Protein AF-0000000083957217 (afdb_homodimer)

Organism: NCBI:txid5486

Nearest PDB structures (foldseek):
  3lbe-assembly1_B  TM=7.645E-01  e=2.524E-05  Streptococcus mutans UA159
  1psu-assembly1_A  TM=7.143E-01  e=1.876E-05  Escherichia coli
  2fs2-assembly1_B  TM=7.272E-01  e=3.602E-05  Escherichia coli
  4xy6-assembly1_A  TM=8.103E-01  e=2.263E-04  Streptococcus pneumoniae TIGR4
  4ae8-assembly1_B  TM=7.950E-01  e=1.263E-03  Homo sapiens

Sequence (702 aa):
MDKLQAEVYEAEPPVAKLEAKTAAKLISSDGAKLTYEGVYPVELVRKGLRGTYGGDFIAQGINVAWESIGNKTDFQPHSLHAYFVKAGSDLSVLRWEVLKVSDSRNFANRLMLAYQTHTNELVFTMQISFTKDNNEEIKRAEYKQLLQSGGKIRSIPFAIKKPPNEKYFKLKDKVDDLPYFEHTNGNMATAIPPDFLEYATEMNHDTVGNKEFGIFMKVLDDYSLGKNYERQSFLGLAFLSDAVWLSSFTPALGLPLGTLERKFFRVSLDHTMYFHDANFDSSEWIFVDFRFVNLNNNRLLGVVNFYTLQGKLVATVIQEAYMFLHQAIIDKSQEIAEKSGHKKQVITPKLMDKLQAEVYEAEPPVAKLEAKTAAKLISSDGAKLTYEGVYPVELVRKGLRGTYGGDFIAQGINVAWESIGNKTDFQPHSLHAYFVKAGSDLSVLRWEVLKVSDSRNFANRLMLAYQTHTNELVFTMQISFTKDNNEEIKRAEYKQLLQSGGKIRSIPFAIKKPPNEKYFKLKDKVDDLPYFEHTNGNMATAIPPDFLEYATEMNHDTVGNKEFGIFMKVLDDYSLGKNYERQSFLGLAFLSDAVWLSSFTPALGLPLGTLERKFFRVSLDHTMYFHDANFDSSEWIFVDFRFVNLNNNRLLGVVNFYTLQGKLVATVIQEAYMFLHQAIIDKSQEIAEKSGHKKQVITPKL

Secondary structure (DSSP, 8-state):
-HHHIIIIIT-SS---HHHHHT-EEEEEEETTEEEEEESS---BSSTT-SSB-HHHHHHHHHHHHHHHTTT-TT-EEEEEEEEE-S---TTSPEEEEEEEEEE-SSEEEEEEEEEETTTTEEEEEEEEEEES---HHHHHHHHHHHHHHTPPP------EEPPPPHHHHGGGGGGGGS-EEEETTTTEEEE--GGGGS--S---TTTGGG--EEEEEEE---GGGSS-HHHHHHHHHHHHTTSSTTTTHHHHTTS-TTTTTTSSEEEE-EEEEEE--S---TTS-EEEEEEEEEEETTEEEEEEEEE-TT--EEEEEEEEEEEE--HHHHHHHHHHHHHTT---SS-----/-HHHIIIIIT-SS---HHHHHT-EEEEEEETTEEEEEESS---BSSTT-SSB-HHHHHHHHHHHHHHHTTT-TT-EEEEEEEEE-S---TTSPEEEEEEEEEE-SSEEEEEEEEEETTTTEEEEEEEEEEES---HHHHHHHHHHHHHHTPPP------EEPPPPHHHHGGGGGGGGS-EEEETTTTEEEE--GGGGS--S---TTTGGG--EEEEEEE---GGGSS-HHHHHHHHHHHHTTSSTTTTHHHHTTS-TTTTTTSSEEEE-EEEEEE--S---TTS-EEEEEEEEEEETTEEEEEEEEE-TT--EEEEEEEEEEEE--HHHHHHHHHHHHHTT---SS-----

Structure (mmCIF, N/CA/C/O backbone):
data_AF-0000000083957217-model_v1
#
loop_
_entity.id
_entity.type
_entity.pdbx_description
1 polymer 'Peroxisomal acyl-coenzyme A thioester hydrolase 1'
#
loop_
_atom_site.group_PDB
_atom_site.id
_atom_site.type_symbol
_atom_site.label_atom_id
_atom_site.label_alt_id
_atom_site.label_comp_id
_atom_site.label_asym_id
_atom_site.label_entity_id
_atom_site.label_seq_id
_atom_site.pdbx_PDB_ins_code
_atom_site.Cartn_x
_atom_site.Cartn_y
_atom_site.Cartn_z
_atom_site.occupancy
_atom_site.B_iso_or_equiv
_atom_site.auth_seq_id
_atom_site.auth_comp_id
_atom_site.auth_asym_id
_atom_site.auth_atom_id
_atom_site.pdbx_PDB_model_num
ATOM 1 N N . MET A 1 1 ? -14.391 -18.312 -22.969 1 92.5 1 MET A N 1
ATOM 2 C CA . MET A 1 1 ? -14.039 -19.25 -21.906 1 92.5 1 MET A CA 1
ATOM 3 C C . MET A 1 1 ? -13.773 -20.641 -22.484 1 92.5 1 MET A C 1
ATOM 5 O O . MET A 1 1 ? -12.906 -21.359 -22 1 92.5 1 MET A O 1
ATOM 9 N N . ASP A 1 2 ? -14.43 -20.953 -23.547 1 93.31 2 ASP A N 1
ATOM 10 C CA . ASP A 1 2 ? -14.188 -22.234 -24.203 1 93.31 2 ASP A CA 1
ATOM 11 C C . ASP A 1 2 ? -12.781 -22.281 -24.797 1 93.31 2 ASP A C 1
ATOM 13 O O . ASP A 1 2 ? -12.109 -23.328 -24.703 1 93.31 2 ASP A O 1
ATOM 17 N N . LYS A 1 3 ? -12.414 -21.188 -25.391 1 95.06 3 LYS A N 1
ATOM 18 C CA . LYS A 1 3 ? -11.07 -21.094 -25.938 1 95.06 3 LYS A CA 1
ATOM 19 C C . LYS A 1 3 ? -10.008 -21.266 -24.859 1 95.06 3 LYS A C 1
ATOM 21 O O . LYS A 1 3 ? -9.039 -22.016 -25.047 1 95.06 3 LYS A O 1
ATOM 26 N N . LEU A 1 4 ? -10.133 -20.625 -23.781 1 95.38 4 LEU A N 1
ATOM 27 C CA . LEU A 1 4 ? -9.219 -20.75 -22.641 1 95.38 4 LEU A CA 1
ATOM 28 C C . LEU A 1 4 ? -9.156 -22.203 -22.172 1 95.38 4 LEU A C 1
ATOM 30 O O . LEU A 1 4 ? -8.07 -22.734 -21.938 1 95.38 4 LEU A O 1
ATOM 34 N N . GLN A 1 5 ? -10.289 -22.812 -22.031 1 95.12 5 GLN A N 1
ATOM 35 C CA . GLN A 1 5 ? -10.367 -24.203 -21.594 1 95.12 5 GLN A CA 1
ATOM 36 C C . GLN A 1 5 ? -9.602 -25.125 -22.531 1 95.12 5 GLN A C 1
ATOM 38 O O . GLN A 1 5 ? -8.797 -25.938 -22.094 1 95.12 5 GLN A O 1
ATOM 43 N N . ALA A 1 6 ? -9.797 -24.953 -23.766 1 96.62 6 ALA A N 1
ATOM 44 C CA . ALA A 1 6 ? -9.234 -25.828 -24.781 1 96.62 6 ALA A CA 1
ATOM 45 C C . ALA A 1 6 ? -7.738 -25.578 -24.969 1 96.62 6 ALA A C 1
ATOM 47 O O . ALA A 1 6 ? -6.953 -26.516 -25.078 1 96.62 6 ALA A O 1
ATOM 48 N N . GLU A 1 7 ? -7.336 -24.297 -24.906 1 96.75 7 GLU A N 1
ATOM 49 C CA . GLU A 1 7 ? -5.988 -23.938 -25.328 1 96.75 7 GLU A CA 1
ATOM 50 C C . GLU A 1 7 ? -5.039 -23.859 -24.125 1 96.75 7 GLU A C 1
ATOM 52 O O . GLU A 1 7 ? -3.818 -23.859 -24.297 1 96.75 7 GLU A O 1
ATOM 57 N N . VAL A 1 8 ? -5.582 -23.781 -22.953 1 96.44 8 VAL A N 1
ATOM 58 C CA . VAL A 1 8 ? -4.719 -23.625 -21.797 1 96.44 8 VAL A CA 1
ATOM 59 C C . VAL A 1 8 ? -4.914 -24.797 -20.828 1 96.44 8 VAL A C 1
ATOM 61 O O . VAL A 1 8 ? -3.982 -25.562 -20.594 1 96.44 8 VAL A O 1
ATOM 64 N N . TYR A 1 9 ? -6.07 -25.047 -20.422 1 95.44 9 TYR A N 1
ATOM 65 C CA . TYR A 1 9 ? -6.305 -26.031 -19.359 1 95.44 9 TYR A CA 1
ATOM 66 C C . TYR A 1 9 ? -6.277 -27.453 -19.922 1 95.44 9 TYR A C 1
ATOM 68 O O . TYR A 1 9 ? -5.891 -28.391 -19.219 1 95.44 9 TYR A O 1
ATOM 76 N N . GLU A 1 10 ? -6.695 -27.609 -21.219 1 95.81 10 GLU A N 1
ATOM 77 C CA . GLU A 1 10 ? -6.734 -28.938 -21.844 1 95.81 10 GLU A CA 1
ATOM 78 C C . GLU A 1 10 ? -5.742 -29.031 -23 1 95.81 10 GLU A C 1
ATOM 80 O O . GLU A 1 10 ? -5.879 -29.891 -23.875 1 95.81 10 GLU A O 1
ATOM 85 N N . ALA A 1 11 ? -4.836 -28.109 -22.953 1 94.94 11 ALA A N 1
ATOM 86 C CA . ALA A 1 11 ? -3.867 -28.062 -24.031 1 94.94 11 ALA A CA 1
ATOM 87 C C . ALA A 1 11 ? -3.08 -29.359 -24.125 1 94.94 11 ALA A C 1
ATOM 89 O O . ALA A 1 11 ? -2.699 -29.938 -23.094 1 94.94 11 ALA A O 1
ATOM 90 N N . GLU A 1 12 ? -2.756 -29.859 -25.391 1 95 12 GLU A N 1
ATOM 91 C CA . GLU A 1 12 ? -1.897 -31 -25.688 1 95 12 GLU A CA 1
ATOM 92 C C . GLU A 1 12 ? -0.881 -30.656 -26.781 1 95 12 GLU A C 1
ATOM 94 O O . GLU A 1 12 ? -1.251 -30.422 -27.922 1 95 12 GLU A O 1
ATOM 99 N N . PRO A 1 13 ? 0.322 -30.688 -26.422 1 95.38 13 PRO A N 1
ATOM 100 C CA . PRO A 1 13 ? 0.889 -30.922 -25.094 1 95.38 13 PRO A CA 1
ATOM 101 C C . PRO A 1 13 ? 0.539 -29.828 -24.078 1 95.38 13 PRO A C 1
ATOM 103 O O . PRO A 1 13 ? 0.148 -28.734 -24.484 1 95.38 13 PRO A O 1
ATOM 106 N N . PRO A 1 14 ? 0.732 -30.094 -22.828 1 95.81 14 PRO A N 1
ATOM 107 C CA . PRO A 1 14 ? 0.425 -29.078 -21.797 1 95.81 14 PRO A CA 1
ATOM 108 C C . PRO A 1 14 ? 1.296 -27.828 -21.922 1 95.81 14 PRO A C 1
ATOM 110 O O . PRO A 1 14 ? 2.414 -27.906 -22.438 1 95.81 14 PRO A O 1
ATOM 113 N N . VAL A 1 15 ? 0.772 -26.719 -21.422 1 96.38 15 VAL A N 1
ATOM 114 C CA . VAL A 1 15 ? 1.485 -25.438 -21.438 1 96.38 15 VAL A CA 1
ATOM 115 C C . VAL A 1 15 ? 1.597 -24.891 -20.031 1 96.38 15 VAL A C 1
ATOM 117 O O . VAL A 1 15 ? 0.946 -25.375 -19.109 1 96.38 15 VAL A O 1
ATOM 120 N N . ALA A 1 16 ? 2.447 -23.938 -19.875 1 96.25 16 ALA A N 1
ATOM 121 C CA . ALA A 1 16 ? 2.432 -23.156 -18.641 1 96.25 16 ALA A CA 1
ATOM 122 C C . ALA A 1 16 ? 1.179 -22.281 -18.547 1 96.25 16 ALA A C 1
ATOM 124 O O . ALA A 1 16 ? 1.061 -21.281 -19.266 1 96.25 16 ALA A O 1
ATOM 125 N N . LYS A 1 17 ? 0.334 -22.641 -17.719 1 96.25 17 LYS A N 1
ATOM 126 C CA . LYS A 1 17 ? -1.033 -22.141 -17.719 1 96.25 17 LYS A CA 1
ATOM 127 C C . LYS A 1 17 ? -1.053 -20.625 -17.5 1 96.25 17 LYS A C 1
ATOM 129 O O . LYS A 1 17 ? -1.728 -19.891 -18.234 1 96.25 17 LYS A O 1
ATOM 134 N N . LEU A 1 18 ? -0.321 -20.094 -16.516 1 95 18 LEU A N 1
ATOM 135 C CA . LEU A 1 18 ? -0.423 -18.688 -16.172 1 95 18 LEU A CA 1
ATOM 136 C C . LEU A 1 18 ? 0.196 -17.812 -17.25 1 95 18 LEU A C 1
ATOM 138 O O . LEU A 1 18 ? -0.309 -16.719 -17.547 1 95 18 LEU A O 1
ATOM 142 N N . GLU A 1 19 ? 1.272 -18.266 -17.75 1 94.75 19 GLU A N 1
ATOM 143 C CA . GLU A 1 19 ? 1.864 -17.547 -18.875 1 94.75 19 GLU A CA 1
ATOM 144 C C . GLU A 1 19 ? 0.897 -17.469 -20.062 1 94.75 19 GLU A C 1
ATOM 146 O O . GLU A 1 19 ? 0.729 -16.406 -20.656 1 94.75 19 GLU A O 1
ATOM 151 N N . ALA A 1 20 ? 0.285 -18.594 -20.375 1 95.75 20 ALA A N 1
ATOM 152 C CA . ALA A 1 20 ? -0.665 -18.641 -21.484 1 95.75 20 ALA A CA 1
ATOM 153 C C . ALA A 1 20 ? -1.898 -17.797 -21.188 1 95.75 20 ALA A C 1
ATOM 155 O O . ALA A 1 20 ? -2.334 -17 -22.031 1 95.75 20 ALA A O 1
ATOM 156 N N . LYS A 1 21 ? -2.395 -17.922 -20 1 96.5 21 LYS A N 1
ATOM 157 C CA . LYS A 1 21 ? -3.635 -17.266 -19.609 1 96.5 21 LYS A CA 1
ATOM 158 C C . LYS A 1 21 ? -3.467 -15.75 -19.594 1 96.5 21 LYS A C 1
ATOM 160 O O . LYS A 1 21 ? -4.422 -15.016 -19.844 1 96.5 21 LYS A O 1
ATOM 165 N N . THR A 1 22 ? -2.279 -15.25 -19.281 1 97.5 22 THR A N 1
ATOM 166 C CA . THR A 1 22 ? -2.043 -13.82 -19.125 1 97.5 22 THR A CA 1
ATOM 167 C C . THR A 1 22 ? -1.521 -13.211 -20.438 1 97.5 22 THR A C 1
ATOM 169 O O . THR A 1 22 ? -1.15 -12.039 -20.469 1 97.5 22 THR A O 1
ATOM 172 N N . ALA A 1 23 ? -1.521 -13.977 -21.484 1 97.19 23 ALA A N 1
ATOM 173 C CA . ALA A 1 23 ? -0.987 -13.508 -22.766 1 97.19 23 ALA A CA 1
ATOM 174 C C . ALA A 1 23 ? -1.808 -12.344 -23.312 1 97.19 23 ALA A C 1
ATOM 176 O O . ALA A 1 23 ? -3.02 -12.273 -23.094 1 97.19 23 ALA A O 1
ATOM 177 N N . ALA A 1 24 ? -1.15 -11.469 -23.969 1 97.81 24 ALA A N 1
ATOM 178 C CA . ALA A 1 24 ? -1.779 -10.32 -24.609 1 97.81 24 ALA A CA 1
ATOM 179 C C . ALA A 1 24 ? -1.078 -9.984 -25.922 1 97.81 24 ALA A C 1
ATOM 181 O O . ALA A 1 24 ? 0.081 -10.344 -26.141 1 97.81 24 ALA A O 1
ATOM 182 N N . LYS A 1 25 ? -1.812 -9.352 -26.812 1 97.94 25 LYS A N 1
ATOM 183 C CA . LYS A 1 25 ? -1.276 -8.945 -28.109 1 97.94 25 LYS A CA 1
ATOM 184 C C . LYS A 1 25 ? -1.244 -7.426 -28.25 1 97.94 25 LYS A C 1
ATOM 186 O O . LYS A 1 25 ? -2.178 -6.742 -27.828 1 97.94 25 LYS A O 1
ATOM 191 N N . LEU A 1 26 ? -0.184 -6.914 -28.812 1 97.81 26 LEU A N 1
ATOM 192 C CA . LEU A 1 26 ? -0.1 -5.488 -29.109 1 97.81 26 LEU A CA 1
ATOM 193 C C . LEU A 1 26 ? -1.022 -5.121 -30.266 1 97.81 26 LEU A C 1
ATOM 195 O O . LEU A 1 26 ? -0.944 -5.719 -31.344 1 97.81 26 LEU A O 1
ATOM 199 N N . ILE A 1 27 ? -1.842 -4.156 -30.078 1 98.25 27 ILE A N 1
ATOM 200 C CA . ILE A 1 27 ? -2.814 -3.74 -31.078 1 98.25 27 ILE A CA 1
ATOM 201 C C . ILE A 1 27 ? -2.338 -2.457 -31.766 1 98.25 27 ILE A C 1
ATOM 203 O O . ILE A 1 27 ? -2.479 -2.305 -32.969 1 98.25 27 ILE A O 1
ATOM 207 N N . SER A 1 28 ? -1.809 -1.513 -30.953 1 97.69 28 SER A N 1
ATOM 208 C CA . SER A 1 28 ? -1.348 -0.247 -31.516 1 97.69 28 SER A CA 1
ATOM 209 C C . SER A 1 28 ? -0.304 0.409 -30.609 1 97.69 28 SER A C 1
ATOM 211 O O . SER A 1 28 ? -0.239 0.123 -29.422 1 97.69 28 SER A O 1
ATOM 213 N N . SER A 1 29 ? 0.563 1.15 -31.188 1 94.88 29 SER A N 1
ATOM 214 C CA . SER A 1 29 ? 1.587 1.946 -30.516 1 94.88 29 SER A CA 1
ATOM 215 C C . SER A 1 29 ? 1.619 3.373 -31.062 1 94.88 29 SER A C 1
ATOM 217 O O . SER A 1 29 ? 1.826 3.584 -32.25 1 94.88 29 SER A O 1
ATOM 219 N N . ASP A 1 30 ? 1.342 4.266 -30.266 1 93.5 30 ASP A N 1
ATOM 220 C CA . ASP A 1 30 ? 1.381 5.688 -30.594 1 93.5 30 ASP A CA 1
ATOM 221 C C . ASP A 1 30 ? 2.244 6.461 -29.594 1 93.5 30 ASP A C 1
ATOM 223 O O . ASP A 1 30 ? 1.725 7.066 -28.656 1 93.5 30 ASP A O 1
ATOM 227 N N . GLY A 1 31 ? 3.545 6.512 -29.891 1 89.88 31 GLY A N 1
ATOM 228 C CA . GLY A 1 31 ? 4.461 7.199 -28.984 1 89.88 31 GLY A CA 1
ATOM 229 C C . GLY A 1 31 ? 4.535 6.559 -27.609 1 89.88 31 GLY A C 1
ATOM 230 O O . GLY A 1 31 ? 4.949 5.406 -27.484 1 89.88 31 GLY A O 1
ATOM 231 N N . ALA A 1 32 ? 3.977 7.34 -26.688 1 91.38 32 ALA A N 1
ATOM 232 C CA . ALA A 1 32 ? 4.059 6.895 -25.297 1 91.38 32 ALA A CA 1
ATOM 233 C C . ALA A 1 32 ? 2.838 6.059 -24.922 1 91.38 32 ALA A C 1
ATOM 235 O O . ALA A 1 32 ? 2.766 5.523 -23.812 1 91.38 32 ALA A O 1
ATOM 236 N N . LYS A 1 33 ? 1.92 5.867 -25.906 1 95.94 33 LYS A N 1
ATOM 237 C CA . LYS A 1 33 ? 0.697 5.117 -25.625 1 95.94 33 LYS A CA 1
ATOM 238 C C . LYS A 1 33 ? 0.653 3.818 -26.422 1 95.94 33 LYS A C 1
ATOM 240 O O . LYS A 1 33 ? 0.839 3.826 -27.641 1 95.94 33 LYS A O 1
ATOM 245 N N . LEU A 1 34 ? 0.493 2.736 -25.719 1 97.94 34 LEU A N 1
ATOM 246 C CA . LEU A 1 34 ? 0.339 1.42 -26.328 1 97.94 34 LEU A CA 1
ATOM 247 C C . LEU A 1 34 ? -1.011 0.808 -25.969 1 97.94 34 LEU A C 1
ATOM 249 O O . LEU A 1 34 ? -1.536 1.049 -24.891 1 97.94 34 LEU A O 1
ATOM 253 N N . THR A 1 35 ? -1.538 0.058 -26.875 1 98.62 35 THR A N 1
ATOM 254 C CA . THR A 1 35 ? -2.768 -0.682 -26.609 1 98.62 35 THR A CA 1
ATOM 255 C C . THR A 1 35 ? -2.549 -2.18 -26.797 1 98.62 35 THR A C 1
ATOM 257 O O . THR A 1 35 ? -2.025 -2.604 -27.844 1 98.62 35 THR A O 1
ATOM 260 N N . TYR A 1 36 ? -2.84 -2.895 -25.797 1 98.69 36 TYR A N 1
ATOM 261 C CA . TYR A 1 36 ? -2.801 -4.352 -25.859 1 98.69 36 TYR A CA 1
ATOM 262 C C . TYR A 1 36 ? -4.191 -4.941 -25.656 1 98.69 36 TYR A C 1
ATOM 264 O O . TYR A 1 36 ? -5.09 -4.281 -25.141 1 98.69 36 TYR A O 1
ATOM 272 N N . GLU A 1 37 ? -4.344 -6.109 -26.109 1 98.75 37 GLU A N 1
ATOM 273 C CA . GLU A 1 37 ? -5.562 -6.867 -25.844 1 98.75 37 GLU A CA 1
ATOM 274 C C . GLU A 1 37 ? -5.242 -8.266 -25.328 1 98.75 37 GLU A C 1
ATOM 276 O O . GLU A 1 37 ? -4.422 -8.977 -25.906 1 98.75 37 GLU A O 1
ATOM 281 N N . GLY A 1 38 ? -5.855 -8.617 -24.234 1 98.44 38 GLY A N 1
ATOM 282 C CA . GLY A 1 38 ? -5.688 -9.969 -23.734 1 98.44 38 GLY A CA 1
ATOM 283 C C . GLY A 1 38 ? -6.184 -11.023 -24.688 1 98.44 38 GLY A C 1
ATOM 284 O O . GLY A 1 38 ? -7.109 -10.781 -25.469 1 98.44 38 GLY A O 1
ATOM 285 N N . VAL A 1 39 ? -5.598 -12.195 -24.609 1 98.31 39 VAL A N 1
ATOM 286 C CA . VAL A 1 39 ? -5.992 -13.289 -25.484 1 98.31 39 VAL A CA 1
ATOM 287 C C . VAL A 1 39 ? -7.215 -14 -24.906 1 98.31 39 VAL A C 1
ATOM 289 O O . VAL A 1 39 ? -8.094 -14.445 -25.656 1 98.31 39 VAL A O 1
ATOM 292 N N . TYR A 1 40 ? -7.289 -14.047 -23.562 1 97.94 40 TYR A N 1
ATOM 293 C CA . TYR A 1 40 ? -8.383 -14.742 -22.891 1 97.94 40 TYR A CA 1
ATOM 294 C C . TYR A 1 40 ? -9.078 -13.82 -21.891 1 97.94 40 TYR A C 1
ATOM 296 O O . TYR A 1 40 ? -8.453 -12.906 -21.344 1 97.94 40 TYR A O 1
ATOM 304 N N . PRO A 1 41 ? -10.344 -14.047 -21.625 1 97 41 PRO A N 1
ATOM 305 C CA . PRO A 1 41 ? -11.055 -13.258 -20.625 1 97 41 PRO A CA 1
ATOM 306 C C . PRO A 1 41 ? -10.625 -13.594 -19.203 1 97 41 PRO A C 1
ATOM 308 O O . PRO A 1 41 ? -10.023 -14.648 -18.969 1 97 41 PRO A O 1
ATOM 311 N N . VAL A 1 42 ? -10.867 -12.688 -18.328 1 96 42 VAL A N 1
ATOM 312 C CA . VAL A 1 42 ? -10.75 -12.992 -16.906 1 96 42 VAL A CA 1
ATOM 313 C C . VAL A 1 42 ? -11.844 -13.969 -16.5 1 96 42 VAL A C 1
ATOM 315 O O . VAL A 1 42 ? -12.914 -14.016 -17.109 1 96 42 VAL A O 1
ATOM 318 N N . GLU A 1 43 ? -11.594 -14.688 -15.43 1 94.88 43 GLU A N 1
ATOM 319 C CA . GLU A 1 43 ? -12.5 -15.766 -15.062 1 94.88 43 GLU A CA 1
ATOM 320 C C . GLU A 1 43 ? -13.32 -15.398 -13.828 1 94.88 43 GLU A C 1
ATOM 322 O O . GLU A 1 43 ? -12.859 -14.648 -12.969 1 94.88 43 GLU A O 1
ATOM 327 N N . LEU A 1 44 ? -14.469 -16 -13.773 1 88.31 44 LEU A N 1
ATOM 328 C CA . LEU A 1 44 ? -15.297 -15.898 -12.57 1 88.31 44 LEU A CA 1
ATOM 329 C C . LEU A 1 44 ? -14.664 -16.656 -11.406 1 88.31 44 LEU A C 1
ATOM 331 O O . LEU A 1 44 ? -14.031 -17.688 -11.602 1 88.31 44 LEU A O 1
ATOM 335 N N . VAL A 1 45 ? -14.828 -16.078 -10.234 1 77.25 45 VAL A N 1
ATOM 336 C CA . VAL A 1 45 ? -14.328 -16.781 -9.055 1 77.25 45 VAL A CA 1
ATOM 337 C C . VAL A 1 45 ? -15.062 -18.109 -8.898 1 77.25 45 VAL A C 1
ATOM 339 O O . VAL A 1 45 ? -14.445 -19.141 -8.648 1 77.25 45 VAL A O 1
ATOM 342 N N . ARG A 1 46 ? -16.375 -18 -8.961 1 73.69 46 ARG A N 1
ATOM 343 C CA . ARG A 1 46 ? -17.297 -19.125 -8.898 1 73.69 46 ARG A CA 1
ATOM 344 C C . ARG A 1 46 ? -18.531 -18.875 -9.758 1 73.69 46 ARG A C 1
ATOM 346 O O . ARG A 1 46 ? -18.953 -17.734 -9.938 1 73.69 46 ARG A O 1
ATOM 353 N N . LYS A 1 47 ? -19.016 -20.016 -10.211 1 70.12 47 LYS A N 1
ATOM 354 C CA . LYS A 1 47 ? -20.234 -19.859 -11 1 70.12 47 LYS A CA 1
ATOM 355 C C . LYS A 1 47 ? -21.344 -19.234 -10.172 1 70.12 47 LYS A C 1
ATOM 357 O O . LYS A 1 47 ? -21.562 -19.594 -9.016 1 70.12 47 LYS A O 1
ATOM 362 N N . GLY A 1 48 ? -21.891 -18.203 -10.633 1 66.06 48 GLY A N 1
ATOM 363 C CA . GLY A 1 48 ? -23.016 -17.562 -9.961 1 66.06 48 GLY A CA 1
ATOM 364 C C . GLY A 1 48 ? -22.625 -16.312 -9.195 1 66.06 48 GLY A C 1
ATOM 365 O O . GLY A 1 48 ? -23.484 -15.523 -8.805 1 66.06 48 GLY A O 1
ATOM 366 N N . LEU A 1 49 ? -21.422 -16.156 -8.828 1 66.56 49 LEU A N 1
ATOM 367 C CA . LEU A 1 49 ? -20.984 -14.953 -8.117 1 66.56 49 LEU A CA 1
ATOM 368 C C . LEU A 1 49 ? -20.781 -13.797 -9.094 1 66.56 49 LEU A C 1
ATOM 370 O O . LEU A 1 49 ? -20.438 -14.008 -10.25 1 66.56 49 LEU A O 1
ATOM 374 N N . ARG A 1 50 ? -21.25 -12.727 -8.523 1 67.12 50 ARG A N 1
ATOM 375 C CA . ARG A 1 50 ? -21.016 -11.508 -9.297 1 67.12 50 ARG A CA 1
ATOM 376 C C . ARG A 1 50 ? -19.547 -11.102 -9.258 1 67.12 50 ARG A C 1
ATOM 378 O O . ARG A 1 50 ? -18.906 -11.195 -8.203 1 67.12 50 ARG A O 1
ATOM 385 N N . GLY A 1 51 ? -18.844 -11.078 -10.453 1 82.25 51 GLY A N 1
ATOM 386 C CA . GLY A 1 51 ? -17.484 -10.539 -10.531 1 82.25 51 GLY A CA 1
ATOM 387 C C . GLY A 1 51 ? -16.453 -11.57 -10.922 1 82.25 51 GLY A C 1
ATOM 388 O O . GLY A 1 51 ? -16.766 -12.766 -11.008 1 82.25 51 GLY A O 1
ATOM 389 N N . THR A 1 52 ? -15.359 -11.156 -11.25 1 93.44 52 THR A N 1
ATOM 390 C CA . THR A 1 52 ? -14.25 -12 -11.695 1 93.44 52 THR A CA 1
ATOM 391 C C . THR A 1 52 ? -13.094 -11.938 -10.695 1 93.44 52 THR A C 1
ATOM 393 O O . THR A 1 52 ? -13.117 -11.141 -9.766 1 93.44 52 THR A O 1
ATOM 396 N N . TYR A 1 53 ? -12.203 -12.898 -10.734 1 95.06 53 TYR A N 1
ATOM 397 C CA . TYR A 1 53 ? -11.078 -13.039 -9.812 1 95.06 53 TYR A CA 1
ATOM 398 C C . TYR A 1 53 ? -10.055 -11.93 -10.023 1 95.06 53 TYR A C 1
ATOM 400 O O . TYR A 1 53 ? -9.523 -11.773 -11.125 1 95.06 53 TYR A O 1
ATOM 408 N N . GLY A 1 54 ? -9.727 -11.172 -8.969 1 96.25 54 GLY A N 1
ATOM 409 C CA . GLY A 1 54 ? -8.844 -10.023 -9.047 1 96.25 54 GLY A CA 1
ATOM 410 C C . GLY A 1 54 ? -7.438 -10.375 -9.477 1 96.25 54 GLY A C 1
ATOM 411 O O . GLY A 1 54 ? -6.766 -9.578 -10.141 1 96.25 54 GLY A O 1
ATOM 412 N N . GLY A 1 55 ? -7 -11.57 -9.133 1 97.38 55 GLY A N 1
ATOM 413 C CA . GLY A 1 55 ? -5.656 -12.008 -9.484 1 97.38 55 GLY A CA 1
ATOM 414 C C . GLY A 1 55 ? -5.434 -12.086 -10.984 1 97.38 55 GLY A C 1
ATOM 415 O O . GLY A 1 55 ? -4.297 -12 -11.453 1 97.38 55 GLY A O 1
ATOM 416 N N . ASP A 1 56 ? -6.504 -12.281 -11.734 1 97.69 56 ASP A N 1
ATOM 417 C CA . ASP A 1 56 ? -6.398 -12.281 -13.195 1 97.69 56 ASP A CA 1
ATOM 418 C C . ASP A 1 56 ? -5.988 -10.914 -13.719 1 97.69 56 ASP A C 1
ATOM 420 O O . ASP A 1 56 ? -5.145 -10.805 -14.609 1 97.69 56 ASP A O 1
ATOM 424 N N . PHE A 1 57 ? -6.613 -9.883 -13.148 1 98.44 57 PHE A N 1
ATOM 425 C CA . PHE A 1 57 ? -6.289 -8.523 -13.555 1 98.44 57 PHE A CA 1
ATOM 426 C C . PHE A 1 57 ? -4.832 -8.195 -13.242 1 98.44 57 PHE A C 1
ATOM 428 O O . PHE A 1 57 ? -4.121 -7.637 -14.078 1 98.44 57 PHE A O 1
ATOM 435 N N . ILE A 1 58 ? -4.422 -8.57 -12.102 1 98.69 58 ILE A N 1
ATOM 436 C CA . ILE A 1 58 ? -3.092 -8.219 -11.617 1 98.69 58 ILE A CA 1
ATOM 437 C C . ILE A 1 58 ? -2.037 -8.938 -12.453 1 98.69 58 ILE A C 1
ATOM 439 O O . ILE A 1 58 ? -1.107 -8.312 -12.969 1 98.69 58 ILE A O 1
ATOM 443 N N . ALA A 1 59 ? -2.186 -10.234 -12.625 1 98.69 59 ALA A N 1
ATOM 444 C CA . ALA A 1 59 ? -1.203 -11.031 -13.352 1 98.69 59 ALA A CA 1
ATOM 445 C C . ALA A 1 59 ? -1.141 -10.617 -14.82 1 98.69 59 ALA A C 1
ATOM 447 O O . ALA A 1 59 ? -0.055 -10.414 -15.367 1 98.69 59 ALA A O 1
ATOM 448 N N . GLN A 1 60 ? -2.301 -10.5 -15.477 1 98.75 60 GLN A N 1
ATOM 449 C CA . GLN A 1 60 ? -2.297 -10.078 -16.875 1 98.75 60 GLN A CA 1
ATOM 450 C C . GLN A 1 60 ? -1.752 -8.664 -17.016 1 98.75 60 GLN A C 1
ATOM 452 O O . GLN A 1 60 ? -1.024 -8.367 -17.969 1 98.75 60 GLN A O 1
ATOM 457 N N . GLY A 1 61 ? -2.121 -7.789 -16.078 1 98.81 61 GLY A N 1
ATOM 458 C CA . GLY A 1 61 ? -1.585 -6.438 -16.078 1 98.81 61 GLY A CA 1
ATOM 459 C C . GLY A 1 61 ? -0.07 -6.395 -16.016 1 98.81 61 GLY A C 1
ATOM 460 O O . GLY A 1 61 ? 0.574 -5.664 -16.766 1 98.81 61 GLY A O 1
ATOM 461 N N . ILE A 1 62 ? 0.487 -7.145 -15.117 1 98.44 62 ILE A N 1
ATOM 462 C CA . ILE A 1 62 ? 1.938 -7.223 -14.992 1 98.44 62 ILE A CA 1
ATOM 463 C C . ILE A 1 62 ? 2.547 -7.711 -16.312 1 98.44 62 ILE A C 1
ATOM 465 O O . ILE A 1 62 ? 3.541 -7.156 -16.781 1 98.44 62 ILE A O 1
ATOM 469 N N . ASN A 1 63 ? 1.96 -8.719 -16.844 1 97.56 63 ASN A N 1
ATOM 470 C CA . ASN A 1 63 ? 2.506 -9.281 -18.078 1 97.56 63 ASN A CA 1
ATOM 471 C C . ASN A 1 63 ? 2.469 -8.266 -19.219 1 97.56 63 ASN A C 1
ATOM 473 O O . ASN A 1 63 ? 3.441 -8.125 -19.969 1 97.56 63 ASN A O 1
ATOM 477 N N . VAL A 1 64 ? 1.354 -7.582 -19.375 1 98.12 64 VAL A N 1
ATOM 478 C CA . VAL A 1 64 ? 1.205 -6.559 -20.406 1 98.12 64 VAL A CA 1
ATOM 479 C C . VAL A 1 64 ? 2.24 -5.457 -20.203 1 98.12 64 VAL A C 1
ATOM 481 O O . VAL A 1 64 ? 2.91 -5.035 -21.141 1 98.12 64 VAL A O 1
ATOM 484 N N . ALA A 1 65 ? 2.367 -4.988 -18.969 1 98.19 65 ALA A N 1
ATOM 485 C CA . ALA A 1 65 ? 3.359 -3.961 -18.656 1 98.19 65 ALA A CA 1
ATOM 486 C C . ALA A 1 65 ? 4.77 -4.438 -19 1 98.19 65 ALA A C 1
ATOM 488 O O . ALA A 1 65 ? 5.578 -3.676 -19.531 1 98.19 65 ALA A O 1
ATOM 489 N N . TRP A 1 66 ? 5.012 -5.676 -18.625 1 96.44 66 TRP A N 1
ATOM 490 C CA . TRP A 1 66 ? 6.324 -6.266 -18.859 1 96.44 66 TRP A CA 1
ATOM 491 C C . TRP A 1 66 ? 6.625 -6.332 -20.359 1 96.44 66 TRP A C 1
ATOM 493 O O . TRP A 1 66 ? 7.738 -6.02 -20.781 1 96.44 66 TRP A O 1
ATOM 503 N N . GLU A 1 67 ? 5.664 -6.664 -21.188 1 95.31 67 GLU A N 1
ATOM 504 C CA . GLU A 1 67 ? 5.805 -6.66 -22.641 1 95.31 67 GLU A CA 1
ATOM 505 C C . GLU A 1 67 ? 6.113 -5.258 -23.172 1 95.31 67 GLU A C 1
ATOM 507 O O . GLU A 1 67 ? 6.867 -5.102 -24.125 1 95.31 67 GLU A O 1
ATOM 512 N N . SER A 1 68 ? 5.578 -4.297 -22.562 1 96.19 68 SER A N 1
ATOM 513 C CA . SER A 1 68 ? 5.684 -2.926 -23.047 1 96.19 68 SER A CA 1
ATOM 514 C C . SER A 1 68 ? 7.078 -2.359 -22.812 1 96.19 68 SER A C 1
ATOM 516 O O . SER A 1 68 ? 7.445 -1.326 -23.375 1 96.19 68 SER A O 1
ATOM 518 N N . ILE A 1 69 ? 7.82 -2.895 -21.875 1 93.25 69 ILE A N 1
ATOM 519 C CA . ILE A 1 69 ? 9.156 -2.365 -21.609 1 93.25 69 ILE A CA 1
ATOM 520 C C . ILE A 1 69 ? 10.164 -3.012 -22.562 1 93.25 69 ILE A C 1
ATOM 522 O O . ILE A 1 69 ? 11.328 -2.613 -22.594 1 93.25 69 ILE A O 1
ATOM 526 N N . GLY A 1 70 ? 9.703 -3.822 -23.469 1 77.81 70 GLY A N 1
ATOM 527 C CA . GLY A 1 70 ? 10.469 -4.328 -24.609 1 77.81 70 GLY A CA 1
ATOM 528 C C . GLY A 1 70 ? 11.547 -5.316 -24.203 1 77.81 70 GLY A C 1
ATOM 529 O O . GLY A 1 70 ? 11.297 -6.223 -23.406 1 77.81 70 GLY A O 1
ATOM 530 N N . ASN A 1 71 ? 12.766 -4.996 -24.75 1 66.12 71 ASN A N 1
ATOM 531 C CA . ASN A 1 71 ? 13.883 -5.934 -24.719 1 66.12 71 ASN A CA 1
ATOM 532 C C . ASN A 1 71 ? 14.703 -5.785 -23.438 1 66.12 71 ASN A C 1
ATOM 534 O O . ASN A 1 71 ? 15.805 -6.324 -23.328 1 66.12 71 ASN A O 1
ATOM 538 N N . LYS A 1 72 ? 14.219 -5.043 -22.547 1 69.25 72 LYS A N 1
ATOM 539 C CA . LYS A 1 72 ? 14.922 -4.98 -21.266 1 69.25 72 LYS A CA 1
ATOM 540 C C . LYS A 1 72 ? 14.719 -6.266 -20.469 1 69.25 72 LYS A C 1
ATOM 542 O O . LYS A 1 72 ? 13.898 -6.301 -19.547 1 69.25 72 LYS A O 1
ATOM 547 N N . THR A 1 73 ? 15.492 -7.234 -20.781 1 72.38 73 THR A N 1
ATOM 548 C CA . THR A 1 73 ? 15.273 -8.586 -20.281 1 72.38 73 THR A CA 1
ATOM 549 C C . THR A 1 73 ? 15.719 -8.711 -18.812 1 72.38 73 THR A C 1
ATOM 551 O O . THR A 1 73 ? 15.375 -9.68 -18.141 1 72.38 73 THR A O 1
ATOM 554 N N . ASP A 1 74 ? 16.25 -7.645 -18.344 1 88.56 74 ASP A N 1
ATOM 555 C CA . ASP A 1 74 ? 16.781 -7.785 -16.984 1 88.56 74 ASP A CA 1
ATOM 556 C C . ASP A 1 74 ? 15.938 -7.004 -15.984 1 88.56 74 ASP A C 1
ATOM 558 O O . ASP A 1 74 ? 16.344 -6.801 -14.844 1 88.56 74 ASP A O 1
ATOM 562 N N . PHE A 1 75 ? 14.812 -6.508 -16.453 1 94.75 75 PHE A N 1
ATOM 563 C CA . PHE A 1 75 ? 13.922 -5.777 -15.555 1 94.75 75 PHE A CA 1
ATOM 564 C C . PHE A 1 75 ? 12.852 -6.699 -14.992 1 94.75 75 PHE A C 1
ATOM 566 O O . PHE A 1 75 ? 12.312 -7.543 -15.703 1 94.75 75 PHE A O 1
ATOM 573 N N . GLN A 1 76 ? 12.586 -6.605 -13.75 1 96.56 76 GLN A N 1
ATOM 574 C CA . GLN A 1 76 ? 11.484 -7.258 -13.047 1 96.56 76 GLN A CA 1
ATOM 575 C C . GLN A 1 76 ? 10.648 -6.242 -12.273 1 96.56 76 GLN A C 1
ATOM 577 O O . GLN A 1 76 ? 11.148 -5.191 -11.875 1 96.56 76 GLN A O 1
ATOM 582 N N . PRO A 1 77 ? 9.383 -6.539 -12.125 1 97.62 77 PRO A N 1
ATOM 583 C CA . PRO A 1 77 ?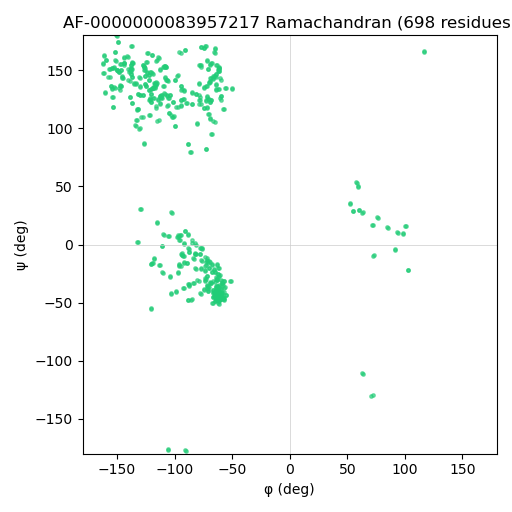 8.602 -5.613 -11.297 1 97.62 77 PRO A CA 1
ATOM 584 C C . PRO A 1 77 ? 9.07 -5.582 -9.844 1 97.62 77 PRO A C 1
ATOM 586 O O . PRO A 1 77 ? 9.406 -6.621 -9.273 1 97.62 77 PRO A O 1
ATOM 589 N N . HIS A 1 78 ? 9.141 -4.371 -9.266 1 98.25 78 HIS A N 1
ATOM 590 C CA . HIS A 1 78 ? 9.445 -4.309 -7.84 1 98.25 78 HIS A CA 1
ATOM 591 C C . HIS A 1 78 ? 8.258 -3.781 -7.043 1 98.25 78 HIS A C 1
ATOM 593 O O . HIS A 1 78 ? 8.195 -3.955 -5.824 1 98.25 78 HIS A O 1
ATOM 599 N N . SER A 1 79 ? 7.281 -3.119 -7.762 1 98.69 79 SER A N 1
ATOM 600 C CA . SER A 1 79 ? 6.07 -2.721 -7.047 1 98.69 79 SER A CA 1
ATOM 601 C C . SER A 1 79 ? 4.938 -2.404 -8.016 1 98.69 79 SER A C 1
ATOM 603 O O . SER A 1 79 ? 5.18 -2.104 -9.188 1 98.69 79 SER A O 1
ATOM 605 N N . LEU A 1 80 ? 3.723 -2.5 -7.578 1 98.81 80 LEU A N 1
ATOM 606 C CA . LEU A 1 80 ? 2.545 -2.074 -8.328 1 98.81 80 LEU A CA 1
ATOM 607 C C . LEU A 1 80 ? 1.461 -1.562 -7.383 1 98.81 80 LEU A C 1
ATOM 609 O O . LEU A 1 80 ? 1.447 -1.907 -6.199 1 98.81 80 LEU A O 1
ATOM 613 N N . HIS A 1 81 ? 0.6 -0.744 -7.84 1 98.75 81 HIS A N 1
ATOM 614 C CA . HIS A 1 81 ? -0.536 -0.124 -7.168 1 98.75 81 HIS A CA 1
ATOM 615 C C . HIS A 1 81 ? -1.773 -0.124 -8.062 1 98.75 81 HIS A C 1
ATOM 617 O O . HIS A 1 81 ? -1.771 0.487 -9.133 1 98.75 81 HIS A O 1
ATOM 623 N N . ALA A 1 82 ? -2.828 -0.745 -7.57 1 98.75 82 ALA A N 1
ATOM 624 C CA . ALA A 1 82 ? -3.967 -0.932 -8.469 1 98.75 82 ALA A CA 1
ATOM 625 C C . ALA A 1 82 ? -5.281 -0.65 -7.742 1 98.75 82 ALA A C 1
ATOM 627 O O . ALA A 1 82 ? -5.336 -0.667 -6.512 1 98.75 82 ALA A O 1
ATOM 628 N N . TYR A 1 83 ? -6.305 -0.275 -8.516 1 98.69 83 TYR A N 1
ATOM 629 C CA . TYR A 1 83 ? -7.684 -0.218 -8.039 1 98.69 83 TYR A CA 1
ATOM 630 C C . TYR A 1 83 ? -8.578 -1.136 -8.867 1 98.69 83 TYR A C 1
ATOM 632 O O . TYR A 1 83 ? -8.492 -1.158 -10.094 1 98.69 83 TYR A O 1
ATOM 640 N N . PHE A 1 84 ? -9.391 -1.889 -8.156 1 97.56 84 PHE A N 1
ATOM 641 C CA . PHE A 1 84 ? -10.531 -2.545 -8.789 1 97.56 84 PHE A CA 1
ATOM 642 C C . PHE A 1 84 ? -11.695 -1.571 -8.945 1 97.56 84 PHE A C 1
ATOM 644 O O . PHE A 1 84 ? -12.453 -1.342 -8.008 1 97.56 84 PHE A O 1
ATOM 651 N N . VAL A 1 85 ? -11.93 -1.099 -10.125 1 97 85 VAL A N 1
ATOM 652 C CA . VAL A 1 85 ? -12.828 0.028 -10.367 1 97 85 VAL A CA 1
ATOM 653 C C . VAL A 1 85 ? -14.266 -0.47 -10.484 1 97 85 VAL A C 1
ATOM 655 O O . VAL A 1 85 ? -15.18 0.122 -9.906 1 97 85 VAL A O 1
ATOM 658 N N . LYS A 1 86 ? -14.461 -1.494 -11.258 1 95.06 86 LYS A N 1
ATOM 659 C CA . LYS A 1 86 ? -15.742 -2.162 -11.453 1 95.06 86 LYS A CA 1
ATOM 660 C C . LYS A 1 86 ? -15.57 -3.676 -11.539 1 95.06 86 LYS A C 1
ATOM 662 O O . LYS A 1 86 ? -14.469 -4.164 -11.781 1 95.06 86 LYS A O 1
ATOM 667 N N . ALA A 1 87 ? -16.688 -4.348 -11.328 1 92.94 87 ALA A N 1
ATOM 668 C CA . ALA A 1 87 ? -16.656 -5.801 -11.469 1 92.94 87 ALA A CA 1
ATOM 669 C C . ALA A 1 87 ? -16.281 -6.207 -12.891 1 92.94 87 ALA A C 1
ATOM 671 O O . ALA A 1 87 ? -16.766 -5.625 -13.859 1 92.94 87 ALA A O 1
ATOM 672 N N . GLY A 1 88 ? -15.367 -7.156 -12.992 1 94.25 88 GLY A N 1
ATOM 673 C CA . GLY A 1 88 ? -15.031 -7.715 -14.297 1 94.25 88 GLY A CA 1
ATOM 674 C C . GLY A 1 88 ? -16.094 -8.648 -14.836 1 94.25 88 GLY A C 1
ATOM 675 O O . GLY A 1 88 ? -17.031 -9.008 -14.125 1 94.25 88 GLY A O 1
ATOM 676 N N . SER A 1 89 ? -15.891 -8.961 -16.109 1 94.44 89 SER A N 1
ATOM 677 C CA . SER A 1 89 ? -16.797 -9.859 -16.812 1 94.44 89 SER A CA 1
ATOM 678 C C . SER A 1 89 ? -16.016 -10.867 -17.672 1 94.44 89 SER A C 1
ATOM 680 O O . SER A 1 89 ? -14.984 -10.531 -18.234 1 94.44 89 SER A O 1
ATOM 682 N N . ASP A 1 90 ? -16.578 -12.062 -17.719 1 94.94 90 ASP A N 1
ATOM 683 C CA . ASP A 1 90 ? -15.93 -13.07 -18.547 1 94.94 90 ASP A CA 1
ATOM 684 C C . ASP A 1 90 ? -16.5 -13.055 -19.969 1 94.94 90 ASP A C 1
ATOM 686 O O . ASP A 1 90 ? -16.203 -13.953 -20.766 1 94.94 90 ASP A O 1
ATOM 690 N N . LEU A 1 91 ? -17.266 -12.039 -20.297 1 94.88 91 LEU A N 1
ATOM 691 C CA . LEU A 1 91 ? -17.953 -11.984 -21.578 1 94.88 91 LEU A CA 1
ATOM 692 C C . LEU A 1 91 ? -17.031 -11.484 -22.672 1 94.88 91 LEU A C 1
ATOM 694 O O . LEU A 1 91 ? -17.312 -11.656 -23.859 1 94.88 91 LEU A O 1
ATOM 698 N N . SER A 1 92 ? -15.969 -10.82 -22.312 1 97.25 92 SER A N 1
ATOM 699 C CA . SER A 1 92 ? -15.008 -10.336 -23.297 1 97.25 92 SER A CA 1
ATOM 700 C C . SER A 1 92 ? -13.609 -10.234 -22.703 1 97.25 92 SER A C 1
ATOM 702 O O . SER A 1 92 ? -13.438 -10.312 -21.484 1 97.25 92 SER A O 1
ATOM 704 N N . VAL A 1 93 ? -12.672 -10.094 -23.547 1 98.31 93 VAL A N 1
ATOM 705 C CA . VAL A 1 93 ? -11.289 -9.898 -23.125 1 98.31 93 VAL A CA 1
ATOM 706 C C . VAL A 1 93 ? -11.086 -8.461 -22.656 1 98.31 93 VAL A C 1
ATOM 708 O O . VAL A 1 93 ? -11.984 -7.629 -22.797 1 98.31 93 VAL A O 1
ATOM 711 N N . LEU A 1 94 ? -9.93 -8.219 -22.047 1 98.69 94 LEU A N 1
ATOM 712 C CA . LEU A 1 94 ? -9.57 -6.879 -21.609 1 98.69 94 LEU A CA 1
ATOM 713 C C . LEU A 1 94 ? -8.742 -6.16 -22.672 1 98.69 94 LEU A C 1
ATOM 715 O O . LEU A 1 94 ? -7.848 -6.75 -23.281 1 98.69 94 LEU A O 1
ATOM 719 N N . ARG A 1 95 ? -9.078 -4.953 -22.938 1 98.88 95 ARG A N 1
ATOM 720 C CA . ARG A 1 95 ? -8.195 -4.02 -23.641 1 98.88 95 ARG A CA 1
ATOM 721 C C . ARG A 1 95 ? -7.379 -3.193 -22.656 1 98.88 95 ARG A C 1
ATOM 723 O O . ARG A 1 95 ? -7.938 -2.533 -21.766 1 98.88 95 ARG A O 1
ATOM 730 N N . TRP A 1 96 ? -6.082 -3.227 -22.828 1 98.81 96 TRP A N 1
ATOM 731 C CA . TRP A 1 96 ? -5.172 -2.504 -21.953 1 98.81 96 TRP A CA 1
ATOM 732 C C . TRP A 1 96 ? -4.602 -1.271 -22.641 1 98.81 96 TRP A C 1
ATOM 734 O O . TRP A 1 96 ? -3.971 -1.382 -23.688 1 98.81 96 TRP A O 1
ATOM 744 N N . GLU A 1 97 ? -4.844 -0.151 -22.094 1 98.62 97 GLU A N 1
ATOM 745 C CA . GLU A 1 97 ? -4.137 1.067 -22.484 1 98.62 97 GLU A CA 1
ATOM 746 C C . GLU A 1 97 ? -2.941 1.325 -21.578 1 98.62 97 GLU A C 1
ATOM 748 O O . GLU A 1 97 ? -3.1 1.464 -20.359 1 98.62 97 GLU A O 1
ATOM 753 N N . VAL A 1 98 ? -1.794 1.356 -22.172 1 98.44 98 VAL A N 1
ATOM 754 C CA . VAL A 1 98 ? -0.541 1.478 -21.438 1 98.44 98 VAL A CA 1
ATOM 755 C C . VAL A 1 98 ? 0.102 2.832 -21.734 1 98.44 98 VAL A C 1
ATOM 757 O O . VAL A 1 98 ? 0.358 3.166 -22.891 1 98.44 98 VAL A O 1
ATOM 760 N N . LEU A 1 99 ? 0.312 3.607 -20.703 1 97.75 99 LEU A N 1
ATOM 761 C CA . LEU A 1 99 ? 1.066 4.852 -20.828 1 97.75 99 LEU A CA 1
ATOM 762 C C . LEU A 1 99 ? 2.49 4.672 -20.312 1 97.75 99 LEU A C 1
ATOM 764 O O . LEU A 1 99 ? 2.691 4.266 -19.156 1 97.75 99 LEU A O 1
ATOM 768 N N . LYS A 1 100 ? 3.445 4.957 -21.203 1 96.62 100 LYS A N 1
ATOM 769 C CA . LYS A 1 100 ? 4.836 5.004 -20.781 1 96.62 100 LYS A CA 1
ATOM 770 C C . LYS A 1 100 ? 5.098 6.223 -19.891 1 96.62 100 LYS A C 1
ATOM 772 O O . LYS A 1 100 ? 5.086 7.359 -20.375 1 96.62 100 LYS A O 1
ATOM 777 N N . VAL A 1 101 ? 5.367 6.023 -18.656 1 97.31 101 VAL A N 1
ATOM 778 C CA . VAL A 1 101 ? 5.578 7.094 -17.703 1 97.31 101 VAL A CA 1
ATOM 779 C C . VAL A 1 101 ? 7.047 7.5 -17.688 1 97.31 101 VAL A C 1
ATOM 781 O O . VAL A 1 101 ? 7.371 8.688 -17.75 1 97.31 101 VAL A O 1
ATOM 784 N N . SER A 1 102 ? 7.91 6.449 -17.609 1 95.25 102 SER A N 1
ATOM 785 C CA . SER A 1 102 ? 9.344 6.719 -17.641 1 95.25 102 SER A CA 1
ATOM 786 C C . SER A 1 102 ? 10.133 5.465 -17.984 1 95.25 102 SER A C 1
ATOM 788 O O . SER A 1 102 ? 9.703 4.348 -17.703 1 95.25 102 SER A O 1
ATOM 790 N N . ASP A 1 103 ? 11.258 5.633 -18.672 1 93.44 103 ASP A N 1
ATOM 791 C CA . ASP A 1 103 ? 12.297 4.637 -18.922 1 93.44 103 ASP A CA 1
ATOM 792 C C . ASP A 1 103 ? 13.68 5.195 -18.594 1 93.44 103 ASP A C 1
ATOM 794 O O . ASP A 1 103 ? 14.242 5.969 -19.359 1 93.44 103 ASP A O 1
ATOM 798 N N . SER A 1 104 ? 14.117 4.82 -17.438 1 90.81 104 SER A N 1
ATOM 799 C CA . SER A 1 104 ? 15.469 5.211 -17.062 1 90.81 104 SER A CA 1
ATOM 800 C C . SER A 1 104 ? 16.422 4.031 -17.141 1 90.81 104 SER A C 1
ATOM 802 O O . SER A 1 104 ? 16.062 2.957 -17.625 1 90.81 104 SER A O 1
ATOM 804 N N . ARG A 1 105 ? 17.641 4.27 -16.75 1 89.62 105 ARG A N 1
ATOM 805 C CA . ARG A 1 105 ? 18.656 3.234 -16.781 1 89.62 105 ARG A CA 1
ATOM 806 C C . ARG A 1 105 ? 18.297 2.066 -15.883 1 89.62 105 ARG A C 1
ATOM 808 O O . ARG A 1 105 ? 18.516 0.906 -16.234 1 89.62 105 ARG A O 1
ATOM 815 N N . ASN A 1 106 ? 17.656 2.439 -14.711 1 91.38 106 ASN A N 1
ATOM 816 C CA . ASN A 1 106 ? 17.5 1.399 -13.703 1 91.38 106 ASN A CA 1
ATOM 817 C C . ASN A 1 106 ? 16.031 1.116 -13.422 1 91.38 106 ASN A C 1
ATOM 819 O O . ASN A 1 106 ? 15.695 0.12 -12.773 1 91.38 106 ASN A O 1
ATOM 823 N N . PHE A 1 107 ? 15.117 2.014 -13.93 1 94.94 107 PHE A N 1
ATOM 824 C CA . PHE A 1 107 ? 13.703 1.855 -13.617 1 94.94 107 PHE A CA 1
ATOM 825 C C . PHE A 1 107 ? 12.852 2.096 -14.859 1 94.94 107 PHE A C 1
ATOM 827 O O . PHE A 1 107 ? 13.242 2.838 -15.758 1 94.94 107 PHE A O 1
ATOM 834 N N . ALA A 1 108 ? 11.758 1.512 -14.93 1 96.62 108 ALA A N 1
ATOM 835 C CA . ALA A 1 108 ? 10.727 1.736 -15.938 1 96.62 108 ALA A CA 1
ATOM 836 C C . ALA A 1 108 ? 9.336 1.729 -15.32 1 96.62 108 ALA A C 1
ATOM 838 O O . ALA A 1 108 ? 8.977 0.799 -14.586 1 96.62 108 ALA A O 1
ATOM 839 N N . ASN A 1 109 ? 8.578 2.768 -15.57 1 97.62 109 ASN A N 1
ATOM 840 C CA . ASN A 1 109 ? 7.25 2.91 -14.984 1 97.62 109 ASN A CA 1
ATOM 841 C C . ASN A 1 109 ? 6.164 2.928 -16.062 1 97.62 109 ASN A C 1
ATOM 843 O O . ASN A 1 109 ? 6.348 3.521 -17.125 1 97.62 109 ASN A O 1
ATOM 847 N N . ARG A 1 110 ? 5.094 2.262 -15.797 1 98.44 110 ARG A N 1
ATOM 848 C CA . ARG A 1 110 ? 3.936 2.23 -16.688 1 98.44 110 ARG A CA 1
ATOM 849 C C . ARG A 1 110 ? 2.65 2.518 -15.914 1 98.44 110 ARG A C 1
ATOM 851 O O . ARG A 1 110 ? 2.529 2.16 -14.742 1 98.44 110 ARG A O 1
ATOM 858 N N . LEU A 1 111 ? 1.76 3.186 -16.516 1 98.62 111 LEU A N 1
ATOM 859 C CA . LEU A 1 111 ? 0.384 3.379 -16.078 1 98.62 111 LEU A CA 1
ATOM 860 C C . LEU A 1 111 ? -0.591 2.658 -17 1 98.62 111 LEU A C 1
ATOM 862 O O . LEU A 1 111 ? -0.536 2.826 -18.219 1 98.62 111 LEU A O 1
ATOM 866 N N . MET A 1 112 ? -1.479 1.856 -16.391 1 98.06 112 MET A N 1
ATOM 867 C CA . MET A 1 112 ? -2.318 0.943 -17.156 1 98.06 112 MET A CA 1
ATOM 868 C C . MET A 1 112 ? -3.795 1.171 -16.859 1 98.06 112 MET A C 1
ATOM 870 O O . MET A 1 112 ? -4.176 1.312 -15.688 1 98.06 112 MET A O 1
ATOM 874 N N . LEU A 1 113 ? -4.605 1.179 -17.906 1 98.62 113 LEU A N 1
ATOM 875 C CA . LEU A 1 113 ? -6.062 1.154 -17.797 1 98.62 113 LEU A CA 1
ATOM 876 C C . LEU A 1 113 ? -6.633 -0.068 -18.516 1 98.62 113 LEU A C 1
ATOM 878 O O . LEU A 1 113 ? -6.324 -0.319 -19.672 1 98.62 113 LEU A O 1
ATOM 882 N N . ALA A 1 114 ? -7.398 -0.82 -17.844 1 98.88 114 ALA A N 1
ATOM 883 C CA . ALA A 1 114 ? -8.008 -2.004 -18.453 1 98.88 114 ALA A CA 1
ATOM 884 C C . ALA A 1 114 ? -9.492 -1.788 -18.703 1 98.88 114 ALA A C 1
ATOM 886 O O . ALA A 1 114 ? -10.242 -1.429 -17.781 1 98.88 114 ALA A O 1
ATOM 887 N N . TYR A 1 115 ? -9.922 -2.045 -19.875 1 98.69 115 TYR A N 1
ATOM 888 C CA . TYR A 1 115 ? -11.312 -1.902 -20.297 1 98.69 115 TYR A CA 1
ATOM 889 C C . TYR A 1 115 ? -11.891 -3.246 -20.719 1 98.69 115 TYR A C 1
ATOM 891 O O . TYR A 1 115 ? -11.211 -4.047 -21.375 1 98.69 115 TYR A O 1
ATOM 899 N N . GLN A 1 116 ? -13.141 -3.445 -20.297 1 98.06 116 GLN A N 1
ATOM 900 C CA . GLN A 1 116 ? -13.883 -4.547 -20.891 1 98.06 116 GLN A CA 1
ATOM 901 C C . GLN A 1 116 ? -14.258 -4.234 -22.344 1 98.06 116 GLN A C 1
ATOM 903 O O . GLN A 1 116 ? -14.93 -3.234 -22.609 1 98.06 116 GLN A O 1
ATOM 908 N N . THR A 1 117 ? -13.898 -5.082 -23.281 1 97.81 117 THR A N 1
ATOM 909 C CA . THR A 1 117 ? -14.031 -4.734 -24.703 1 97.81 117 THR A CA 1
ATOM 910 C C . THR A 1 117 ? -15.5 -4.676 -25.109 1 97.81 117 THR A C 1
ATOM 912 O O . THR A 1 117 ? -15.875 -3.879 -25.969 1 97.81 117 THR A O 1
ATOM 915 N N . HIS A 1 118 ? -16.391 -5.469 -24.531 1 97.12 118 HIS A N 1
ATOM 916 C CA . HIS A 1 118 ? -17.766 -5.531 -24.984 1 97.12 118 HIS A CA 1
ATOM 917 C C . HIS A 1 118 ? -18.562 -4.324 -24.5 1 97.12 118 HIS A C 1
ATOM 919 O O . HIS A 1 118 ? -19.594 -3.969 -25.078 1 97.12 118 HIS A O 1
ATOM 925 N N . THR A 1 119 ? -18.141 -3.596 -23.438 1 97.06 119 THR A N 1
ATOM 926 C CA . THR A 1 119 ? -18.875 -2.453 -22.906 1 97.06 119 THR A CA 1
ATOM 927 C C . THR A 1 119 ? -18.031 -1.183 -23 1 97.06 119 THR A C 1
ATOM 929 O O . THR A 1 119 ? -18.547 -0.076 -22.828 1 97.06 119 THR A O 1
ATOM 932 N N . ASN A 1 120 ? -16.703 -1.356 -23.219 1 97.56 120 ASN A N 1
ATOM 933 C CA . ASN A 1 120 ? -15.742 -0.264 -23.172 1 97.56 120 ASN A CA 1
ATOM 934 C C . ASN A 1 120 ? -15.711 0.418 -21.812 1 97.56 120 ASN A C 1
ATOM 936 O O . ASN A 1 120 ? -15.539 1.636 -21.734 1 97.56 120 ASN A O 1
ATOM 940 N N . GLU A 1 121 ? -16 -0.32 -20.766 1 96.56 121 GLU A N 1
ATOM 941 C CA . GLU A 1 121 ? -15.969 0.203 -19.406 1 96.56 121 GLU A CA 1
ATOM 942 C C . GLU A 1 121 ? -14.609 -0.016 -18.75 1 96.56 121 GLU A C 1
ATOM 944 O O . GLU A 1 121 ? -14.016 -1.091 -18.891 1 96.56 121 GLU A O 1
ATOM 949 N N . LEU A 1 122 ? -14.141 1.054 -18.172 1 97.94 122 LEU A N 1
ATOM 950 C CA . LEU A 1 122 ? -12.914 0.942 -17.375 1 97.94 122 LEU A CA 1
ATOM 951 C C . LEU A 1 122 ? -13.156 0.136 -16.109 1 97.94 122 LEU A C 1
ATOM 953 O O . LEU A 1 122 ? -13.984 0.516 -15.273 1 97.94 122 LEU A O 1
ATOM 957 N N . VAL A 1 123 ? -12.391 -0.977 -15.914 1 97.56 123 VAL A N 1
ATOM 958 C CA . VAL A 1 123 ? -12.742 -1.874 -14.82 1 97.56 123 VAL A CA 1
ATOM 959 C C . VAL A 1 123 ? -11.57 -1.997 -13.852 1 97.56 123 VAL A C 1
ATOM 961 O O . VAL A 1 123 ? -11.734 -2.447 -12.719 1 97.56 123 VAL A O 1
ATOM 964 N N . PHE A 1 124 ? -10.391 -1.604 -14.297 1 98.38 124 PHE A N 1
ATOM 965 C CA . PHE A 1 124 ? -9.188 -1.807 -13.5 1 98.38 124 PHE A CA 1
ATOM 966 C C . PHE A 1 124 ? -8.117 -0.791 -13.867 1 98.38 124 PHE A C 1
ATOM 968 O O . PHE A 1 124 ? -7.934 -0.477 -15.047 1 98.38 124 PHE A O 1
ATOM 975 N N . THR A 1 125 ? -7.418 -0.183 -12.883 1 98.81 125 THR A N 1
ATOM 976 C CA . THR A 1 125 ? -6.273 0.693 -13.102 1 98.81 125 THR A CA 1
ATOM 977 C C . THR A 1 125 ? -5.051 0.19 -12.336 1 98.81 125 THR A C 1
ATOM 979 O O . THR A 1 125 ? -5.188 -0.368 -11.242 1 98.81 125 THR A O 1
ATOM 982 N N . MET A 1 126 ? -3.871 0.417 -12.898 1 98.75 126 MET A N 1
ATOM 983 C CA . MET A 1 126 ? -2.648 -0.053 -12.25 1 98.75 126 MET A CA 1
ATOM 984 C C . MET A 1 126 ? -1.453 0.802 -12.664 1 98.75 126 MET A C 1
ATOM 986 O O . MET A 1 126 ? -1.331 1.186 -13.828 1 98.75 126 MET A O 1
ATOM 990 N N . GLN A 1 127 ? -0.695 1.166 -11.727 1 98.75 127 GLN A N 1
ATOM 991 C CA . GLN A 1 127 ? 0.66 1.65 -11.969 1 98.75 127 GLN A CA 1
ATOM 992 C C . GLN A 1 127 ? 1.699 0.63 -11.516 1 98.75 127 GLN A C 1
ATOM 994 O O . GLN A 1 127 ? 1.514 -0.039 -10.492 1 98.75 127 GLN A O 1
ATOM 999 N N . ILE A 1 128 ? 2.77 0.533 -12.258 1 98.75 128 ILE A N 1
ATOM 1000 C CA . ILE A 1 128 ? 3.762 -0.49 -11.945 1 98.75 128 ILE A CA 1
ATOM 1001 C C . ILE A 1 128 ? 5.16 0.042 -12.242 1 98.75 128 ILE A C 1
ATOM 1003 O O . ILE A 1 128 ? 5.348 0.834 -13.164 1 98.75 128 ILE A O 1
ATOM 1007 N N . SER A 1 129 ? 6.066 -0.335 -11.422 1 98.62 129 SER A N 1
ATOM 1008 C CA . SER A 1 129 ? 7.473 0.031 -11.57 1 98.62 129 SER A CA 1
ATOM 1009 C C . SER A 1 129 ? 8.359 -1.205 -11.664 1 98.62 129 SER A C 1
ATOM 1011 O O . SER A 1 129 ? 8.156 -2.182 -10.938 1 98.62 129 SER A O 1
ATOM 1013 N N . PHE A 1 130 ? 9.266 -1.219 -12.633 1 97.81 130 PHE A N 1
ATOM 1014 C CA . PHE A 1 130 ? 10.25 -2.275 -12.859 1 97.81 130 PHE A CA 1
ATOM 1015 C C . PHE A 1 130 ? 11.648 -1.796 -12.5 1 97.81 130 PHE A C 1
ATOM 1017 O O . PHE A 1 130 ? 11.922 -0.594 -12.516 1 97.81 130 PHE A O 1
ATOM 1024 N N . THR A 1 131 ? 12.484 -2.725 -12.141 1 96.5 131 THR A N 1
ATOM 1025 C CA . THR A 1 131 ? 13.867 -2.387 -11.852 1 96.5 131 THR A CA 1
ATOM 1026 C C . THR A 1 131 ? 14.805 -3.502 -12.305 1 96.5 131 THR A C 1
ATOM 1028 O O . THR A 1 131 ? 14.367 -4.637 -12.516 1 96.5 131 THR A O 1
ATOM 1031 N N . LYS A 1 132 ? 16.031 -3.139 -12.445 1 92.25 132 LYS A N 1
ATOM 1032 C CA . LYS A 1 132 ? 17.078 -4.121 -12.695 1 92.25 132 LYS A CA 1
ATOM 1033 C C . LYS A 1 132 ? 17.688 -4.613 -11.383 1 92.25 132 LYS A C 1
ATOM 1035 O O . LYS A 1 132 ? 17.406 -4.074 -10.32 1 92.25 132 LYS A O 1
ATOM 1040 N N . ASP A 1 133 ? 18.453 -5.656 -11.414 1 87.94 133 ASP A N 1
ATOM 1041 C CA . ASP A 1 133 ? 19.266 -6.141 -10.305 1 87.94 133 ASP A CA 1
ATOM 1042 C C . ASP A 1 133 ? 18.406 -6.469 -9.094 1 87.94 133 ASP A C 1
ATOM 1044 O O . ASP A 1 133 ? 18.672 -5.996 -7.984 1 87.94 133 ASP A O 1
ATOM 1048 N N . ASN A 1 134 ? 17.359 -7.234 -9.328 1 93.56 134 ASN A N 1
ATOM 1049 C CA . ASN A 1 134 ? 16.406 -7.555 -8.273 1 93.56 134 ASN A CA 1
ATOM 1050 C C . ASN A 1 134 ? 16.625 -8.961 -7.723 1 93.56 134 ASN A C 1
ATOM 1052 O O . ASN A 1 134 ? 15.672 -9.633 -7.316 1 93.56 134 ASN A O 1
ATOM 1056 N N . ASN A 1 135 ? 17.844 -9.43 -7.82 1 95.06 135 ASN A N 1
ATOM 1057 C CA . ASN A 1 135 ? 18.219 -10.734 -7.301 1 95.06 135 ASN A CA 1
ATOM 1058 C C . ASN A 1 135 ? 19.344 -10.625 -6.273 1 95.06 135 ASN A C 1
ATOM 1060 O O . ASN A 1 135 ? 20.5 -10.398 -6.637 1 95.06 135 ASN A O 1
ATOM 1064 N N . GLU A 1 136 ? 18.984 -10.906 -5.059 1 95.56 136 GLU A N 1
ATOM 1065 C CA . GLU A 1 136 ? 19.922 -10.695 -3.957 1 95.56 136 GLU A CA 1
ATOM 1066 C C . GLU A 1 136 ? 21.125 -11.609 -4.086 1 95.56 136 GLU A C 1
ATOM 1068 O O . GLU A 1 136 ? 22.266 -11.195 -3.836 1 95.56 136 GLU A O 1
ATOM 1073 N N . GLU A 1 137 ? 20.922 -12.844 -4.43 1 94.75 137 GLU A N 1
ATOM 1074 C CA . GLU A 1 137 ? 22.016 -13.82 -4.543 1 94.75 137 GLU A CA 1
ATOM 1075 C C . GLU A 1 137 ? 23.031 -13.391 -5.598 1 94.75 137 GLU A C 1
ATOM 1077 O O . GLU A 1 137 ? 24.234 -13.453 -5.363 1 94.75 137 GLU A O 1
ATOM 1082 N N . ILE A 1 138 ? 22.531 -12.992 -6.684 1 94.88 138 ILE A N 1
ATOM 1083 C CA . ILE A 1 138 ? 23.406 -12.531 -7.754 1 94.88 138 ILE A CA 1
ATOM 1084 C C . ILE A 1 138 ? 24.172 -11.289 -7.305 1 94.88 138 ILE A C 1
ATOM 1086 O O . ILE A 1 138 ? 25.375 -11.18 -7.52 1 94.88 138 ILE A O 1
ATOM 1090 N N . LYS A 1 139 ? 23.5 -10.398 -6.684 1 93.94 139 LYS A N 1
ATOM 1091 C CA . LYS A 1 139 ? 24.109 -9.156 -6.215 1 93.94 139 LYS A CA 1
ATOM 1092 C C . LYS A 1 139 ? 25.234 -9.438 -5.223 1 93.94 139 LYS A C 1
ATOM 1094 O O . LYS A 1 139 ? 26.281 -8.797 -5.27 1 93.94 139 LYS A O 1
ATOM 1099 N N . ARG A 1 140 ? 25 -10.32 -4.344 1 95.19 140 ARG A N 1
ATOM 1100 C CA . ARG A 1 140 ? 26.016 -10.672 -3.35 1 95.19 140 ARG A CA 1
ATOM 1101 C C . ARG A 1 140 ? 27.219 -11.336 -4.008 1 95.19 140 ARG A C 1
ATOM 1103 O O . ARG A 1 140 ? 28.359 -11.086 -3.607 1 95.19 140 ARG A O 1
ATOM 1110 N N . ALA A 1 141 ? 26.938 -12.18 -4.949 1 95.56 141 ALA A N 1
ATOM 1111 C CA . ALA A 1 141 ? 28.031 -12.828 -5.672 1 95.56 141 ALA A CA 1
ATOM 1112 C C . ALA A 1 141 ? 28.875 -11.812 -6.422 1 95.56 141 ALA A C 1
ATOM 1114 O O . ALA A 1 141 ? 30.109 -11.867 -6.391 1 95.56 141 ALA A O 1
ATOM 1115 N N . GLU A 1 142 ? 28.219 -10.938 -7.082 1 94.94 142 GLU A N 1
ATOM 1116 C CA . GLU A 1 142 ? 28.922 -9.883 -7.812 1 94.94 142 GLU A CA 1
ATOM 1117 C C . GLU A 1 142 ? 29.75 -9.016 -6.863 1 94.94 142 GLU A C 1
ATOM 1119 O O . GLU A 1 142 ? 30.875 -8.633 -7.188 1 94.94 142 GLU A O 1
ATOM 1124 N N . TYR A 1 143 ? 29.188 -8.711 -5.77 1 94.94 143 TYR A N 1
ATOM 1125 C CA . TYR A 1 143 ? 29.891 -7.91 -4.77 1 94.94 143 TYR A CA 1
ATOM 1126 C C . TYR A 1 143 ? 31.156 -8.602 -4.301 1 94.94 143 TYR A C 1
ATOM 1128 O O . TYR A 1 143 ? 32.219 -7.973 -4.191 1 94.94 143 TYR A O 1
ATOM 1136 N N . LYS A 1 144 ? 31.078 -9.836 -4.027 1 94.5 144 LYS A N 1
ATOM 1137 C CA . LYS A 1 144 ? 32.219 -10.609 -3.602 1 94.5 144 LYS A CA 1
ATOM 1138 C C . LYS A 1 144 ? 33.344 -10.578 -4.656 1 94.5 144 LYS A C 1
ATOM 1140 O O . LYS A 1 144 ? 34.5 -10.453 -4.32 1 94.5 144 LYS A O 1
ATOM 1145 N N . GLN A 1 145 ? 32.906 -10.688 -5.836 1 95.25 145 GLN A N 1
ATOM 1146 C CA . GLN A 1 145 ? 33.875 -10.641 -6.93 1 95.25 145 GLN A CA 1
ATOM 1147 C C . GLN A 1 145 ? 34.562 -9.281 -7.008 1 95.25 145 GLN A C 1
ATOM 1149 O O . GLN A 1 145 ? 35.75 -9.195 -7.242 1 95.25 145 GLN A O 1
ATOM 1154 N N . LEU A 1 146 ? 33.781 -8.305 -6.867 1 94.25 146 LEU A N 1
ATOM 1155 C CA . LEU A 1 146 ? 34.344 -6.953 -6.906 1 94.25 146 LEU A CA 1
ATOM 1156 C C . LEU A 1 146 ? 35.312 -6.727 -5.75 1 94.25 146 LEU A C 1
ATOM 1158 O O . LEU A 1 146 ? 36.344 -6.094 -5.93 1 94.25 146 LEU A O 1
ATOM 1162 N N . LEU A 1 147 ? 34.938 -7.156 -4.621 1 92.31 147 LEU A N 1
ATOM 1163 C CA . LEU A 1 147 ? 35.812 -7.031 -3.449 1 92.31 147 LEU A CA 1
ATOM 1164 C C . LEU A 1 147 ? 37.156 -7.711 -3.688 1 92.31 147 LEU A C 1
ATOM 1166 O O . LEU A 1 147 ? 38.188 -7.16 -3.336 1 92.31 147 LEU A O 1
ATOM 1170 N N . GLN A 1 148 ? 37.125 -8.805 -4.277 1 92.81 148 GLN A N 1
ATOM 1171 C CA . GLN A 1 148 ? 38.312 -9.594 -4.527 1 92.81 148 GLN A CA 1
ATOM 1172 C C . GLN A 1 148 ? 39.188 -8.953 -5.605 1 92.81 148 GLN A C 1
ATOM 1174 O O . GLN A 1 148 ? 40.406 -8.945 -5.5 1 92.81 148 GLN A O 1
ATOM 1179 N N . SER A 1 149 ? 38.531 -8.367 -6.539 1 93.62 149 SER A N 1
ATOM 1180 C CA . SER A 1 149 ? 39.281 -7.832 -7.68 1 93.62 149 SER A CA 1
ATOM 1181 C C . SER A 1 149 ? 39.656 -6.375 -7.449 1 93.62 149 SER A C 1
ATOM 1183 O O . SER A 1 149 ? 40.438 -5.801 -8.219 1 93.62 149 SER A O 1
ATOM 1185 N N . GLY A 1 150 ? 39.094 -5.816 -6.426 1 89.81 150 GLY A N 1
ATOM 1186 C CA . GLY A 1 150 ? 39.344 -4.402 -6.176 1 89.81 150 GLY A CA 1
ATOM 1187 C C . GLY A 1 150 ? 38.562 -3.492 -7.113 1 89.81 150 GLY A C 1
ATOM 1188 O O . GLY A 1 150 ? 38.969 -2.365 -7.375 1 89.81 150 GLY A O 1
ATOM 1189 N N . GLY A 1 151 ? 37.531 -4.074 -7.594 1 90.62 151 GLY A N 1
ATOM 1190 C CA . GLY A 1 151 ? 36.719 -3.27 -8.477 1 90.62 151 GLY A CA 1
ATOM 1191 C C . GLY A 1 151 ? 35.906 -2.199 -7.738 1 90.62 151 GLY A C 1
ATOM 1192 O O . GLY A 1 151 ? 35.906 -2.158 -6.504 1 90.62 151 GLY A O 1
ATOM 1193 N N . LYS A 1 152 ? 35.312 -1.335 -8.5 1 90 152 LYS A N 1
ATOM 1194 C CA . LYS A 1 152 ? 34.562 -0.237 -7.934 1 90 152 LYS A CA 1
ATOM 1195 C C . LYS A 1 152 ? 33.25 -0.743 -7.328 1 90 152 LYS A C 1
ATOM 1197 O O . LYS A 1 152 ? 32.438 -1.394 -8.016 1 90 152 LYS A O 1
ATOM 1202 N N . ILE A 1 153 ? 33.062 -0.444 -6.082 1 89 153 ILE A N 1
ATOM 1203 C CA . ILE A 1 153 ? 31.875 -0.859 -5.367 1 89 153 ILE A CA 1
ATOM 1204 C C . ILE A 1 153 ? 30.875 0.298 -5.316 1 89 153 ILE A C 1
ATOM 1206 O O . ILE A 1 153 ? 31.156 1.345 -4.73 1 89 153 ILE A O 1
ATOM 1210 N N . ARG A 1 154 ? 29.75 0.035 -5.902 1 83.25 154 ARG A N 1
ATOM 1211 C CA . ARG A 1 154 ? 28.719 1.064 -5.945 1 83.25 154 ARG A CA 1
ATOM 1212 C C . ARG A 1 154 ? 27.766 0.927 -4.77 1 83.25 154 ARG A C 1
ATOM 1214 O O . ARG A 1 154 ? 27.203 1.92 -4.297 1 83.25 154 ARG A O 1
ATOM 1221 N N . SER A 1 155 ? 27.5 -0.296 -4.453 1 89.75 155 SER A N 1
ATOM 1222 C CA . SER A 1 155 ? 26.562 -0.574 -3.367 1 89.75 155 SER A CA 1
ATOM 1223 C C . SER A 1 155 ? 26.938 -1.853 -2.627 1 89.75 155 SER A C 1
ATOM 1225 O O . SER A 1 155 ? 27.359 -2.836 -3.246 1 89.75 155 SER A O 1
ATOM 1227 N N . ILE A 1 156 ? 26.875 -1.781 -1.329 1 93.94 156 ILE A N 1
ATOM 1228 C CA . ILE A 1 156 ? 27.109 -2.943 -0.48 1 93.94 156 ILE A CA 1
ATOM 1229 C C . ILE A 1 156 ? 25.797 -3.68 -0.235 1 93.94 156 ILE A C 1
ATOM 1231 O O . ILE A 1 156 ? 24.812 -3.078 0.207 1 93.94 156 ILE A O 1
ATOM 1235 N N . PRO A 1 157 ? 25.75 -4.953 -0.611 1 94.62 157 PRO A N 1
ATOM 1236 C CA . PRO A 1 157 ? 24.5 -5.691 -0.398 1 94.62 157 PRO A CA 1
ATOM 1237 C C . PRO A 1 157 ? 24.188 -5.922 1.08 1 94.62 157 PRO A C 1
ATOM 1239 O O . PRO A 1 157 ? 24.766 -6.824 1.698 1 94.62 157 PRO A O 1
ATOM 1242 N N . PHE A 1 158 ? 23.406 -5.086 1.678 1 94.69 158 PHE A N 1
ATOM 1243 C CA . PHE A 1 158 ? 22.953 -5.133 3.062 1 94.69 158 PHE A CA 1
ATOM 1244 C C . PHE A 1 158 ? 21.453 -5.309 3.129 1 94.69 158 PHE A C 1
ATOM 1246 O O . PHE A 1 158 ? 20.703 -4.73 2.326 1 94.69 158 PHE A O 1
ATOM 1253 N N . ALA A 1 159 ? 21.031 -6.195 4.074 1 95.62 159 ALA A N 1
ATOM 1254 C CA . ALA A 1 159 ? 19.594 -6.504 4.125 1 95.62 159 ALA A CA 1
ATOM 1255 C C . ALA A 1 159 ? 19.094 -6.555 5.566 1 95.62 159 ALA A C 1
ATOM 1257 O O . ALA A 1 159 ? 19.859 -6.887 6.48 1 95.62 159 ALA A O 1
ATOM 1258 N N . ILE A 1 160 ? 17.906 -6.16 5.766 1 96 160 ILE A N 1
ATOM 1259 C CA . ILE A 1 160 ? 17.125 -6.43 6.965 1 96 160 ILE A CA 1
ATOM 1260 C C . ILE A 1 160 ? 15.773 -7.039 6.578 1 96 160 ILE A C 1
ATOM 1262 O O . ILE A 1 160 ? 15.297 -6.852 5.453 1 96 160 ILE A O 1
ATOM 1266 N N . LYS A 1 161 ? 15.164 -7.789 7.445 1 93.88 161 LYS A N 1
ATOM 1267 C CA . LYS A 1 161 ? 13.883 -8.383 7.102 1 93.88 161 LYS A CA 1
ATOM 1268 C C . LYS A 1 161 ? 13.023 -8.609 8.344 1 93.88 161 LYS A C 1
ATOM 1270 O O . LYS A 1 161 ? 13.539 -8.609 9.461 1 93.88 161 LYS A O 1
ATOM 1275 N N . LYS A 1 162 ? 11.766 -8.711 8.102 1 96.5 162 LYS A N 1
ATOM 1276 C CA . LYS A 1 162 ? 10.812 -9.25 9.062 1 96.5 162 LYS A CA 1
ATOM 1277 C C . LYS A 1 162 ? 10.75 -10.773 8.977 1 96.5 162 LYS A C 1
ATOM 1279 O O . LYS A 1 162 ? 10.477 -11.328 7.91 1 96.5 162 LYS A O 1
ATOM 1284 N N . PRO A 1 163 ? 11.047 -11.422 10.07 1 96.75 163 PRO A N 1
ATOM 1285 C CA . PRO A 1 163 ? 10.883 -12.875 10.023 1 96.75 163 PRO A CA 1
ATOM 1286 C C . PRO A 1 163 ? 9.414 -13.305 9.992 1 96.75 163 PRO A C 1
ATOM 1288 O O . PRO A 1 163 ? 8.539 -12.555 10.43 1 96.75 163 PRO A O 1
ATOM 1291 N N . PRO A 1 164 ? 9.172 -14.445 9.383 1 97.56 164 PRO A N 1
ATOM 1292 C CA . PRO A 1 164 ? 7.793 -14.938 9.43 1 97.56 164 PRO A CA 1
ATOM 1293 C C . PRO A 1 164 ? 7.316 -15.219 10.852 1 97.56 164 PRO A C 1
ATOM 1295 O O . PRO A 1 164 ? 8.133 -15.469 11.742 1 97.56 164 PRO A O 1
ATOM 1298 N N . ASN A 1 165 ? 6.012 -15.086 11.055 1 96.38 165 ASN A N 1
ATOM 1299 C CA . ASN A 1 165 ? 5.508 -15.398 12.391 1 96.38 165 ASN A CA 1
ATOM 1300 C C . ASN A 1 165 ? 5.719 -16.859 12.742 1 96.38 165 ASN A C 1
ATOM 1302 O O . ASN A 1 165 ? 5.383 -17.75 11.953 1 96.38 165 ASN A O 1
ATOM 1306 N N . GLU A 1 166 ? 6.184 -17.094 13.859 1 96.12 166 GLU A N 1
ATOM 1307 C CA . GLU A 1 166 ? 6.652 -18.422 14.242 1 96.12 166 GLU A CA 1
ATOM 1308 C C . GLU A 1 166 ? 5.484 -19.375 14.484 1 96.12 166 GLU A C 1
ATOM 1310 O O . GLU A 1 166 ? 5.594 -20.578 14.234 1 96.12 166 GLU A O 1
ATOM 1315 N N . LYS A 1 167 ? 4.383 -18.828 14.938 1 95.94 167 LYS A N 1
ATOM 1316 C CA . LYS A 1 167 ? 3.236 -19.656 15.305 1 95.94 167 LYS A CA 1
ATOM 1317 C C . LYS A 1 167 ? 2.803 -20.547 14.133 1 95.94 167 LYS A C 1
ATOM 1319 O O . LYS A 1 167 ? 2.557 -21.734 14.312 1 95.94 167 LYS A O 1
ATOM 1324 N N . TYR A 1 168 ? 2.764 -19.984 13.016 1 97.81 168 TYR A N 1
ATOM 1325 C CA . TYR A 1 168 ? 2.238 -20.734 11.867 1 97.81 168 TYR A CA 1
ATOM 1326 C C . TYR A 1 168 ? 3.367 -21.203 10.961 1 97.81 168 TYR A C 1
ATOM 1328 O O . TYR A 1 168 ? 3.232 -22.219 10.266 1 97.81 168 TYR A O 1
ATOM 1336 N N . PHE A 1 169 ? 4.465 -20.5 10.93 1 98.25 169 PHE A N 1
ATOM 1337 C CA . PHE A 1 169 ? 5.57 -20.859 10.047 1 98.25 169 PHE A CA 1
ATOM 1338 C C . PHE A 1 169 ? 6.137 -22.234 10.422 1 98.25 169 PHE A C 1
ATOM 1340 O O . PHE A 1 169 ? 6.609 -22.969 9.555 1 98.25 169 PHE A O 1
ATOM 1347 N N . LYS A 1 170 ? 6.059 -22.594 11.656 1 97.69 170 LYS A N 1
ATOM 1348 C CA . LYS A 1 170 ? 6.598 -23.875 12.133 1 97.69 170 LYS A CA 1
ATOM 1349 C C . LYS A 1 170 ? 5.902 -25.047 11.453 1 97.69 170 LYS A C 1
ATOM 1351 O O . LYS A 1 170 ? 6.418 -26.172 11.453 1 97.69 170 LYS A O 1
ATOM 1356 N N . LEU A 1 171 ? 4.738 -24.812 10.906 1 98 171 LEU A N 1
ATOM 1357 C CA . LEU A 1 171 ? 3.973 -25.875 10.258 1 98 171 LEU A CA 1
ATOM 1358 C C . LEU A 1 171 ? 4.531 -26.188 8.875 1 98 171 LEU A C 1
ATOM 1360 O O . LEU A 1 171 ? 4.055 -27.109 8.203 1 98 171 LEU A O 1
ATOM 1364 N N . LYS A 1 172 ? 5.516 -25.469 8.461 1 97.69 172 LYS A N 1
ATOM 1365 C CA . LYS A 1 172 ? 6.059 -25.609 7.113 1 97.69 172 LYS A CA 1
ATOM 1366 C C . LYS A 1 172 ? 6.566 -27.031 6.867 1 97.69 172 LYS A C 1
ATOM 1368 O O . LYS A 1 172 ? 6.508 -27.531 5.742 1 97.69 172 LYS A O 1
ATOM 1373 N N . ASP A 1 173 ? 7.039 -27.703 7.887 1 96.62 173 ASP A N 1
ATOM 1374 C CA . ASP A 1 173 ? 7.637 -29.031 7.762 1 96.62 173 ASP A CA 1
ATOM 1375 C C . ASP A 1 173 ? 6.559 -30.094 7.594 1 96.62 173 ASP A C 1
ATOM 1377 O O . ASP A 1 173 ? 6.855 -31.234 7.203 1 96.62 173 ASP A O 1
ATOM 1381 N N . LYS A 1 174 ? 5.348 -29.766 7.84 1 96.56 174 LYS A N 1
ATOM 1382 C CA . LYS A 1 174 ? 4.238 -30.719 7.73 1 96.56 174 LYS A CA 1
ATOM 1383 C C . LYS A 1 174 ? 3.104 -30.141 6.891 1 96.56 174 LYS A C 1
ATOM 1385 O O . LYS A 1 174 ? 1.93 -30.391 7.164 1 96.56 174 LYS A O 1
ATOM 1390 N N . VAL A 1 175 ? 3.471 -29.328 5.984 1 97.44 175 VAL A N 1
ATOM 1391 C CA . VAL A 1 175 ? 2.465 -28.625 5.195 1 97.44 175 VAL A CA 1
ATOM 1392 C C . VAL A 1 175 ? 1.573 -29.625 4.473 1 97.44 175 VAL A C 1
ATOM 1394 O O . VAL A 1 175 ? 0.362 -29.422 4.359 1 97.44 175 VAL A O 1
ATOM 1397 N N . ASP A 1 176 ? 2.08 -30.734 4.078 1 95.19 176 ASP A N 1
ATOM 1398 C CA . ASP A 1 176 ? 1.351 -31.734 3.309 1 95.19 176 ASP A CA 1
ATOM 1399 C C . ASP A 1 176 ? 0.327 -32.469 4.18 1 95.19 176 ASP A C 1
ATOM 1401 O O . ASP A 1 176 ? -0.566 -33.125 3.666 1 95.19 176 ASP A O 1
ATOM 1405 N N . ASP A 1 177 ? 0.439 -32.344 5.469 1 96.81 177 ASP A N 1
ATOM 1406 C CA . ASP A 1 177 ? -0.481 -33 6.402 1 96.81 177 ASP A CA 1
ATOM 1407 C C . ASP A 1 177 ? -1.617 -32.062 6.793 1 96.81 177 ASP A C 1
ATOM 1409 O O . ASP A 1 177 ? -2.568 -32.469 7.461 1 96.81 177 ASP A O 1
ATOM 1413 N N . LEU A 1 178 ? -1.524 -30.844 6.398 1 97.56 178 LEU A N 1
ATOM 1414 C CA . LEU A 1 178 ? -2.541 -29.859 6.75 1 97.56 178 LEU A CA 1
ATOM 1415 C C . LEU A 1 178 ? -3.785 -30.031 5.883 1 97.56 178 LEU A C 1
ATOM 1417 O O . LEU A 1 178 ? -3.711 -30.594 4.785 1 97.56 178 LEU A O 1
ATOM 1421 N N . PRO A 1 179 ? -4.949 -29.562 6.461 1 96.06 179 PRO A N 1
ATOM 1422 C CA . PRO A 1 179 ? -6.105 -29.469 5.566 1 96.06 179 PRO A CA 1
ATOM 1423 C C . PRO A 1 179 ? -5.789 -28.734 4.27 1 96.06 179 PRO A C 1
ATOM 1425 O O . PRO A 1 179 ? -5.129 -27.688 4.293 1 96.06 179 PRO A O 1
ATOM 1428 N N . TYR A 1 180 ? -6.234 -29.312 3.168 1 94.25 180 TYR A N 1
ATOM 1429 C CA . TYR A 1 180 ? -5.82 -28.891 1.834 1 94.25 180 TYR A CA 1
ATOM 1430 C C . TYR A 1 180 ? -7.023 -28.766 0.904 1 94.25 180 TYR A C 1
ATOM 1432 O O . TYR A 1 180 ? -7.953 -29.578 0.972 1 94.25 180 TYR A O 1
ATOM 1440 N N . PHE A 1 181 ? -7.012 -27.656 0.053 1 94.06 181 PHE A N 1
ATOM 1441 C CA . PHE A 1 181 ? -8.023 -27.578 -0.994 1 94.06 181 PHE A CA 1
ATOM 1442 C C . PHE A 1 181 ? -7.488 -26.812 -2.203 1 94.06 181 PHE A C 1
ATOM 1444 O O . PHE A 1 181 ? -6.613 -25.953 -2.066 1 94.06 181 PHE A O 1
ATOM 1451 N N . GLU A 1 182 ? -7.992 -27.172 -3.365 1 95.19 182 GLU A N 1
ATOM 1452 C CA . GLU A 1 182 ? -7.711 -26.484 -4.617 1 95.19 182 GLU A CA 1
ATOM 1453 C C . GLU A 1 182 ? -8.852 -25.531 -4.992 1 95.19 182 GLU A C 1
ATOM 1455 O O . GLU A 1 182 ? -10.016 -25.828 -4.723 1 95.19 182 GLU A O 1
ATOM 1460 N N . HIS A 1 183 ? -8.523 -24.406 -5.52 1 92 183 HIS A N 1
ATOM 1461 C CA . HIS A 1 183 ? -9.539 -23.406 -5.82 1 92 183 HIS A CA 1
ATOM 1462 C C . HIS A 1 183 ? -9.125 -22.547 -7.012 1 92 183 HIS A C 1
ATOM 1464 O O . HIS A 1 183 ? -8.102 -22.812 -7.645 1 92 183 HIS A O 1
ATOM 1470 N N . THR A 1 184 ? -10.016 -21.562 -7.391 1 91.69 184 THR A N 1
ATOM 1471 C CA . THR A 1 184 ? -9.789 -20.625 -8.492 1 91.69 184 THR A CA 1
ATOM 1472 C C . THR A 1 184 ? -9.555 -21.391 -9.797 1 91.69 184 THR A C 1
ATOM 1474 O O . THR A 1 184 ? -8.531 -21.188 -10.461 1 91.69 184 THR A O 1
ATOM 1477 N N . ASN A 1 185 ? -10.516 -22.266 -10.102 1 89.94 185 ASN A N 1
ATOM 1478 C CA . ASN A 1 185 ? -10.531 -23.062 -11.328 1 89.94 185 ASN A CA 1
ATOM 1479 C C . ASN A 1 185 ? -9.336 -24.016 -11.406 1 89.94 185 ASN A C 1
ATOM 1481 O O . ASN A 1 185 ? -8.758 -24.203 -12.477 1 89.94 185 ASN A O 1
ATOM 1485 N N . GLY A 1 186 ? -8.836 -24.406 -10.211 1 93 186 GLY A N 1
ATOM 1486 C CA . GLY A 1 186 ? -7.789 -25.422 -10.133 1 93 186 GLY A CA 1
ATOM 1487 C C . GLY A 1 186 ? -6.395 -24.844 -10.305 1 93 186 GLY A C 1
ATOM 1488 O O . GLY A 1 186 ? -5.43 -25.594 -10.477 1 93 186 GLY A O 1
ATOM 1489 N N . ASN A 1 187 ? -6.262 -23.531 -10.211 1 95.69 187 ASN A N 1
ATOM 1490 C CA . ASN A 1 187 ? -4.969 -22.922 -10.492 1 95.69 187 ASN A CA 1
ATOM 1491 C C . ASN A 1 187 ? -4.145 -22.75 -9.219 1 95.69 187 ASN A C 1
ATOM 1493 O O . ASN A 1 187 ? -2.955 -22.422 -9.289 1 95.69 187 ASN A O 1
ATOM 1497 N N . MET A 1 188 ? -4.734 -22.984 -8.047 1 96.25 188 MET A N 1
ATOM 1498 C CA . MET A 1 188 ? -4.016 -22.766 -6.797 1 96.25 188 MET A CA 1
ATOM 1499 C C . MET A 1 188 ? -4.398 -23.812 -5.758 1 96.25 188 MET A C 1
ATOM 1501 O O . MET A 1 188 ? -5.484 -24.406 -5.828 1 96.25 188 MET A O 1
ATOM 1505 N N . ALA A 1 189 ? -3.525 -24 -4.855 1 97.69 189 ALA A N 1
ATOM 1506 C CA . ALA A 1 189 ? -3.76 -24.844 -3.68 1 97.69 189 ALA A CA 1
ATOM 1507 C C . ALA A 1 189 ? -3.473 -24.062 -2.395 1 97.69 189 ALA A C 1
ATOM 1509 O O . ALA A 1 189 ? -2.57 -23.219 -2.359 1 97.69 189 ALA A O 1
ATOM 1510 N N . THR A 1 190 ? -4.238 -24.359 -1.394 1 97.31 190 THR A N 1
ATOM 1511 C CA . THR A 1 190 ? -4.07 -23.75 -0.079 1 97.31 190 THR A CA 1
ATOM 1512 C C . THR A 1 190 ? -4.074 -24.812 1.016 1 97.31 190 THR A C 1
ATOM 1514 O O . THR A 1 190 ? -4.883 -25.75 0.979 1 97.31 190 THR A O 1
ATOM 1517 N N . ALA A 1 191 ? -3.121 -24.781 1.867 1 98.25 191 ALA A N 1
ATOM 1518 C CA . ALA A 1 191 ? -3.082 -25.562 3.107 1 98.25 191 ALA A CA 1
ATOM 1519 C C . ALA A 1 191 ? -3.279 -24.656 4.32 1 98.25 191 ALA A C 1
ATOM 1521 O O . ALA A 1 191 ? -2.627 -23.609 4.441 1 98.25 191 ALA A O 1
ATOM 1522 N N . ILE A 1 192 ? -4.211 -25.031 5.211 1 96.69 192 ILE A N 1
ATOM 1523 C CA . ILE A 1 192 ? -4.562 -24.125 6.305 1 96.69 192 ILE A CA 1
ATOM 1524 C C . ILE A 1 192 ? -4.316 -24.828 7.645 1 96.69 192 ILE A C 1
ATOM 1526 O O . ILE A 1 192 ? -4.512 -26.031 7.77 1 96.69 192 ILE A O 1
ATOM 1530 N N . PRO A 1 193 ? -3.893 -24.047 8.648 1 95.88 193 PRO A N 1
ATOM 1531 C CA . PRO A 1 193 ? -3.807 -24.594 10 1 95.88 193 PRO A CA 1
ATOM 1532 C C . PRO A 1 193 ? -5.164 -25.047 10.539 1 95.88 193 PRO A C 1
ATOM 1534 O O . PRO A 1 193 ? -6.184 -24.406 10.266 1 95.88 193 PRO A O 1
ATOM 1537 N N . PRO A 1 194 ? -5.207 -26.062 11.398 1 93.88 194 PRO A N 1
ATOM 1538 C CA . PRO A 1 194 ? -6.469 -26.594 11.906 1 93.88 194 PRO A CA 1
ATOM 1539 C C . PRO A 1 194 ? -7.27 -25.578 12.703 1 93.88 194 PRO A C 1
ATOM 1541 O O . PRO A 1 194 ? -8.5 -25.625 12.719 1 93.88 194 PRO A O 1
ATOM 1544 N N . ASP A 1 195 ? -6.625 -24.672 13.289 1 93.25 195 ASP A N 1
ATOM 1545 C CA . ASP A 1 195 ? -7.332 -23.719 14.141 1 93.25 195 ASP A CA 1
ATOM 1546 C C . ASP A 1 195 ? -8.203 -22.781 13.312 1 93.25 195 ASP A C 1
ATOM 1548 O O . ASP A 1 195 ? -9.094 -22.125 13.844 1 93.25 195 ASP A O 1
ATOM 1552 N N . PHE A 1 196 ? -7.996 -22.734 12.023 1 94.44 196 PHE A N 1
ATOM 1553 C CA . PHE A 1 196 ? -8.836 -21.938 11.141 1 94.44 196 PHE A CA 1
ATOM 1554 C C . PHE A 1 196 ? -10.219 -22.562 10.992 1 94.44 196 PHE A C 1
ATOM 1556 O O . PHE A 1 196 ? -11.148 -21.906 10.516 1 94.44 196 PHE A O 1
ATOM 1563 N N . LEU A 1 197 ? -10.328 -23.781 11.414 1 95 197 LEU A N 1
ATOM 1564 C CA . LEU A 1 197 ? -11.586 -24.5 11.234 1 95 197 LEU A CA 1
ATOM 1565 C C . LEU A 1 197 ? -12.344 -24.609 12.555 1 95 197 LEU A C 1
ATOM 1567 O O . LEU A 1 197 ? -13.383 -25.266 12.625 1 95 197 LEU A O 1
ATOM 1571 N N . GLU A 1 198 ? -11.852 -23.938 13.562 1 95.81 198 GLU A N 1
ATOM 1572 C CA . GLU A 1 198 ? -12.445 -24 14.891 1 95.81 198 GLU A CA 1
ATOM 1573 C C . GLU A 1 198 ? -12.797 -22.609 15.406 1 95.81 198 GLU A C 1
ATOM 1575 O O . GLU A 1 198 ? -12.273 -21.609 14.914 1 95.81 198 GLU A O 1
ATOM 1580 N N . TYR A 1 199 ? -13.711 -22.578 16.312 1 96.06 199 TYR A N 1
ATOM 1581 C CA . TYR A 1 199 ? -13.977 -21.328 17 1 96.06 199 TYR A CA 1
ATOM 1582 C C . TYR A 1 199 ? -12.82 -20.953 17.906 1 96.06 199 TYR A C 1
ATOM 1584 O O . TYR A 1 199 ? -12.219 -21.812 18.562 1 96.06 199 TYR A O 1
ATOM 1592 N N . ALA A 1 200 ? -12.562 -19.672 17.891 1 95.19 200 ALA A N 1
ATOM 1593 C CA . ALA A 1 200 ? -11.539 -19.188 18.812 1 95.19 200 ALA A CA 1
ATOM 1594 C C . ALA A 1 200 ? -12.023 -19.281 20.266 1 95.19 200 ALA A C 1
ATOM 1596 O O . ALA A 1 200 ? -13.234 -19.281 20.516 1 95.19 200 ALA A O 1
ATOM 1597 N N . THR A 1 201 ? -11.023 -19.375 21.141 1 94 201 THR A N 1
ATOM 1598 C CA . THR A 1 201 ? -11.359 -19.422 22.562 1 94 201 THR A CA 1
ATOM 1599 C C . THR A 1 201 ? -11.258 -18.047 23.188 1 94 201 THR A C 1
ATOM 1601 O O . THR A 1 201 ? -11.766 -17.812 24.281 1 94 201 THR A O 1
ATOM 1604 N N . GLU A 1 202 ? -10.578 -17.203 22.484 1 93.56 202 GLU A N 1
ATOM 1605 C CA . GLU A 1 202 ? -10.422 -15.836 22.969 1 93.56 202 GLU A CA 1
ATOM 1606 C C . GLU A 1 202 ? -10.562 -14.836 21.828 1 93.56 202 GLU A C 1
ATOM 1608 O O . GLU A 1 202 ? -10.211 -15.133 20.688 1 93.56 202 GLU A O 1
ATOM 1613 N N . MET A 1 203 ? -11.078 -13.656 22.234 1 94.19 203 MET A N 1
ATOM 1614 C CA . MET A 1 203 ? -11.258 -12.594 21.25 1 94.19 203 MET A CA 1
ATOM 1615 C C . MET A 1 203 ? -11.211 -11.219 21.906 1 94.19 203 MET A C 1
ATOM 1617 O O . MET A 1 203 ? -11.789 -11.016 22.969 1 94.19 203 MET A O 1
ATOM 1621 N N . ASN A 1 204 ? -10.406 -10.383 21.422 1 95.19 204 ASN A N 1
ATOM 1622 C CA . ASN A 1 204 ? -10.375 -8.969 21.781 1 95.19 204 ASN A CA 1
ATOM 1623 C C . ASN A 1 204 ? -10.297 -8.078 20.531 1 95.19 204 ASN A C 1
ATOM 1625 O O . ASN A 1 204 ? -9.242 -7.961 19.922 1 95.19 204 ASN A O 1
ATOM 1629 N N . HIS A 1 205 ? -11.375 -7.434 20.234 1 95.06 205 HIS A N 1
ATOM 1630 C CA . HIS A 1 205 ? -11.492 -6.672 18.984 1 95.06 205 HIS A CA 1
ATOM 1631 C C . HIS A 1 205 ? -10.531 -5.488 18.984 1 95.06 205 HIS A C 1
ATOM 1633 O O . HIS A 1 205 ? -10.133 -5.016 17.906 1 95.06 205 HIS A O 1
ATOM 1639 N N . ASP A 1 206 ? -10.078 -5.031 20.094 1 92.88 206 ASP A N 1
ATOM 1640 C CA . ASP A 1 206 ? -9.211 -3.865 20.219 1 92.88 206 ASP A CA 1
ATOM 1641 C C . ASP A 1 206 ? -7.754 -4.234 19.938 1 92.88 206 ASP A C 1
ATOM 1643 O O . ASP A 1 206 ? -6.906 -3.355 19.766 1 92.88 206 ASP A O 1
ATOM 1647 N N . THR A 1 207 ? -7.5 -5.543 19.797 1 93.19 207 THR A N 1
ATOM 1648 C CA . THR A 1 207 ? -6.109 -5.941 19.625 1 93.19 207 THR A CA 1
ATOM 1649 C C . THR A 1 207 ? -5.98 -6.926 18.453 1 93.19 207 THR A C 1
ATOM 1651 O O . THR A 1 207 ? -4.891 -7.43 18.188 1 93.19 207 THR A O 1
ATOM 1654 N N . VAL A 1 208 ? -7.059 -7.18 17.828 1 92.38 208 VAL A N 1
ATOM 1655 C CA . VAL A 1 208 ? -7.066 -8.148 16.734 1 92.38 208 VAL A CA 1
ATOM 1656 C C . VAL A 1 208 ? -6.055 -7.73 15.664 1 92.38 208 VAL A C 1
ATOM 1658 O O . VAL A 1 208 ? -5.43 -8.578 15.031 1 92.38 208 VAL A O 1
ATOM 1661 N N . GLY A 1 209 ? -5.875 -6.465 15.539 1 92.06 209 GLY A N 1
ATOM 1662 C CA . GLY A 1 209 ? -4.969 -5.938 14.523 1 92.06 209 GLY A CA 1
ATOM 1663 C C . GLY A 1 209 ? -3.529 -6.359 14.734 1 92.06 209 GLY A C 1
ATOM 1664 O O . GLY A 1 209 ? -2.717 -6.293 13.812 1 92.06 209 GLY A O 1
ATOM 1665 N N . ASN A 1 210 ? -3.201 -6.812 15.906 1 90.5 210 ASN A N 1
ATOM 1666 C CA . ASN A 1 210 ? -1.853 -7.266 16.234 1 90.5 210 ASN A CA 1
ATOM 1667 C C . ASN A 1 210 ? -1.675 -8.75 15.93 1 90.5 210 ASN A C 1
ATOM 1669 O O . ASN A 1 210 ? -0.55 -9.258 15.922 1 90.5 210 ASN A O 1
ATOM 1673 N N . LYS A 1 211 ? -2.77 -9.375 15.773 1 93.62 211 LYS A N 1
ATOM 1674 C CA . LYS A 1 211 ? -2.686 -10.812 15.562 1 93.62 211 LYS A CA 1
ATOM 1675 C C . LYS A 1 211 ? -2.201 -11.133 14.148 1 93.62 211 LYS A C 1
ATOM 1677 O O . LYS A 1 211 ? -2.609 -10.484 13.18 1 93.62 211 LYS A O 1
ATOM 1682 N N . GLU A 1 212 ? -1.291 -12.07 14.109 1 94.94 212 GLU A N 1
ATOM 1683 C CA . GLU A 1 212 ? -0.792 -12.555 12.828 1 94.94 212 GLU A CA 1
ATOM 1684 C C . GLU A 1 212 ? -1.33 -13.945 12.516 1 94.94 212 GLU A C 1
ATOM 1686 O O . GLU A 1 212 ? -1.468 -14.781 13.414 1 94.94 212 GLU A O 1
ATOM 1691 N N . PHE A 1 213 ? -1.636 -14.148 11.289 1 96.31 213 PHE A N 1
ATOM 1692 C CA . PHE A 1 213 ? -2.141 -15.422 10.781 1 96.31 213 PHE A CA 1
ATOM 1693 C C . PHE A 1 213 ? -1.21 -15.984 9.719 1 96.31 213 PHE A C 1
ATOM 1695 O O . PHE A 1 213 ? -0.301 -15.297 9.25 1 96.31 213 PHE A O 1
ATOM 1702 N N . GLY A 1 214 ? -1.382 -17.281 9.461 1 97.31 214 GLY A N 1
ATOM 1703 C CA . GLY A 1 214 ? -0.516 -17.891 8.469 1 97.31 214 GLY A CA 1
ATOM 1704 C C . GLY A 1 214 ? -1.154 -19.078 7.773 1 97.31 214 GLY A C 1
ATOM 1705 O O . GLY A 1 214 ? -1.812 -19.906 8.422 1 97.31 214 GLY A O 1
ATOM 1706 N N . ILE A 1 215 ? -1.021 -19.156 6.492 1 97.88 215 ILE A N 1
ATOM 1707 C CA . ILE A 1 215 ? -1.408 -20.297 5.668 1 97.88 215 ILE A CA 1
ATOM 1708 C C . ILE A 1 215 ? -0.325 -20.562 4.625 1 97.88 215 ILE A C 1
ATOM 1710 O O . ILE A 1 215 ? 0.668 -19.844 4.547 1 97.88 215 ILE A O 1
ATOM 1714 N N . PHE A 1 216 ? -0.436 -21.656 3.938 1 98.62 216 PHE A N 1
ATOM 1715 C CA . PHE A 1 216 ? 0.473 -22 2.85 1 98.62 216 PHE A CA 1
ATOM 1716 C C . PHE A 1 216 ? -0.275 -22.078 1.524 1 98.62 216 PHE A C 1
ATOM 1718 O O . PHE A 1 216 ? -1.379 -22.625 1.461 1 98.62 216 PHE A O 1
ATOM 1725 N N . MET A 1 217 ? 0.294 -21.5 0.505 1 98.38 217 MET A N 1
ATOM 1726 C CA . MET A 1 217 ? -0.326 -21.531 -0.816 1 98.38 217 MET A CA 1
ATOM 1727 C C . MET A 1 217 ? 0.709 -21.828 -1.896 1 98.38 217 MET A C 1
ATOM 1729 O O . MET A 1 217 ? 1.899 -21.562 -1.71 1 98.38 217 MET A O 1
ATOM 1733 N N . LYS A 1 218 ? 0.289 -22.344 -2.988 1 98.44 218 LYS A N 1
ATOM 1734 C CA . LYS A 1 218 ? 1.13 -22.484 -4.172 1 98.44 218 LYS A CA 1
ATOM 1735 C C . LYS A 1 218 ? 0.29 -22.469 -5.445 1 98.44 218 LYS A C 1
ATOM 1737 O O . LYS A 1 218 ? -0.903 -22.766 -5.414 1 98.44 218 LYS A O 1
ATOM 1742 N N . VAL A 1 219 ? 0.885 -22.031 -6.484 1 98.31 219 VAL A N 1
ATOM 1743 C CA . VAL A 1 219 ? 0.267 -22.078 -7.809 1 98.31 219 VAL A CA 1
ATOM 1744 C C . VAL A 1 219 ? 0.432 -23.469 -8.406 1 98.31 219 VAL A C 1
ATOM 1746 O O . VAL A 1 219 ? 1.521 -24.047 -8.359 1 98.31 219 VAL A O 1
ATOM 1749 N N . LEU A 1 220 ? -0.654 -24.016 -8.859 1 98 220 LEU A N 1
ATOM 1750 C CA . LEU A 1 220 ? -0.623 -25.328 -9.508 1 98 220 LEU A CA 1
ATOM 1751 C C . LEU A 1 220 ? -0.304 -25.188 -10.992 1 98 220 LEU A C 1
ATOM 1753 O O . LEU A 1 220 ? -1.199 -25.281 -11.836 1 98 220 LEU A O 1
ATOM 1757 N N . ASP A 1 221 ? 0.925 -25.016 -11.281 1 97.75 221 ASP A N 1
ATOM 1758 C CA . ASP A 1 221 ? 1.438 -24.812 -12.633 1 97.75 221 ASP A CA 1
ATOM 1759 C C . ASP A 1 221 ? 2.842 -25.391 -12.781 1 97.75 221 ASP A C 1
ATOM 1761 O O . ASP A 1 221 ? 3.57 -25.531 -11.797 1 97.75 221 ASP A O 1
ATOM 1765 N N . ASP A 1 222 ? 3.188 -25.875 -13.992 1 97 222 ASP A N 1
ATOM 1766 C CA . ASP A 1 222 ? 4.547 -26.297 -14.32 1 97 222 ASP A CA 1
ATOM 1767 C C . ASP A 1 222 ? 5.285 -25.219 -15.102 1 97 222 ASP A C 1
ATOM 1769 O O . ASP A 1 222 ? 5.176 -25.141 -16.328 1 97 222 ASP A O 1
ATOM 1773 N N . TYR A 1 223 ? 6.113 -24.516 -14.43 1 96.31 223 TYR A N 1
ATOM 1774 C CA . TYR A 1 223 ? 6.762 -23.344 -15.008 1 96.31 223 TYR A CA 1
ATOM 1775 C C . TYR A 1 223 ? 7.82 -23.75 -16.016 1 96.31 223 TYR A C 1
ATOM 1777 O O . TYR A 1 223 ? 8.266 -22.922 -16.828 1 96.31 223 TYR A O 1
ATOM 1785 N N . SER A 1 224 ? 8.258 -24.969 -15.984 1 95.44 224 SER A N 1
ATOM 1786 C CA . SER A 1 224 ? 9.258 -25.453 -16.922 1 95.44 224 SER 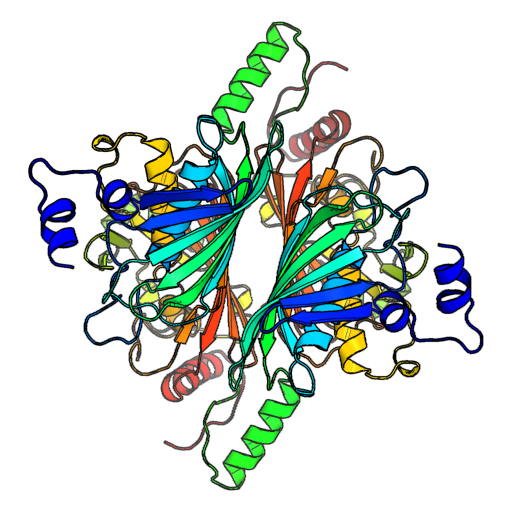A CA 1
ATOM 1787 C C . SER A 1 224 ? 8.695 -25.516 -18.344 1 95.44 224 SER A C 1
ATOM 1789 O O . SER A 1 224 ? 9.453 -25.578 -19.312 1 95.44 224 SER A O 1
ATOM 1791 N N . LEU A 1 225 ? 7.434 -25.484 -18.484 1 96.19 225 LEU A N 1
ATOM 1792 C CA . LEU A 1 225 ? 6.777 -25.562 -19.781 1 96.19 225 LEU A CA 1
ATOM 1793 C C . LEU A 1 225 ? 6.719 -24.188 -20.438 1 96.19 225 LEU A C 1
ATOM 1795 O O . LEU A 1 225 ? 6.352 -24.062 -21.609 1 96.19 225 LEU A O 1
ATOM 1799 N N . GLY A 1 226 ? 7.031 -23.141 -19.672 1 94 226 GLY A N 1
ATOM 1800 C CA . GLY A 1 226 ? 6.949 -21.797 -20.203 1 94 226 GLY A CA 1
ATOM 1801 C C . GLY A 1 226 ? 8.242 -21.312 -20.828 1 94 226 GLY A C 1
ATOM 1802 O O . GLY A 1 226 ? 9.203 -22.078 -20.938 1 94 226 GLY A O 1
ATOM 1803 N N . LYS A 1 227 ? 8.227 -20.078 -21.266 1 90.81 227 LYS A N 1
ATOM 1804 C CA . LYS A 1 227 ? 9.375 -19.469 -21.938 1 90.81 227 LYS A CA 1
ATOM 1805 C C . LYS A 1 227 ? 10.336 -18.844 -20.938 1 90.81 227 LYS A C 1
ATOM 1807 O O . LYS A 1 227 ? 11.539 -18.75 -21.188 1 90.81 227 LYS A O 1
ATOM 1812 N N . ASN A 1 228 ? 9.789 -18.297 -19.906 1 91.75 228 ASN A N 1
ATOM 1813 C CA . ASN A 1 228 ? 10.57 -17.578 -18.906 1 91.75 228 ASN A CA 1
ATOM 1814 C C . ASN A 1 228 ? 10.18 -17.984 -17.484 1 91.75 228 ASN A C 1
ATOM 1816 O O . ASN A 1 228 ? 9.211 -17.453 -16.938 1 91.75 228 ASN A O 1
ATOM 1820 N N . TYR A 1 229 ? 11 -18.812 -16.891 1 93.44 229 TYR A N 1
ATOM 1821 C CA . TYR A 1 229 ? 10.719 -19.406 -15.602 1 93.44 229 TYR A CA 1
ATOM 1822 C C . TYR A 1 229 ? 10.562 -18.344 -14.523 1 93.44 229 TYR A C 1
ATOM 1824 O O . TYR A 1 229 ? 9.625 -18.391 -13.727 1 93.44 229 TYR A O 1
ATOM 1832 N N . GLU A 1 230 ? 11.453 -17.391 -14.492 1 92.88 230 GLU A N 1
ATOM 1833 C CA . GLU A 1 230 ? 11.414 -16.312 -13.508 1 92.88 230 GLU A CA 1
ATOM 1834 C C . GLU A 1 230 ? 10.141 -15.484 -13.648 1 92.88 230 GLU A C 1
ATOM 1836 O O . GLU A 1 230 ? 9.477 -15.18 -12.656 1 92.88 230 GLU A O 1
ATOM 1841 N N . ARG A 1 231 ? 9.844 -15.148 -14.852 1 94.31 231 ARG A N 1
ATOM 1842 C CA . ARG A 1 231 ? 8.641 -14.367 -15.125 1 94.31 231 ARG A CA 1
ATOM 1843 C C . ARG A 1 231 ? 7.391 -15.102 -14.648 1 94.31 231 ARG A C 1
ATOM 1845 O O . ARG A 1 231 ? 6.477 -14.484 -14.086 1 94.31 231 ARG A O 1
ATOM 1852 N N . GLN A 1 232 ? 7.406 -16.391 -14.828 1 96.44 232 GLN A N 1
ATOM 1853 C CA . GLN A 1 232 ? 6.262 -17.203 -14.414 1 96.44 232 GLN A CA 1
ATOM 1854 C C . GLN A 1 232 ? 6.066 -17.156 -12.906 1 96.44 232 GLN A C 1
ATOM 1856 O O . GLN A 1 232 ? 4.934 -17.125 -12.414 1 96.44 232 GLN A O 1
ATOM 1861 N N . SER A 1 233 ? 7.109 -17.125 -12.195 1 97.56 233 SER A N 1
ATOM 1862 C CA . SER A 1 233 ? 7.012 -17.062 -10.742 1 97.56 233 SER A CA 1
ATOM 1863 C C . SER A 1 233 ? 6.41 -15.742 -10.273 1 97.56 233 SER A C 1
ATOM 1865 O O . SER A 1 233 ? 5.613 -15.719 -9.336 1 97.56 233 SER A O 1
ATOM 1867 N N . PHE A 1 234 ? 6.805 -14.641 -10.961 1 97.75 234 PHE A N 1
ATOM 1868 C CA . PHE A 1 234 ? 6.219 -13.344 -10.656 1 97.75 234 PHE A CA 1
ATOM 1869 C C . PHE A 1 234 ? 4.73 -13.336 -10.969 1 97.75 234 PHE A C 1
ATOM 1871 O O . PHE A 1 234 ? 3.918 -12.891 -10.156 1 97.75 234 PHE A O 1
ATOM 1878 N N . LEU A 1 235 ? 4.371 -13.828 -12.148 1 98.06 235 LEU A N 1
ATOM 1879 C CA . LEU A 1 235 ? 2.971 -13.875 -12.555 1 98.06 235 LEU A CA 1
ATOM 1880 C C . LEU A 1 235 ? 2.158 -14.758 -11.609 1 98.06 235 LEU A C 1
ATOM 1882 O O . LEU A 1 235 ? 1.039 -14.398 -11.234 1 98.06 235 LEU A O 1
ATOM 1886 N N . GLY A 1 236 ? 2.775 -15.867 -11.289 1 98.5 236 GLY A N 1
ATOM 1887 C CA . GLY A 1 236 ? 2.111 -16.781 -10.367 1 98.5 236 GLY A CA 1
ATOM 1888 C C . GLY A 1 236 ? 1.856 -16.156 -9 1 98.5 236 GLY A C 1
ATOM 1889 O O . GLY A 1 236 ? 0.762 -16.297 -8.453 1 98.5 236 GLY A O 1
ATOM 1890 N N . LEU A 1 237 ? 2.846 -15.516 -8.438 1 98.62 237 LEU A N 1
ATOM 1891 C CA . LEU A 1 237 ? 2.682 -14.891 -7.133 1 98.62 237 LEU A CA 1
ATOM 1892 C C . LEU A 1 237 ? 1.649 -13.773 -7.188 1 98.62 237 LEU A C 1
ATOM 1894 O O . LEU A 1 237 ? 0.859 -13.602 -6.258 1 98.62 237 LEU A O 1
ATOM 1898 N N . ALA A 1 238 ? 1.695 -13.023 -8.258 1 98.5 238 ALA A N 1
ATOM 1899 C CA . ALA A 1 238 ? 0.705 -11.961 -8.453 1 98.5 238 ALA A CA 1
ATOM 1900 C C . ALA A 1 238 ? -0.709 -12.539 -8.477 1 98.5 238 ALA A C 1
ATOM 1902 O O . ALA A 1 238 ? -1.615 -12 -7.836 1 98.5 238 ALA A O 1
ATOM 1903 N N . PHE A 1 239 ? -0.884 -13.586 -9.172 1 98.19 239 PHE A N 1
ATOM 1904 C CA . PHE A 1 239 ? -2.162 -14.289 -9.281 1 98.19 239 PHE A CA 1
ATOM 1905 C C . PHE A 1 239 ? -2.609 -14.805 -7.918 1 98.19 239 PHE A C 1
ATOM 1907 O O . PHE A 1 239 ? -3.766 -14.625 -7.531 1 98.19 239 PHE A O 1
ATOM 1914 N N . LEU A 1 240 ? -1.729 -15.328 -7.227 1 97.88 240 LEU A N 1
ATOM 1915 C CA . LEU A 1 240 ? -1.968 -15.969 -5.938 1 97.88 240 LEU A CA 1
ATOM 1916 C C . LEU A 1 240 ? -2.268 -14.93 -4.863 1 97.88 240 LEU A C 1
ATOM 1918 O O . LEU A 1 240 ? -3.021 -15.195 -3.924 1 97.88 240 LEU A O 1
ATOM 1922 N N . SER A 1 241 ? -1.786 -13.75 -4.988 1 98.06 241 SER A N 1
ATOM 1923 C CA . SER A 1 241 ? -1.732 -12.75 -3.926 1 98.06 241 SER A CA 1
ATOM 1924 C C . SER A 1 241 ? -3.125 -12.227 -3.586 1 98.06 241 SER A C 1
ATOM 1926 O O . SER A 1 241 ? -3.34 -11.672 -2.506 1 98.06 241 SER A O 1
ATOM 1928 N N . ASP A 1 242 ? -4.047 -12.398 -4.496 1 96.5 242 ASP A N 1
ATOM 1929 C CA . ASP A 1 242 ? -5.391 -11.883 -4.266 1 96.5 242 ASP A CA 1
ATOM 1930 C C . ASP A 1 242 ? -6.312 -12.969 -3.725 1 96.5 242 ASP A C 1
ATOM 1932 O O . ASP A 1 242 ? -7.52 -12.766 -3.59 1 96.5 242 ASP A O 1
ATOM 1936 N N . ALA A 1 243 ? -5.789 -14.078 -3.404 1 92.56 243 ALA A N 1
ATOM 1937 C CA . ALA A 1 243 ? -6.637 -15.203 -3.029 1 92.56 243 ALA A CA 1
ATOM 1938 C C . ALA A 1 243 ? -6.75 -15.328 -1.513 1 92.56 243 ALA A C 1
ATOM 1940 O O . ALA A 1 243 ? -5.82 -14.977 -0.783 1 92.56 243 ALA A O 1
ATOM 1941 N N . VAL A 1 244 ? -7.836 -15.727 -0.986 1 82.62 244 VAL A N 1
ATOM 1942 C CA . VAL A 1 244 ? -8.156 -16.328 0.302 1 82.62 244 VAL A CA 1
ATOM 1943 C C . VAL A 1 244 ? -8.062 -15.281 1.404 1 82.62 244 VAL A C 1
ATOM 1945 O O . VAL A 1 244 ? -8.578 -15.484 2.508 1 82.62 244 VAL A O 1
ATOM 1948 N N . TRP A 1 245 ? -7.559 -14.07 1.175 1 81.06 245 TRP A N 1
ATOM 1949 C CA . TRP A 1 245 ? -7.305 -13.18 2.305 1 81.06 245 TRP A CA 1
ATOM 1950 C C . TRP A 1 245 ? -8.617 -12.672 2.896 1 81.06 245 TRP A C 1
ATOM 1952 O O . TRP A 1 245 ? -8.758 -12.578 4.117 1 81.06 245 TRP A O 1
ATOM 1962 N N . LEU A 1 246 ? -9.602 -12.383 2.031 1 84.12 246 LEU A N 1
ATOM 1963 C CA . LEU A 1 246 ? -10.867 -11.883 2.537 1 84.12 246 LEU A CA 1
ATOM 1964 C C . LEU A 1 246 ? -11.633 -12.977 3.279 1 84.12 246 LEU A C 1
ATOM 1966 O O . LEU A 1 246 ? -12.289 -12.703 4.289 1 84.12 246 LEU A O 1
ATOM 1970 N N . SER A 1 247 ? -11.508 -14.148 2.77 1 86.31 247 SER A N 1
ATOM 1971 C CA . SER A 1 247 ? -12.172 -15.266 3.426 1 86.31 247 SER A CA 1
ATOM 1972 C C . SER A 1 247 ? -11.555 -15.555 4.793 1 86.31 247 SER A C 1
ATOM 1974 O O . SER A 1 247 ? -12.219 -16.094 5.68 1 86.31 247 SER A O 1
ATOM 1976 N N . SER A 1 248 ? -10.367 -15.156 4.93 1 90.31 248 SER A N 1
ATOM 1977 C CA . SER A 1 248 ? -9.641 -15.438 6.168 1 90.31 248 SER A CA 1
ATOM 1978 C C . SER A 1 248 ? -9.992 -14.422 7.25 1 90.31 248 SER A C 1
ATOM 1980 O O . SER A 1 248 ? -9.531 -14.539 8.391 1 90.31 248 SER A O 1
ATOM 1982 N N . PHE A 1 249 ? -10.898 -13.477 6.926 1 93.38 249 PHE A N 1
ATOM 1983 C CA . PHE A 1 249 ? -11.273 -12.492 7.938 1 93.38 249 PHE A CA 1
ATOM 1984 C C . PHE A 1 249 ? -12.172 -13.125 8.992 1 93.38 249 PHE A C 1
ATOM 1986 O O . PHE A 1 249 ? -12.141 -12.719 10.156 1 93.38 249 PHE A O 1
ATOM 1993 N N . THR A 1 250 ? -12.961 -14.148 8.656 1 93.62 250 THR A N 1
ATOM 1994 C CA . THR A 1 250 ? -13.844 -14.781 9.625 1 93.62 250 THR A CA 1
ATOM 1995 C C . THR A 1 250 ? -13.039 -15.453 10.734 1 93.62 250 THR A C 1
ATOM 1997 O O . THR A 1 250 ? -13.336 -15.281 11.914 1 93.62 250 THR A O 1
ATOM 2000 N N . PRO A 1 251 ? -11.969 -16.188 10.391 1 93.31 251 PRO A N 1
ATOM 2001 C CA . PRO A 1 251 ? -11.117 -16.719 11.461 1 93.31 251 PRO A CA 1
ATOM 2002 C C . PRO A 1 251 ? -10.531 -15.609 12.344 1 93.31 251 PRO A C 1
ATOM 2004 O O . PRO A 1 251 ? -10.32 -15.82 13.539 1 93.31 251 PRO A O 1
ATOM 2007 N N . ALA A 1 252 ? -10.242 -14.508 11.805 1 93.75 252 ALA A N 1
ATOM 2008 C CA . ALA A 1 252 ? -9.711 -13.383 12.578 1 93.75 252 ALA A CA 1
ATOM 2009 C C . ALA A 1 252 ? -10.734 -12.875 13.586 1 93.75 252 ALA A C 1
ATOM 2011 O O . ALA A 1 252 ? -10.375 -12.25 14.586 1 93.75 252 ALA A O 1
ATOM 2012 N N . LEU A 1 253 ? -12 -13.156 13.281 1 95.38 253 LEU A N 1
ATOM 2013 C CA . LEU A 1 253 ? -13.07 -12.758 14.188 1 95.38 253 LEU A CA 1
ATOM 2014 C C . LEU A 1 253 ? -13.461 -13.914 15.109 1 95.38 253 LEU A C 1
ATOM 2016 O O . LEU A 1 253 ? -14.461 -13.828 15.828 1 95.38 253 LEU A O 1
ATOM 2020 N N . GLY A 1 254 ? -12.719 -14.992 14.977 1 95.88 254 GLY A N 1
ATOM 2021 C CA . GLY A 1 254 ? -12.898 -16.109 15.898 1 95.88 254 GLY A CA 1
ATOM 2022 C C . GLY A 1 254 ? -13.859 -17.156 15.383 1 95.88 254 GLY A C 1
ATOM 2023 O O . GLY A 1 254 ? -14.297 -18.031 16.125 1 95.88 254 GLY A O 1
ATOM 2024 N N . LEU A 1 255 ? -14.258 -17.094 14.156 1 96.19 255 LEU A N 1
ATOM 2025 C CA . LEU A 1 255 ? -15.18 -18.047 13.562 1 96.19 255 LEU A CA 1
ATOM 2026 C C . LEU A 1 255 ? -14.445 -18.953 12.57 1 96.19 255 LEU A C 1
ATOM 2028 O O . LEU A 1 255 ? -13.43 -18.562 12 1 96.19 255 LEU A O 1
ATOM 2032 N N . PRO A 1 256 ? -14.961 -20.156 12.367 1 94.5 256 PRO A N 1
ATOM 2033 C CA . PRO A 1 256 ? -14.328 -21.047 11.383 1 94.5 256 PRO A CA 1
ATOM 2034 C C . PRO A 1 256 ? -14.336 -20.469 9.969 1 94.5 256 PRO A C 1
ATOM 2036 O O . PRO A 1 256 ? -15.281 -19.766 9.594 1 94.5 256 PRO A O 1
ATOM 2039 N N . LEU A 1 257 ? -13.336 -20.844 9.258 1 91.44 257 LEU A N 1
ATOM 2040 C CA . LEU A 1 257 ? -13.234 -20.438 7.863 1 91.44 257 LEU A CA 1
ATOM 2041 C C . LEU A 1 257 ? -14.477 -20.859 7.082 1 91.44 257 LEU A C 1
ATOM 2043 O O . LEU A 1 257 ? -14.969 -21.984 7.246 1 91.44 257 LEU A O 1
ATOM 2047 N N . GLY A 1 258 ? -14.953 -19.906 6.305 1 85 258 GLY A N 1
ATOM 2048 C CA . GLY A 1 258 ? -16.094 -20.234 5.461 1 85 258 GLY A CA 1
ATOM 2049 C C . GLY A 1 258 ? -17.438 -19.938 6.117 1 85 258 GLY A C 1
ATOM 2050 O O . GLY A 1 258 ? -18.484 -20.062 5.484 1 85 258 GLY A O 1
ATOM 2051 N N . THR A 1 259 ? -17.438 -19.516 7.344 1 87.62 259 THR A N 1
ATOM 2052 C CA . THR A 1 259 ? -18.672 -19.188 8.039 1 87.62 259 THR A CA 1
ATOM 2053 C C . THR A 1 259 ? -19.453 -18.109 7.285 1 87.62 259 THR A C 1
ATOM 2055 O O . THR A 1 259 ? -18.938 -17 7.07 1 87.62 259 THR A O 1
ATOM 2058 N N . LEU A 1 260 ? -20.625 -18.438 6.828 1 82.94 260 LEU A N 1
ATOM 2059 C CA . LEU A 1 260 ? -21.578 -17.547 6.18 1 82.94 260 LEU A CA 1
ATOM 2060 C C . LEU A 1 260 ? -20.938 -16.844 4.992 1 82.94 260 LEU A C 1
ATOM 2062 O O . LEU A 1 260 ? -21.188 -15.656 4.75 1 82.94 260 LEU A O 1
ATOM 2066 N N . GLU A 1 261 ? -20.016 -17.406 4.359 1 75 261 GLU A N 1
ATOM 2067 C CA . GLU A 1 261 ? -19.203 -16.844 3.283 1 75 261 GLU A CA 1
ATOM 2068 C C . GLU A 1 261 ? -20.062 -16.234 2.189 1 75 261 GLU A C 1
ATOM 2070 O O . GLU A 1 261 ? -19.703 -15.227 1.592 1 75 261 GLU A O 1
ATOM 2075 N N . ARG A 1 262 ? -21.203 -16.766 1.979 1 74 262 ARG A N 1
ATOM 2076 C CA . ARG A 1 262 ? -22.047 -16.297 0.879 1 74 262 ARG A CA 1
ATOM 2077 C C . ARG A 1 262 ? -23.078 -15.289 1.369 1 74 262 ARG A C 1
ATOM 2079 O O . ARG A 1 262 ? -23.875 -14.781 0.582 1 74 262 ARG A O 1
ATOM 2086 N N . LYS A 1 263 ? -22.953 -14.945 2.58 1 76.69 263 LYS A N 1
ATOM 2087 C CA . LYS A 1 263 ? -24.094 -14.211 3.137 1 76.69 263 LYS A CA 1
ATOM 2088 C C . LYS A 1 263 ? -23.719 -12.758 3.414 1 76.69 263 LYS A C 1
ATOM 2090 O O . LYS A 1 263 ? -24.547 -11.992 3.93 1 76.69 263 LYS A O 1
ATOM 2095 N N . PHE A 1 264 ? -22.5 -12.445 3.143 1 74.25 264 PHE A N 1
ATOM 2096 C CA . PHE A 1 264 ? -22.219 -11.023 3.354 1 74.25 264 PHE A CA 1
ATOM 2097 C C . PHE A 1 264 ? -21.375 -10.461 2.217 1 74.25 264 PHE A C 1
ATOM 2099 O O . PHE A 1 264 ? -20.656 -11.203 1.544 1 74.25 264 PHE A O 1
ATOM 2106 N N . PHE A 1 265 ? -21.5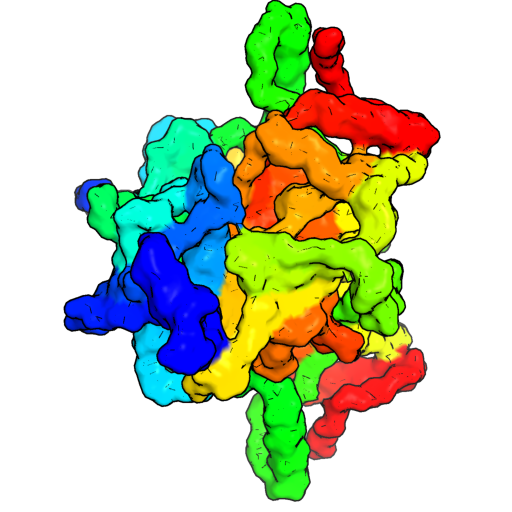78 -9.258 2.033 1 80.38 265 PHE A N 1
ATOM 2107 C CA . PHE A 1 265 ? -20.984 -8.531 0.918 1 80.38 265 PHE A CA 1
ATOM 2108 C C . PHE A 1 265 ? -19.531 -8.18 1.221 1 80.38 265 PHE A C 1
ATOM 2110 O O . PHE A 1 265 ? -19.219 -7.688 2.309 1 80.38 265 PHE A O 1
ATOM 2117 N N . ARG A 1 266 ? -18.672 -8.508 0.34 1 87.31 266 ARG A N 1
ATOM 2118 C CA . ARG A 1 266 ? -17.266 -8.102 0.409 1 87.31 266 ARG A CA 1
ATOM 2119 C C . ARG A 1 266 ? -16.672 -7.926 -0.987 1 87.31 266 ARG A C 1
ATOM 2121 O O . ARG A 1 266 ? -16.906 -8.75 -1.875 1 87.31 266 ARG A O 1
ATOM 2128 N N . VAL A 1 267 ? -15.953 -6.844 -1.193 1 91.25 267 VAL A N 1
ATOM 2129 C CA . VAL A 1 267 ? -15.273 -6.602 -2.461 1 91.25 267 VAL A CA 1
ATOM 2130 C C . VAL A 1 267 ? -13.898 -5.98 -2.203 1 91.25 267 VAL A C 1
ATOM 2132 O O . VAL A 1 267 ? -13.734 -5.184 -1.277 1 91.25 267 VAL A O 1
ATOM 2135 N N . SER A 1 268 ? -12.945 -6.422 -3.014 1 95 268 SER A N 1
ATOM 2136 C CA . SER A 1 268 ? -11.633 -5.789 -2.971 1 95 268 SER A CA 1
ATOM 2137 C C . SER A 1 268 ? -11.664 -4.402 -3.6 1 95 268 SER A C 1
ATOM 2139 O O . SER A 1 268 ? -12.297 -4.199 -4.641 1 95 268 SER A O 1
ATOM 2141 N N . LEU A 1 269 ? -11.023 -3.453 -2.963 1 97.31 269 LEU A N 1
ATOM 2142 C CA . LEU A 1 269 ? -11.008 -2.088 -3.479 1 97.31 269 LEU A CA 1
ATOM 2143 C C . LEU A 1 269 ? -9.711 -1.806 -4.23 1 97.31 269 LEU A C 1
ATOM 2145 O O . LEU A 1 269 ? -9.719 -1.132 -5.262 1 97.31 269 LEU A O 1
ATOM 2149 N N . ASP A 1 270 ? -8.633 -2.289 -3.717 1 98.38 270 ASP A N 1
ATOM 2150 C CA . ASP A 1 270 ? -7.324 -2.02 -4.309 1 98.38 270 ASP A CA 1
ATOM 2151 C C . ASP A 1 270 ? -6.363 -3.182 -4.07 1 98.38 270 ASP A C 1
ATOM 2153 O O . ASP A 1 270 ? -6.742 -4.195 -3.475 1 98.38 270 ASP A O 1
ATOM 2157 N N . HIS A 1 271 ? -5.211 -3.105 -4.645 1 98.56 271 HIS A N 1
ATOM 2158 C CA . HIS A 1 271 ? -4.148 -4.094 -4.477 1 98.56 271 HIS A CA 1
ATOM 2159 C C . HIS A 1 271 ? -2.777 -3.467 -4.699 1 98.56 271 HIS A C 1
ATOM 2161 O O . HIS A 1 271 ? -2.508 -2.912 -5.77 1 98.56 271 HIS A O 1
ATOM 2167 N N . THR A 1 272 ? -1.959 -3.482 -3.689 1 98.69 272 THR A N 1
ATOM 2168 C CA . THR A 1 272 ? -0.581 -3.008 -3.754 1 98.69 272 THR A CA 1
ATOM 2169 C C . THR A 1 272 ? 0.395 -4.141 -3.443 1 98.69 272 THR A C 1
ATOM 2171 O O . THR A 1 272 ? 0.206 -4.883 -2.479 1 98.69 272 THR A O 1
ATOM 2174 N N . MET A 1 273 ? 1.413 -4.238 -4.25 1 98.69 273 MET A N 1
ATOM 2175 C CA . MET A 1 273 ? 2.371 -5.328 -4.086 1 98.69 273 MET A CA 1
ATOM 2176 C C . MET A 1 273 ? 3.803 -4.816 -4.199 1 98.69 273 MET A C 1
ATOM 2178 O O . MET A 1 273 ? 4.098 -3.973 -5.047 1 98.69 273 MET A O 1
ATOM 2182 N N . TYR A 1 274 ? 4.645 -5.312 -3.357 1 98.81 274 TYR A N 1
ATOM 2183 C CA . TYR A 1 274 ? 6.082 -5.086 -3.406 1 98.81 274 TYR A CA 1
ATOM 2184 C C . TYR A 1 274 ? 6.836 -6.402 -3.543 1 98.81 274 TYR A C 1
ATOM 2186 O O . TYR A 1 274 ? 6.691 -7.301 -2.709 1 98.81 274 TYR A O 1
ATOM 2194 N N . PHE A 1 275 ? 7.625 -6.527 -4.578 1 98.62 275 PHE A N 1
ATOM 2195 C CA . PHE A 1 275 ? 8.516 -7.668 -4.746 1 98.62 275 PHE A CA 1
ATOM 2196 C C . PHE A 1 275 ? 9.906 -7.355 -4.203 1 98.62 275 PHE A C 1
ATOM 2198 O O . PHE A 1 275 ? 10.562 -6.418 -4.664 1 98.62 275 PHE A O 1
ATOM 2205 N N . HIS A 1 276 ? 10.352 -8.18 -3.305 1 98 276 HIS A N 1
ATOM 2206 C CA . HIS A 1 276 ? 11.594 -7.863 -2.6 1 98 276 HIS A CA 1
ATOM 2207 C C . HIS A 1 276 ? 12.781 -8.57 -3.234 1 98 276 HIS A C 1
ATOM 2209 O O . HIS A 1 276 ? 13.93 -8.164 -3.037 1 98 276 HIS A O 1
ATOM 2215 N N . ASP A 1 277 ? 12.453 -9.664 -3.906 1 97.38 277 ASP A N 1
ATOM 2216 C CA . ASP A 1 277 ? 13.508 -10.469 -4.52 1 97.38 277 ASP A CA 1
ATOM 2217 C C . ASP A 1 277 ? 12.969 -11.25 -5.715 1 97.38 277 ASP A C 1
ATOM 2219 O O . ASP A 1 277 ? 11.781 -11.578 -5.77 1 97.38 277 ASP A O 1
ATOM 2223 N N . ALA A 1 278 ? 13.859 -11.531 -6.664 1 96.19 278 ALA A N 1
ATOM 2224 C CA . ALA A 1 278 ? 13.445 -12.242 -7.867 1 96.19 278 ALA A CA 1
ATOM 2225 C C . ALA A 1 278 ? 13.625 -13.75 -7.695 1 96.19 278 ALA A C 1
ATOM 2227 O O . ALA A 1 278 ? 13.086 -14.539 -8.477 1 96.19 278 ALA A O 1
ATOM 2228 N N . ASN A 1 279 ? 14.359 -14.117 -6.711 1 95.38 279 ASN A N 1
ATOM 2229 C CA . ASN A 1 279 ? 14.688 -15.523 -6.523 1 95.38 279 ASN A CA 1
ATOM 2230 C C . ASN A 1 279 ? 13.633 -16.25 -5.688 1 95.38 279 ASN A C 1
ATOM 2232 O O . ASN A 1 279 ? 13.82 -16.453 -4.488 1 95.38 279 ASN A O 1
ATOM 2236 N N . PHE A 1 280 ? 12.586 -16.75 -6.293 1 97.44 280 PHE A N 1
ATOM 2237 C CA . PHE A 1 280 ? 11.531 -17.547 -5.684 1 97.44 280 PHE A CA 1
ATOM 2238 C C . PHE A 1 280 ? 10.75 -18.312 -6.75 1 97.44 280 PHE A C 1
ATOM 2240 O O . PHE A 1 280 ? 10.891 -18.047 -7.945 1 97.44 280 PHE A O 1
ATOM 2247 N N . ASP A 1 281 ? 10.031 -19.297 -6.316 1 98.06 281 ASP A N 1
ATOM 2248 C CA . ASP A 1 281 ? 9.172 -20.109 -7.168 1 98.06 281 ASP A CA 1
ATOM 2249 C C . ASP A 1 281 ? 7.762 -20.219 -6.594 1 98.06 281 ASP A C 1
ATOM 2251 O O . ASP A 1 281 ? 7.543 -20.891 -5.59 1 98.06 281 ASP A O 1
ATOM 2255 N N . SER A 1 282 ? 6.805 -19.578 -7.254 1 98.5 282 SER A N 1
ATOM 2256 C CA . SER A 1 282 ? 5.445 -19.516 -6.73 1 98.5 282 SER A CA 1
ATOM 2257 C C . SER A 1 282 ? 4.699 -20.828 -6.984 1 98.5 282 SER A C 1
ATOM 2259 O O . SER A 1 282 ? 3.58 -21.016 -6.5 1 98.5 282 SER A O 1
ATOM 2261 N N . SER A 1 283 ? 5.285 -21.734 -7.762 1 98.25 283 SER A N 1
ATOM 2262 C CA . SER A 1 283 ? 4.688 -23.047 -7.93 1 98.25 283 SER A CA 1
ATOM 2263 C C . SER A 1 283 ? 5.055 -23.969 -6.773 1 98.25 283 SER A C 1
ATOM 2265 O O . SER A 1 283 ? 4.547 -25.094 -6.688 1 98.25 283 SER A O 1
ATOM 2267 N N . GLU A 1 284 ? 5.957 -23.547 -5.902 1 97.88 284 GLU A N 1
ATOM 2268 C CA . GLU A 1 284 ? 6.242 -24.203 -4.629 1 97.88 284 GLU A CA 1
ATOM 2269 C C . GLU A 1 284 ? 5.449 -23.578 -3.488 1 97.88 284 GLU A C 1
ATOM 2271 O O . GLU A 1 284 ? 4.914 -22.469 -3.637 1 97.88 284 GLU A O 1
ATOM 2276 N N . TRP A 1 285 ? 5.406 -24.312 -2.377 1 98.56 285 TRP A N 1
ATOM 2277 C CA . TRP A 1 285 ? 4.688 -23.766 -1.229 1 98.56 285 TRP A CA 1
ATOM 2278 C C . TRP A 1 285 ? 5.285 -22.438 -0.791 1 98.56 285 TRP A C 1
ATOM 2280 O O . TRP A 1 285 ? 6.5 -22.312 -0.611 1 98.56 285 TRP A O 1
ATOM 2290 N N . ILE A 1 286 ? 4.449 -21.469 -0.672 1 98.5 286 ILE A N 1
ATOM 2291 C CA . ILE A 1 286 ? 4.746 -20.141 -0.139 1 98.5 286 ILE A CA 1
ATOM 2292 C C . ILE A 1 286 ? 4.012 -19.953 1.184 1 98.5 286 ILE A C 1
ATOM 2294 O O . ILE A 1 286 ? 2.82 -20.25 1.291 1 98.5 286 ILE A O 1
ATOM 2298 N N . PHE A 1 287 ? 4.781 -19.547 2.225 1 98.62 287 PHE A N 1
ATOM 2299 C CA . PHE A 1 287 ? 4.133 -19.188 3.479 1 98.62 287 PHE A CA 1
ATOM 2300 C C . PHE A 1 287 ? 3.529 -17.781 3.387 1 98.62 287 PHE A C 1
ATOM 2302 O O . PHE A 1 287 ? 4.23 -16.812 3.076 1 98.62 287 PHE A O 1
ATOM 2309 N N . VAL A 1 288 ? 2.246 -17.719 3.588 1 98.44 288 VAL A N 1
ATOM 2310 C CA . VAL A 1 288 ? 1.501 -16.469 3.549 1 98.44 288 VAL A CA 1
ATOM 2311 C C . VAL A 1 288 ? 1.212 -15.992 4.973 1 98.44 288 VAL A C 1
ATOM 2313 O O . VAL A 1 288 ? 0.379 -16.578 5.668 1 98.44 288 VAL A O 1
ATOM 2316 N N . ASP A 1 289 ? 1.882 -14.93 5.324 1 97.44 289 ASP A N 1
ATOM 2317 C CA . ASP A 1 289 ? 1.817 -14.32 6.648 1 97.44 289 ASP A CA 1
ATOM 2318 C C . ASP A 1 289 ? 0.992 -13.039 6.625 1 97.44 289 ASP A C 1
ATOM 2320 O O . ASP A 1 289 ? 1.401 -12.047 6.027 1 97.44 289 ASP A O 1
ATOM 2324 N N . PHE A 1 290 ? -0.211 -13.055 7.316 1 96.62 290 PHE A N 1
ATOM 2325 C CA . PHE A 1 290 ? -1.04 -11.883 7.094 1 96.62 290 PHE A CA 1
ATOM 2326 C C . PHE A 1 290 ? -1.644 -11.391 8.406 1 96.62 290 PHE A C 1
ATOM 2328 O O . PHE A 1 290 ? -1.725 -12.148 9.375 1 96.62 290 PHE A O 1
ATOM 2335 N N . ARG A 1 291 ? -1.98 -10.164 8.445 1 95.56 291 ARG A N 1
ATOM 2336 C CA . ARG A 1 291 ? -2.678 -9.5 9.539 1 95.56 291 ARG A CA 1
ATOM 2337 C C . ARG A 1 291 ? -3.734 -8.531 9.008 1 95.56 291 ARG A C 1
ATOM 2339 O O . ARG A 1 291 ? -3.619 -8.031 7.891 1 95.56 291 ARG A O 1
ATOM 2346 N N . PHE A 1 292 ? -4.762 -8.375 9.742 1 96.94 292 PHE A N 1
ATOM 2347 C CA . PHE A 1 292 ? -5.785 -7.367 9.484 1 96.94 292 PHE A CA 1
ATOM 2348 C C . PHE A 1 292 ? -5.605 -6.16 10.391 1 96.94 292 PHE A C 1
ATOM 2350 O O . PHE A 1 292 ? -5.961 -6.207 11.57 1 96.94 292 P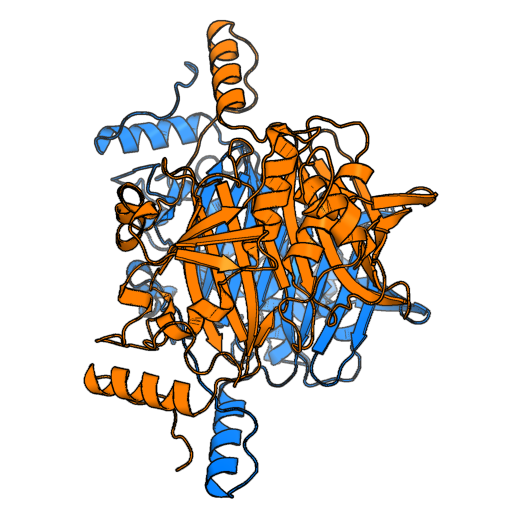HE A O 1
ATOM 2357 N N . VAL A 1 293 ? -5.215 -5.066 9.812 1 96.44 293 VAL A N 1
ATOM 2358 C CA . VAL A 1 293 ? -4.738 -3.912 10.57 1 96.44 293 VAL A CA 1
ATOM 2359 C C . VAL A 1 293 ? -5.926 -3.162 11.172 1 96.44 293 VAL A C 1
ATOM 2361 O O . VAL A 1 293 ? -5.867 -2.709 12.312 1 96.44 293 VAL A O 1
ATOM 2364 N N . ASN A 1 294 ? -6.957 -3.041 10.32 1 96.56 294 ASN A N 1
ATOM 2365 C CA . ASN A 1 294 ? -8.062 -2.174 10.719 1 96.56 294 ASN A CA 1
ATOM 2366 C C . ASN A 1 294 ? -9.328 -2.484 9.93 1 96.56 294 ASN A C 1
ATOM 2368 O O . ASN A 1 294 ? -9.273 -2.721 8.719 1 96.56 294 ASN A O 1
ATOM 2372 N N . LEU A 1 295 ? -10.344 -2.633 10.609 1 97.06 295 LEU A N 1
ATOM 2373 C CA . LEU A 1 295 ? -11.68 -2.527 10.039 1 97.06 295 LEU A CA 1
ATOM 2374 C C . LEU A 1 295 ? -12.438 -1.351 10.648 1 97.06 295 LEU A C 1
ATOM 2376 O O . LEU A 1 295 ? -12.594 -1.27 11.867 1 97.06 295 LEU A O 1
ATOM 2380 N N . ASN A 1 296 ? -12.766 -0.485 9.922 1 96.19 296 ASN A N 1
ATOM 2381 C CA . ASN A 1 296 ? -13.539 0.688 10.32 1 96.19 296 ASN A CA 1
ATOM 2382 C C . ASN A 1 296 ? -14.281 1.301 9.133 1 96.19 296 ASN A C 1
ATOM 2384 O O . ASN A 1 296 ? -13.836 1.193 7.992 1 96.19 296 ASN A O 1
ATOM 2388 N N . ASN A 1 297 ? -15.484 1.815 9.391 1 96.38 297 ASN A N 1
ATOM 2389 C CA . ASN A 1 297 ? -16.281 2.424 8.336 1 96.38 297 ASN A CA 1
ATOM 2390 C C . ASN A 1 297 ? -16.438 1.484 7.141 1 96.38 297 ASN A C 1
ATOM 2392 O O . ASN A 1 297 ? -16.328 1.911 5.988 1 96.38 297 ASN A O 1
ATOM 2396 N N . ASN A 1 298 ? -16.547 0.202 7.406 1 95.88 298 ASN A N 1
ATOM 2397 C CA . ASN A 1 298 ? -16.844 -0.871 6.465 1 95.88 298 ASN A CA 1
ATOM 2398 C C . ASN A 1 298 ? -15.664 -1.142 5.531 1 95.88 298 ASN A C 1
ATOM 2400 O O . ASN A 1 298 ? -15.836 -1.73 4.461 1 95.88 298 ASN A O 1
ATOM 2404 N N . ARG A 1 299 ? -14.5 -0.655 5.906 1 97.31 299 ARG A N 1
ATOM 2405 C CA . ARG A 1 299 ? -13.312 -0.927 5.109 1 97.31 299 ARG A CA 1
ATOM 2406 C C . ARG A 1 299 ? -12.273 -1.704 5.918 1 97.31 299 ARG A C 1
ATOM 2408 O O . ARG A 1 299 ? -11.953 -1.33 7.047 1 97.31 299 ARG A O 1
ATOM 2415 N N . LEU A 1 300 ? -11.867 -2.789 5.363 1 97.31 300 LEU A N 1
ATOM 2416 C CA . LEU A 1 300 ? -10.883 -3.674 5.973 1 97.31 300 LEU A CA 1
ATOM 2417 C C . LEU A 1 300 ? -9.523 -3.514 5.301 1 97.31 300 LEU A C 1
ATOM 2419 O O . LEU A 1 300 ? -9.43 -3.541 4.07 1 97.31 300 LEU A O 1
ATOM 2423 N N . LEU A 1 301 ? -8.5 -3.307 6.086 1 98.25 301 LEU A N 1
ATOM 2424 C CA . LEU A 1 301 ? -7.141 -3.223 5.555 1 98.25 301 LEU A CA 1
ATOM 2425 C C . LEU A 1 301 ? -6.301 -4.41 6.016 1 98.25 301 LEU A C 1
ATOM 2427 O O . LEU A 1 301 ? -6.246 -4.715 7.211 1 98.25 301 LEU A O 1
ATOM 2431 N N . GLY A 1 302 ? -5.688 -5.07 5.074 1 97.19 302 GLY A N 1
ATOM 2432 C CA . GLY A 1 302 ? -4.797 -6.18 5.375 1 97.19 302 GLY A CA 1
ATOM 2433 C C . GLY A 1 302 ? -3.387 -5.969 4.855 1 97.19 302 GLY A C 1
ATOM 2434 O O . GLY A 1 302 ? -3.182 -5.277 3.857 1 97.19 302 GLY A O 1
ATOM 2435 N N . VAL A 1 303 ? -2.441 -6.512 5.562 1 97.12 303 VAL A N 1
ATOM 2436 C CA . VAL A 1 303 ? -1.044 -6.59 5.152 1 97.12 303 VAL A CA 1
ATOM 2437 C C . VAL A 1 303 ? -0.603 -8.055 5.094 1 97.12 303 VAL A C 1
ATOM 2439 O O . VAL A 1 303 ? -0.79 -8.805 6.055 1 97.12 303 VAL A O 1
ATOM 2442 N N . VAL A 1 304 ? -0.02 -8.422 3.99 1 97.88 304 VAL A N 1
ATOM 2443 C CA . VAL A 1 304 ? 0.349 -9.812 3.762 1 97.88 304 VAL A CA 1
ATOM 2444 C C . VAL A 1 304 ? 1.821 -9.898 3.367 1 97.88 304 VAL A C 1
ATOM 2446 O O . VAL A 1 304 ? 2.27 -9.195 2.459 1 97.88 304 VAL A O 1
ATOM 2449 N N . ASN A 1 305 ? 2.537 -10.719 4.035 1 97.75 305 ASN A N 1
ATOM 2450 C CA . ASN A 1 305 ? 3.918 -11.031 3.688 1 97.75 305 ASN A CA 1
ATOM 2451 C C . ASN A 1 305 ? 4.051 -12.453 3.146 1 97.75 305 ASN A C 1
ATOM 2453 O O . ASN A 1 305 ? 3.434 -13.383 3.672 1 97.75 305 ASN A O 1
ATOM 2457 N N . PHE A 1 306 ? 4.805 -12.625 2.098 1 98.56 306 PHE A N 1
ATOM 2458 C CA . PHE A 1 306 ? 5.012 -13.922 1.454 1 98.56 306 PHE A CA 1
ATOM 2459 C C . PHE A 1 306 ? 6.445 -14.398 1.651 1 98.56 306 PHE A C 1
ATOM 2461 O O . PHE A 1 306 ? 7.395 -13.688 1.314 1 98.56 306 PHE A O 1
ATOM 2468 N N . TYR A 1 307 ? 6.578 -15.594 2.162 1 98.62 307 TYR A N 1
ATOM 2469 C CA . TYR A 1 307 ? 7.891 -16.172 2.434 1 98.62 307 TYR A CA 1
ATOM 2470 C C . TYR A 1 307 ? 8.078 -17.484 1.698 1 98.62 307 TYR A C 1
ATOM 2472 O O . TYR A 1 307 ? 7.133 -18.266 1.578 1 98.62 307 TYR A O 1
ATOM 2480 N N . THR A 1 308 ? 9.273 -17.703 1.197 1 98.19 308 THR A N 1
ATOM 2481 C CA . THR A 1 308 ? 9.609 -19.078 0.856 1 98.19 308 THR A CA 1
ATOM 2482 C C . THR A 1 308 ? 9.648 -19.953 2.107 1 98.19 308 THR A C 1
ATOM 2484 O O . THR A 1 308 ? 9.625 -19.453 3.229 1 98.19 308 THR A O 1
ATOM 2487 N N . LEU A 1 309 ? 9.711 -21.281 1.958 1 97.88 309 LEU A N 1
ATOM 2488 C CA . LEU A 1 309 ? 9.742 -22.172 3.119 1 97.88 309 LEU A CA 1
ATOM 2489 C C . LEU A 1 309 ? 11.086 -22.094 3.828 1 97.88 309 LEU A C 1
ATOM 2491 O O . LEU A 1 309 ? 11.227 -22.578 4.953 1 97.88 309 LEU A O 1
ATOM 2495 N N . GLN A 1 310 ? 12.055 -21.469 3.191 1 96.25 310 GLN A N 1
ATOM 2496 C CA . GLN A 1 310 ? 13.352 -21.234 3.824 1 96.25 310 GLN A CA 1
ATOM 2497 C C . GLN A 1 310 ? 13.352 -19.938 4.625 1 96.25 310 GLN A C 1
ATOM 2499 O O . GLN A 1 310 ? 14.336 -19.609 5.285 1 96.25 310 GLN A O 1
ATOM 2504 N N . GLY A 1 311 ? 12.258 -19.172 4.523 1 96.31 311 GLY A N 1
ATOM 2505 C CA . GLY A 1 311 ? 12.109 -18 5.367 1 96.31 311 GLY A CA 1
ATOM 2506 C C . GLY A 1 311 ? 12.492 -16.703 4.664 1 96.31 311 GLY A C 1
ATOM 2507 O O . GLY A 1 311 ? 12.609 -15.664 5.305 1 96.31 311 GLY A O 1
ATOM 2508 N N . LYS A 1 312 ? 12.711 -16.797 3.381 1 95.75 312 LYS A N 1
ATOM 2509 C CA . LYS A 1 312 ? 13.008 -15.578 2.623 1 95.75 312 LYS A CA 1
ATOM 2510 C C . LYS A 1 312 ? 11.742 -14.773 2.346 1 95.75 312 LYS A C 1
ATOM 2512 O O . LYS A 1 312 ? 10.773 -15.305 1.793 1 95.75 312 LYS A O 1
ATOM 2517 N N . LEU A 1 313 ? 11.742 -13.508 2.756 1 97.69 313 LEU A N 1
ATOM 2518 C CA . LEU A 1 313 ? 10.641 -12.617 2.412 1 97.69 313 LEU A CA 1
ATOM 2519 C C . LEU A 1 313 ? 10.719 -12.195 0.949 1 97.69 313 LEU A C 1
ATOM 2521 O O . LEU A 1 313 ? 11.648 -11.484 0.551 1 97.69 313 LEU A O 1
ATOM 2525 N N . VAL A 1 314 ? 9.703 -12.562 0.179 1 97.88 314 VAL A N 1
ATOM 2526 C CA . VAL A 1 314 ? 9.844 -12.344 -1.257 1 97.88 314 VAL A CA 1
ATOM 2527 C C . VAL A 1 314 ? 8.891 -11.242 -1.706 1 97.88 314 VAL A C 1
ATOM 2529 O O . VAL A 1 314 ? 9.125 -10.586 -2.725 1 97.88 314 VAL A O 1
ATOM 2532 N N . ALA A 1 315 ? 7.832 -11.031 -0.952 1 98.56 315 ALA A N 1
ATOM 2533 C CA . ALA A 1 315 ? 6.898 -9.984 -1.35 1 98.56 315 ALA A CA 1
ATOM 2534 C C . ALA A 1 315 ? 6.035 -9.539 -0.17 1 98.56 315 ALA A C 1
ATOM 2536 O O . ALA A 1 315 ? 5.922 -10.258 0.828 1 98.56 315 ALA A O 1
ATOM 2537 N N . THR A 1 316 ? 5.504 -8.383 -0.266 1 98.5 316 THR A N 1
ATOM 2538 C CA . THR A 1 316 ? 4.516 -7.816 0.646 1 98.5 316 THR A CA 1
ATOM 2539 C C . THR A 1 316 ? 3.326 -7.258 -0.127 1 98.5 316 THR A C 1
ATOM 2541 O O . THR A 1 316 ? 3.5 -6.598 -1.154 1 98.5 316 THR A O 1
ATOM 2544 N N . VAL A 1 317 ? 2.154 -7.543 0.367 1 98.56 317 VAL A N 1
ATOM 2545 C CA . VAL A 1 317 ? 0.936 -7.055 -0.271 1 98.56 317 VAL A CA 1
ATOM 2546 C C . VAL A 1 317 ? 0.083 -6.309 0.749 1 98.56 317 VAL A C 1
ATOM 2548 O O . VAL A 1 317 ? -0.017 -6.719 1.907 1 98.56 317 VAL A O 1
ATOM 2551 N N . ILE A 1 318 ? -0.489 -5.176 0.34 1 98.38 318 ILE A N 1
ATOM 2552 C CA . ILE A 1 318 ? -1.491 -4.43 1.092 1 98.38 318 ILE A CA 1
ATOM 2553 C C . ILE A 1 318 ? -2.789 -4.355 0.29 1 98.38 318 ILE A C 1
ATOM 2555 O O . ILE A 1 318 ? -2.771 -4.059 -0.906 1 98.38 318 ILE A O 1
ATOM 2559 N N . GLN A 1 319 ? -3.812 -4.582 0.953 1 98.06 319 GLN A N 1
ATOM 2560 C CA . GLN A 1 319 ? -5.098 -4.559 0.263 1 98.06 319 GLN A CA 1
ATOM 2561 C C . GLN A 1 319 ? -6.203 -4.047 1.181 1 98.06 319 GLN A C 1
ATOM 2563 O O . GLN A 1 319 ? -6.246 -4.391 2.363 1 98.06 319 GLN A O 1
ATOM 2568 N N . GLU A 1 320 ? -7 -3.209 0.612 1 98.25 320 GLU A N 1
ATOM 2569 C CA . GLU A 1 320 ? -8.211 -2.756 1.292 1 98.25 320 GLU A CA 1
ATOM 2570 C C . GLU A 1 320 ? -9.461 -3.375 0.669 1 98.25 320 GLU A C 1
ATOM 2572 O O . GLU A 1 320 ? -9.539 -3.521 -0.552 1 98.25 320 GLU A O 1
ATOM 2577 N N . ALA A 1 321 ? -10.406 -3.729 1.488 1 96.94 321 ALA A N 1
ATOM 2578 C CA . ALA A 1 321 ? -11.695 -4.266 1.044 1 96.94 321 ALA A CA 1
ATOM 2579 C C . ALA A 1 321 ? -12.852 -3.479 1.641 1 96.94 321 ALA A C 1
ATOM 2581 O O . ALA A 1 321 ? -12.695 -2.799 2.658 1 96.94 321 ALA A O 1
ATOM 2582 N N . TYR A 1 322 ? -13.93 -3.475 0.976 1 95.12 322 TYR A N 1
ATOM 2583 C CA . TYR A 1 322 ? -15.211 -2.949 1.438 1 95.12 322 TYR A CA 1
ATOM 2584 C C . TYR A 1 322 ? -16.172 -4.082 1.793 1 95.12 322 TYR A C 1
ATOM 2586 O O . TYR A 1 322 ? -16.391 -4.992 0.99 1 95.12 322 TYR A O 1
ATOM 2594 N N . MET A 1 323 ? -16.703 -4.02 3.064 1 93.88 323 MET A N 1
ATOM 2595 C CA . MET A 1 323 ? -17.516 -5.168 3.436 1 93.88 323 MET A CA 1
ATOM 2596 C C . MET A 1 323 ? -18.609 -4.766 4.426 1 93.88 323 MET A C 1
ATOM 2598 O O . MET A 1 323 ? -18.422 -3.832 5.211 1 93.88 323 MET A O 1
ATOM 2602 N N . PHE A 1 324 ? -19.734 -5.484 4.387 1 93.12 324 PHE A N 1
ATOM 2603 C CA . PHE A 1 324 ? -20.812 -5.473 5.363 1 93.12 324 PHE A CA 1
ATOM 2604 C C . PHE A 1 324 ? -20.938 -6.82 6.059 1 93.12 324 PHE A C 1
ATOM 2606 O O . PHE A 1 324 ? -21.469 -7.773 5.492 1 93.12 324 PHE A O 1
ATOM 2613 N N . LEU A 1 325 ? -20.516 -6.836 7.277 1 92.19 325 LEU A N 1
ATOM 2614 C CA . LEU A 1 325 ? -20.562 -8.102 8.008 1 92.19 325 LEU A CA 1
ATOM 2615 C C . LEU A 1 325 ? -22 -8.492 8.328 1 92.19 325 LEU A C 1
ATOM 2617 O O . LEU A 1 325 ? -22.812 -7.637 8.672 1 92.19 325 LEU A O 1
ATOM 2621 N N . HIS A 1 326 ? -22.219 -9.727 8.18 1 92.44 326 HIS A N 1
ATOM 2622 C CA . HIS A 1 326 ? -23.516 -10.25 8.625 1 92.44 326 HIS A CA 1
ATOM 2623 C C . HIS A 1 326 ? -23.656 -10.156 10.141 1 92.44 326 HIS A C 1
ATOM 2625 O O . HIS A 1 326 ? -22.703 -10.43 10.875 1 92.44 326 HIS A O 1
ATOM 2631 N N . GLN A 1 327 ? -24.859 -9.867 10.539 1 92.94 327 GLN A N 1
ATOM 2632 C CA . GLN A 1 327 ? -25.109 -9.695 11.969 1 92.94 327 GLN A CA 1
ATOM 2633 C C . GLN A 1 327 ? -24.703 -10.938 12.75 1 92.94 327 GLN A C 1
ATOM 2635 O O . GLN A 1 327 ? -24.172 -10.828 13.859 1 92.94 327 GLN A O 1
ATOM 2640 N N . ALA A 1 328 ? -24.938 -12.094 12.164 1 94.19 328 ALA A N 1
ATOM 2641 C CA . ALA A 1 328 ? -24.656 -13.344 12.859 1 94.19 328 ALA A CA 1
ATOM 2642 C C . ALA A 1 328 ? -23.156 -13.484 13.148 1 94.19 328 ALA A C 1
ATOM 2644 O O . ALA A 1 328 ? -22.766 -14.047 14.172 1 94.19 328 ALA A O 1
ATOM 2645 N N . ILE A 1 329 ? -22.344 -13.031 12.273 1 94.25 329 ILE A N 1
ATOM 2646 C CA . ILE A 1 329 ? -20.906 -13.062 12.469 1 94.25 329 ILE A CA 1
ATOM 2647 C C . ILE A 1 329 ? -20.516 -12.125 13.617 1 94.25 329 ILE A C 1
ATOM 2649 O O . ILE A 1 329 ? -19.734 -12.508 14.5 1 94.25 329 ILE A O 1
ATOM 2653 N N . ILE A 1 330 ? -21.078 -10.922 13.617 1 95.31 330 ILE A N 1
ATOM 2654 C CA . ILE A 1 330 ? -20.812 -9.93 14.656 1 95.31 330 ILE A CA 1
ATOM 2655 C C . ILE A 1 330 ? -21.234 -10.469 16.016 1 95.31 330 ILE A C 1
ATOM 2657 O O . ILE A 1 330 ? -20.453 -10.414 16.984 1 95.31 330 ILE A O 1
ATOM 2661 N N . ASP A 1 331 ? -22.422 -11.078 16.031 1 95.94 331 ASP A N 1
ATOM 2662 C CA . ASP A 1 331 ? -22.969 -11.609 17.281 1 95.94 331 ASP A CA 1
ATOM 2663 C C . ASP A 1 331 ? -22.062 -12.703 17.859 1 95.94 331 ASP A C 1
ATOM 2665 O O . ASP A 1 331 ? -21.734 -12.695 19.031 1 95.94 331 ASP A O 1
ATOM 2669 N N . LYS A 1 332 ? -21.719 -13.602 17 1 95.62 332 LYS A N 1
ATOM 2670 C CA . LYS A 1 332 ? -20.891 -14.719 17.453 1 95.62 332 LYS A CA 1
ATOM 2671 C C . LYS A 1 332 ? -19.516 -14.234 17.922 1 95.62 332 LYS A C 1
ATOM 2673 O O . LYS A 1 332 ? -18.984 -14.719 18.922 1 95.62 332 LYS A O 1
ATOM 2678 N N . SER A 1 333 ? -18.938 -13.359 17.172 1 96.44 333 SER A N 1
ATOM 2679 C CA . SER A 1 333 ? -17.625 -12.82 17.547 1 96.44 333 SER A CA 1
ATOM 2680 C C . SER A 1 333 ? -17.688 -12.102 18.875 1 96.44 333 SER A C 1
ATOM 2682 O O . SER A 1 333 ? -16.797 -12.258 19.719 1 96.44 333 SER A O 1
ATOM 2684 N N . GLN A 1 334 ? -18.734 -11.32 19.109 1 96.94 334 GLN A N 1
ATOM 2685 C CA . GLN A 1 334 ? -18.891 -10.594 20.359 1 96.94 334 GLN A CA 1
ATOM 2686 C C . GLN A 1 334 ? -19.156 -11.547 21.516 1 96.94 334 GLN A C 1
ATOM 2688 O O . GLN A 1 334 ? -18.734 -11.289 22.656 1 96.94 334 GLN A O 1
ATOM 2693 N N . GLU A 1 335 ? -19.828 -12.602 21.219 1 96.81 335 GLU A N 1
ATOM 2694 C CA . GLU A 1 335 ? -20.047 -13.617 22.25 1 96.81 335 GLU A CA 1
ATOM 2695 C C . GLU A 1 335 ? -18.719 -14.203 22.734 1 96.81 335 GLU A C 1
ATOM 2697 O O . GLU A 1 335 ? -18.516 -14.375 23.938 1 96.81 335 GLU A O 1
ATOM 2702 N N . ILE A 1 336 ? -17.891 -14.508 21.797 1 96.94 336 ILE A N 1
ATOM 2703 C CA . ILE A 1 336 ? -16.578 -15.047 22.156 1 96.94 336 ILE A CA 1
ATOM 2704 C C . ILE A 1 336 ? -15.797 -14.008 22.953 1 96.94 336 ILE A C 1
ATOM 2706 O O . ILE A 1 336 ? -15.141 -14.344 23.938 1 96.94 336 ILE A O 1
ATOM 2710 N N . ALA A 1 337 ? -15.844 -12.789 22.562 1 96.5 337 ALA A N 1
ATOM 2711 C CA . ALA A 1 337 ? -15.156 -11.703 23.25 1 96.5 337 ALA A CA 1
ATOM 2712 C C . ALA A 1 337 ? -15.672 -11.57 24.688 1 96.5 337 ALA A C 1
ATOM 2714 O O . ALA A 1 337 ? -14.883 -11.391 25.625 1 96.5 337 ALA A O 1
ATOM 2715 N N . GLU A 1 338 ? -16.953 -11.664 24.844 1 96.25 338 GLU A N 1
ATOM 2716 C CA . GLU A 1 338 ? -17.562 -11.562 26.172 1 96.25 338 GLU A CA 1
ATOM 2717 C C . GLU A 1 338 ? -17.078 -12.688 27.078 1 96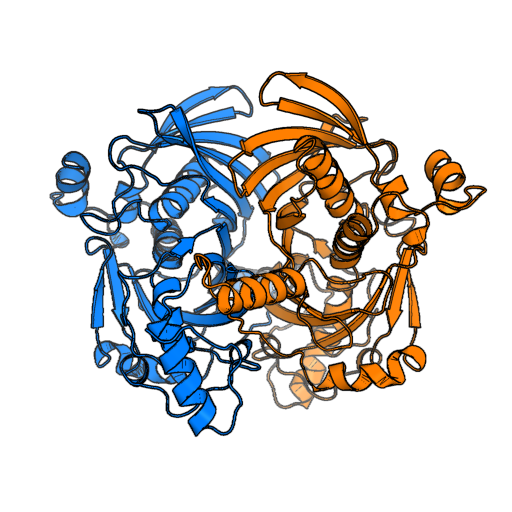.25 338 GLU A C 1
ATOM 2719 O O . GLU A 1 338 ? -16.781 -12.461 28.25 1 96.25 338 GLU A O 1
ATOM 2724 N N . LYS A 1 339 ? -17.062 -13.805 26.531 1 95.62 339 LYS A N 1
ATOM 2725 C CA . LYS A 1 339 ? -16.562 -14.953 27.281 1 95.62 339 LYS A CA 1
ATOM 2726 C C . LYS A 1 339 ? -15.109 -14.766 27.688 1 95.62 339 LYS A C 1
ATOM 2728 O O . LYS A 1 339 ? -14.656 -15.32 28.688 1 95.62 339 LYS A O 1
ATOM 2733 N N . SER A 1 340 ? -14.391 -13.984 26.938 1 94.06 340 SER A N 1
ATOM 2734 C CA . SER A 1 340 ? -12.984 -13.703 27.188 1 94.06 340 SER A CA 1
ATOM 2735 C C . SER A 1 340 ? -12.812 -12.523 28.125 1 94.06 340 SER A C 1
ATOM 2737 O O . SER A 1 340 ? -11.688 -12.062 28.359 1 94.06 340 SER A O 1
ATOM 2739 N N . GLY A 1 341 ? -13.906 -11.914 28.516 1 94.94 341 GLY A N 1
ATOM 2740 C CA . GLY A 1 341 ? -13.844 -10.859 29.516 1 94.94 341 GLY A CA 1
ATOM 2741 C C . GLY A 1 341 ? -13.906 -9.469 28.922 1 94.94 341 GLY A C 1
ATOM 2742 O O . GLY A 1 341 ? -13.562 -8.484 29.578 1 94.94 341 GLY A O 1
ATOM 2743 N N . HIS A 1 342 ? -14.336 -9.406 27.672 1 94.12 342 HIS A N 1
ATOM 2744 C CA . HIS A 1 342 ? -14.406 -8.109 27.016 1 94.12 342 HIS A CA 1
ATOM 2745 C C . HIS A 1 342 ? -15.852 -7.707 26.75 1 94.12 342 HIS A C 1
ATOM 2747 O O . HIS A 1 342 ? -16.719 -8.562 26.562 1 94.12 342 HIS A O 1
ATOM 2753 N N . LYS A 1 343 ? -16.141 -6.422 26.719 1 89.69 343 LYS A N 1
ATOM 2754 C CA . LYS A 1 343 ? -17.484 -5.906 26.484 1 89.69 343 LYS A CA 1
ATOM 2755 C C . LYS A 1 343 ? -17.828 -5.949 25 1 89.69 343 LYS A C 1
ATOM 2757 O O . LYS A 1 343 ? -16.938 -5.852 24.141 1 89.69 343 LYS A O 1
ATOM 2762 N N . LYS A 1 344 ? -19.078 -6.023 24.797 1 89.69 344 LYS A N 1
ATOM 2763 C CA . LYS A 1 344 ? -19.578 -5.93 23.422 1 89.69 344 LYS A CA 1
ATOM 2764 C C . LYS A 1 344 ? -19.328 -4.535 22.844 1 89.69 344 LYS A C 1
ATOM 2766 O O . LYS A 1 344 ? -19.5 -3.533 23.547 1 89.69 344 LYS A O 1
ATOM 2771 N N . GLN A 1 345 ? -19.047 -4.551 21.578 1 90.62 345 GLN A N 1
ATOM 2772 C CA . GLN A 1 345 ? -18.719 -3.291 20.922 1 90.62 345 GLN A CA 1
ATOM 2773 C C . GLN A 1 345 ? -19.969 -2.584 20.422 1 90.62 345 GLN A C 1
ATOM 2775 O O . GLN A 1 345 ? -20 -1.355 20.328 1 90.62 345 GLN A O 1
ATOM 2780 N N . VAL A 1 346 ? -20.922 -3.357 20 1 91.69 346 VAL A N 1
ATOM 2781 C CA . VAL A 1 346 ? -22.109 -2.779 19.391 1 91.69 346 VAL A CA 1
ATOM 2782 C C . VAL A 1 346 ? -23.328 -3.617 19.734 1 91.69 346 VAL A C 1
ATOM 2784 O O . VAL A 1 346 ? -23.25 -4.84 19.875 1 91.69 346 VAL A O 1
ATOM 2787 N N . ILE A 1 347 ? -24.422 -2.896 19.906 1 90.31 347 ILE A N 1
ATOM 2788 C CA . ILE A 1 347 ? -25.703 -3.576 20.109 1 90.31 347 ILE A CA 1
ATOM 2789 C C . ILE A 1 347 ? -26.312 -3.928 18.766 1 90.31 347 ILE A C 1
ATOM 2791 O O . ILE A 1 347 ? -26.344 -3.1 17.844 1 90.31 347 ILE A O 1
ATOM 2795 N N . THR A 1 348 ? -26.719 -5.191 18.656 1 89.69 348 THR A N 1
ATOM 2796 C CA . THR A 1 348 ? -27.328 -5.633 17.406 1 89.69 348 THR A CA 1
ATOM 2797 C C . THR A 1 348 ? -28.828 -5.855 17.594 1 89.69 348 THR A C 1
ATOM 2799 O O . THR A 1 348 ? -29.297 -6.129 18.703 1 89.69 348 THR A O 1
ATOM 2802 N N . PRO A 1 349 ? -29.484 -5.68 16.453 1 85.81 349 PRO A N 1
ATOM 2803 C CA . PRO A 1 349 ? -30.922 -5.938 16.562 1 85.81 349 PRO A CA 1
ATOM 2804 C C . PRO A 1 349 ? -31.234 -7.395 16.891 1 85.81 349 PRO A C 1
ATOM 2806 O O . PRO A 1 349 ? -30.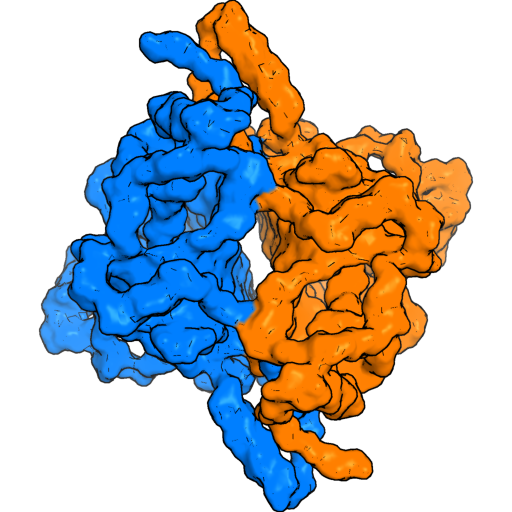453 -8.289 16.578 1 85.81 349 PRO A O 1
ATOM 2809 N N . LYS A 1 350 ? -32.375 -7.453 17.734 1 75.88 350 LYS A N 1
ATOM 2810 C CA . LYS A 1 350 ? -32.844 -8.805 18.016 1 75.88 350 LYS A CA 1
ATOM 2811 C C . LYS A 1 350 ? -33.375 -9.477 16.75 1 75.88 350 LYS A C 1
ATOM 2813 O O . LYS A 1 350 ? -34.188 -8.891 16.031 1 75.88 350 LYS A O 1
ATOM 2818 N N . LEU A 1 351 ? -32.531 -10.508 16.156 1 61 351 LEU A N 1
ATOM 2819 C CA . LEU A 1 351 ? -32.969 -11.219 14.953 1 61 351 LEU A CA 1
ATOM 2820 C C . LEU A 1 351 ? -34.281 -11.969 15.195 1 61 351 LEU A C 1
ATOM 2822 O O . LEU A 1 351 ? -34.531 -12.438 16.312 1 61 351 LEU A O 1
ATOM 2826 N N . MET B 1 1 ? 8.641 31.25 -5.285 1 92.25 1 MET B N 1
ATOM 2827 C CA . MET B 1 1 ? 8.852 31.031 -3.857 1 92.25 1 MET B CA 1
ATOM 2828 C C . MET B 1 1 ? 8.633 32.312 -3.074 1 92.25 1 MET B C 1
ATOM 2830 O O . MET B 1 1 ? 8.141 32.281 -1.945 1 92.25 1 MET B O 1
ATOM 2834 N N . ASP B 1 2 ? 8.891 33.406 -3.695 1 93 2 ASP B N 1
ATOM 2835 C CA . ASP B 1 2 ? 8.641 34.688 -3.053 1 93 2 ASP B CA 1
ATOM 2836 C C . ASP B 1 2 ? 7.145 34.938 -2.826 1 93 2 ASP B C 1
ATOM 2838 O O . ASP B 1 2 ? 6.742 35.438 -1.774 1 93 2 ASP B O 1
ATOM 2842 N N . LYS B 1 3 ? 6.406 34.562 -3.846 1 94.88 3 LYS B N 1
ATOM 2843 C CA . LYS B 1 3 ? 4.953 34.688 -3.74 1 94.88 3 LYS B CA 1
ATOM 2844 C C . LYS B 1 3 ? 4.414 33.812 -2.598 1 94.88 3 LYS B C 1
ATOM 2846 O O . LYS B 1 3 ? 3.586 34.281 -1.81 1 94.88 3 LYS B O 1
ATOM 2851 N N . LEU B 1 4 ? 4.809 32.625 -2.488 1 95.25 4 LEU B N 1
ATOM 2852 C CA . LEU B 1 4 ? 4.418 31.719 -1.407 1 95.25 4 LEU B CA 1
ATOM 2853 C C . LEU B 1 4 ? 4.781 32.312 -0.05 1 95.25 4 LEU B C 1
ATOM 2855 O O . LEU B 1 4 ? 3.963 32.312 0.873 1 95.25 4 LEU B O 1
ATOM 2859 N N . GLN B 1 5 ? 5.957 32.812 0.052 1 95.06 5 GLN B N 1
ATOM 2860 C CA . GLN B 1 5 ? 6.426 33.406 1.294 1 95.06 5 GLN B CA 1
ATOM 2861 C C . GLN B 1 5 ? 5.535 34.594 1.7 1 95.06 5 GLN B C 1
ATOM 2863 O O . GLN B 1 5 ? 5.094 34.688 2.85 1 95.06 5 GLN B O 1
ATOM 2868 N N . ALA B 1 6 ? 5.242 35.406 0.809 1 96.5 6 ALA B N 1
ATOM 2869 C CA . ALA B 1 6 ? 4.504 36.656 1.078 1 96.5 6 ALA B CA 1
ATOM 2870 C C . ALA B 1 6 ? 3.029 36.344 1.334 1 96.5 6 ALA B C 1
ATOM 2872 O O . ALA B 1 6 ? 2.426 36.938 2.244 1 96.5 6 ALA B O 1
ATOM 2873 N N . GLU B 1 7 ? 2.469 35.406 0.578 1 96.69 7 GLU B N 1
ATOM 2874 C CA . GLU B 1 7 ? 1.02 35.219 0.563 1 96.69 7 GLU B CA 1
ATOM 2875 C C . GLU B 1 7 ? 0.578 34.156 1.546 1 96.69 7 GLU B C 1
ATOM 2877 O O . GLU B 1 7 ? -0.601 34.062 1.895 1 96.69 7 GLU B O 1
ATOM 2882 N N . VAL B 1 8 ? 1.492 33.344 1.959 1 96.31 8 VAL B N 1
ATOM 2883 C CA . VAL B 1 8 ? 1.099 32.219 2.818 1 96.31 8 VAL B CA 1
ATOM 2884 C C . VAL B 1 8 ? 1.824 32.312 4.156 1 96.31 8 VAL B C 1
ATOM 2886 O O . VAL B 1 8 ? 1.191 32.5 5.203 1 96.31 8 VAL B O 1
ATOM 2889 N N . TYR B 1 9 ? 3.062 32.375 4.16 1 95.44 9 TYR B N 1
ATOM 2890 C CA . TYR B 1 9 ? 3.828 32.312 5.398 1 95.44 9 TYR B CA 1
ATOM 2891 C C . TYR B 1 9 ? 3.84 33.625 6.133 1 95.44 9 TYR B C 1
ATOM 2893 O O . TYR B 1 9 ? 3.9 33.688 7.363 1 95.44 9 TYR B O 1
ATOM 2901 N N . GLU B 1 10 ? 3.777 34.781 5.352 1 95.69 10 GLU B N 1
ATOM 2902 C CA . GLU B 1 10 ? 3.812 36.094 5.949 1 95.69 10 GLU B CA 1
ATOM 2903 C C . GLU B 1 10 ? 2.5 36.844 5.715 1 95.69 10 GLU B C 1
ATOM 2905 O O . GLU B 1 10 ? 2.451 38.094 5.801 1 95.69 10 GLU B O 1
ATOM 2910 N N . ALA B 1 11 ? 1.533 36.031 5.402 1 94.81 11 ALA B N 1
ATOM 2911 C CA . ALA B 1 11 ? 0.239 36.656 5.102 1 94.81 11 ALA B CA 1
ATOM 2912 C C . ALA B 1 11 ? -0.29 37.438 6.297 1 94.81 11 ALA B C 1
ATOM 2914 O O . ALA B 1 11 ? -0.165 37 7.441 1 94.81 11 ALA B O 1
ATOM 2915 N N . GLU B 1 12 ? -0.964 38.625 6.035 1 94.94 12 GLU B N 1
ATOM 2916 C CA . GLU B 1 12 ? -1.665 39.438 7.016 1 94.94 12 GLU B CA 1
ATOM 2917 C C . GLU B 1 12 ? -3.049 39.844 6.516 1 94.94 12 GLU B C 1
ATOM 2919 O O . GLU B 1 12 ? -3.17 40.594 5.547 1 94.94 12 GLU B O 1
ATOM 2924 N N . PRO B 1 13 ? -4.012 39.406 7.191 1 95.31 13 PRO B N 1
ATOM 2925 C CA . PRO B 1 13 ? -3.996 38.5 8.344 1 95.31 13 PRO B CA 1
ATOM 2926 C C . PRO B 1 13 ? -3.5 37.094 7.988 1 95.31 13 PRO B C 1
ATOM 2928 O O . PRO B 1 13 ? -3.477 36.719 6.809 1 95.31 13 PRO B O 1
ATOM 2931 N N . PRO B 1 14 ? -3.186 36.312 8.969 1 95.75 14 PRO B N 1
ATOM 2932 C CA . PRO B 1 14 ? -2.701 34.938 8.703 1 95.75 14 PRO B CA 1
ATOM 2933 C C . PRO B 1 14 ? -3.754 34.062 8.039 1 95.75 14 PRO B C 1
ATOM 2935 O O . PRO B 1 14 ? -4.953 34.312 8.211 1 95.75 14 PRO B O 1
ATOM 2938 N N . VAL B 1 15 ? -3.271 33.062 7.32 1 96.38 15 VAL B N 1
ATOM 2939 C CA . VAL B 1 15 ? -4.148 32.094 6.637 1 96.38 15 VAL B CA 1
ATOM 2940 C C . VAL B 1 15 ? -3.824 30.688 7.082 1 96.38 15 VAL B C 1
ATOM 2942 O O . VAL B 1 15 ? -2.805 30.453 7.738 1 96.38 15 VAL B O 1
ATOM 2945 N N . ALA B 1 16 ? -4.703 29.797 6.789 1 96.25 16 ALA B N 1
ATOM 2946 C CA . ALA B 1 16 ? -4.367 28.391 6.922 1 96.25 16 ALA B CA 1
ATOM 2947 C C . ALA B 1 16 ? -3.34 27.969 5.875 1 96.25 16 ALA B C 1
ATOM 2949 O O . ALA B 1 16 ? -3.666 27.844 4.695 1 96.25 16 ALA B O 1
ATOM 2950 N N . LYS B 1 17 ? -2.199 27.734 6.297 1 96.25 17 LYS B N 1
ATOM 2951 C CA . LYS B 1 17 ? -1.038 27.625 5.422 1 96.25 17 LYS B CA 1
ATOM 2952 C C . LYS B 1 17 ? -1.204 26.469 4.434 1 96.25 17 LYS B C 1
ATOM 2954 O O . LYS B 1 17 ? -0.984 26.641 3.232 1 96.25 17 LYS B O 1
ATOM 2959 N N . LEU B 1 18 ? -1.599 25.297 4.883 1 94.94 18 LEU B N 1
ATOM 2960 C CA . LEU B 1 18 ? -1.619 24.125 4.012 1 94.94 18 LEU B CA 1
ATOM 2961 C C . LEU B 1 18 ? -2.73 24.234 2.975 1 94.94 18 LEU B C 1
ATOM 2963 O O . LEU B 1 18 ? -2.562 23.812 1.829 1 94.94 18 LEU B O 1
ATOM 2967 N N . GLU B 1 19 ? -3.822 24.719 3.416 1 94.62 19 GLU B N 1
ATOM 2968 C CA . GLU B 1 19 ? -4.895 24.953 2.459 1 94.62 19 GLU B CA 1
ATOM 2969 C C . GLU B 1 19 ? -4.453 25.922 1.369 1 94.62 19 GLU B C 1
ATOM 2971 O O . GLU B 1 19 ? -4.699 25.688 0.183 1 94.62 19 GLU B O 1
ATOM 2976 N N . ALA B 1 20 ? -3.818 27.016 1.788 1 95.62 20 ALA B N 1
ATOM 2977 C CA . ALA B 1 20 ? -3.346 28.016 0.838 1 95.62 20 ALA B CA 1
ATOM 2978 C C . ALA B 1 20 ? -2.254 27.453 -0.063 1 95.62 20 ALA B C 1
ATOM 2980 O O . ALA B 1 20 ? -2.295 27.609 -1.284 1 95.62 20 ALA B O 1
ATOM 2981 N N . LYS B 1 21 ? -1.347 26.766 0.534 1 96.44 21 LYS B N 1
ATOM 2982 C CA . LYS B 1 21 ? -0.179 26.234 -0.172 1 96.44 21 LYS B CA 1
ATOM 2983 C C . LYS B 1 21 ? -0.584 25.203 -1.209 1 96.44 21 LYS B C 1
ATOM 2985 O O . LYS B 1 21 ? 0.064 25.062 -2.25 1 96.44 21 LYS B O 1
ATOM 2990 N N . THR B 1 22 ? -1.651 24.438 -0.971 1 97.5 22 THR B N 1
ATOM 2991 C CA . THR B 1 22 ? -2.057 23.344 -1.843 1 97.5 22 THR B CA 1
ATOM 2992 C C . THR B 1 22 ? -3.117 23.812 -2.838 1 97.5 22 THR B C 1
ATOM 2994 O O . THR B 1 22 ? -3.672 23 -3.582 1 97.5 22 THR B O 1
ATOM 2997 N N . ALA B 1 23 ? -3.371 25.094 -2.891 1 97.12 23 ALA B N 1
ATOM 2998 C CA . ALA B 1 23 ? -4.406 25.625 -3.768 1 97.12 23 ALA B CA 1
ATOM 2999 C C . ALA B 1 23 ? -4.059 25.391 -5.234 1 97.12 23 ALA B C 1
ATOM 3001 O O . ALA B 1 23 ? -2.883 25.406 -5.609 1 97.12 23 ALA B O 1
ATOM 3002 N N . ALA B 1 24 ? -5.051 25.188 -6.008 1 97.75 24 ALA B N 1
ATOM 3003 C CA . ALA B 1 24 ? -4.91 25.016 -7.453 1 97.75 24 ALA B CA 1
ATOM 3004 C C . ALA B 1 24 ? -6.09 25.641 -8.195 1 97.75 24 ALA B C 1
ATOM 3006 O O . ALA B 1 24 ? -7.164 25.828 -7.621 1 97.75 24 ALA B O 1
ATOM 3007 N N . LYS B 1 25 ? -5.855 25.984 -9.438 1 97.94 25 LYS B N 1
ATOM 3008 C CA . LYS B 1 25 ? -6.895 26.578 -10.281 1 97.94 25 LYS B CA 1
ATOM 3009 C C . LYS B 1 25 ? -7.23 25.656 -11.461 1 97.94 25 LYS B C 1
ATOM 3011 O O . LYS B 1 25 ? -6.34 25.062 -12.055 1 97.94 25 LYS B O 1
ATOM 3016 N N . LEU B 1 26 ? -8.492 25.562 -11.766 1 97.81 26 LEU B N 1
ATOM 3017 C CA . LEU B 1 26 ? -8.922 24.828 -12.953 1 97.81 26 LEU B CA 1
ATOM 3018 C C . LEU B 1 26 ? -8.57 25.578 -14.227 1 97.81 26 LEU B C 1
ATOM 3020 O O . LEU B 1 26 ? -8.938 26.75 -14.375 1 97.81 26 LEU B O 1
ATOM 3024 N N . ILE B 1 27 ? -7.91 24.953 -15.125 1 98.25 27 ILE B N 1
ATOM 3025 C CA . ILE B 1 27 ? -7.461 25.578 -16.359 1 98.25 27 ILE B CA 1
ATOM 3026 C C . ILE B 1 27 ? -8.359 25.156 -17.516 1 98.25 27 ILE B C 1
ATOM 3028 O O . ILE B 1 27 ? -8.703 25.953 -18.375 1 98.25 27 ILE B O 1
ATOM 3032 N N . SER B 1 28 ? -8.711 23.844 -17.531 1 97.69 28 SER B N 1
ATOM 3033 C CA . SER B 1 28 ? -9.555 23.344 -18.625 1 97.69 28 SER B CA 1
ATOM 3034 C C . SER B 1 28 ? -10.297 22.078 -18.203 1 97.69 28 SER B C 1
ATOM 3036 O O . SER B 1 28 ? -9.867 21.375 -17.281 1 97.69 28 SER B O 1
ATOM 3038 N N . SER B 1 29 ? -11.43 21.844 -18.75 1 94.88 29 SER B N 1
ATOM 3039 C CA . SER B 1 29 ? -12.258 20.656 -18.578 1 94.88 29 SER B CA 1
ATOM 3040 C C . SER B 1 29 ? -12.727 20.109 -19.922 1 94.88 29 SER B C 1
ATOM 3042 O O . SER B 1 29 ? -13.391 20.812 -20.688 1 94.88 29 SER B O 1
ATOM 3044 N N . ASP B 1 30 ? -12.328 18.984 -20.219 1 93.56 30 ASP B N 1
ATOM 3045 C CA . ASP B 1 30 ? -12.727 18.281 -21.438 1 93.56 30 ASP B CA 1
ATOM 3046 C C . ASP B 1 30 ? -13.281 16.906 -21.109 1 93.56 30 ASP B C 1
ATOM 3048 O O . ASP B 1 30 ? -12.562 15.906 -21.203 1 93.56 30 ASP B O 1
ATOM 3052 N N . GLY B 1 31 ? -14.586 16.859 -20.828 1 89.88 31 GLY B N 1
ATOM 3053 C CA . GLY B 1 31 ? -15.203 15.594 -20.484 1 89.88 31 GLY B CA 1
ATOM 3054 C C . GLY B 1 31 ? -14.656 14.992 -19.188 1 89.88 31 GLY B C 1
ATOM 3055 O O . GLY B 1 31 ? -14.781 15.602 -18.125 1 89.88 31 GLY B O 1
ATOM 3056 N N . ALA B 1 32 ? -13.953 13.898 -19.453 1 91.5 32 ALA B N 1
ATOM 3057 C CA . ALA B 1 32 ? -13.445 13.164 -18.297 1 91.5 32 ALA B CA 1
ATOM 3058 C C . ALA B 1 32 ? -12.047 13.641 -17.922 1 91.5 32 ALA B C 1
ATOM 3060 O O . ALA B 1 32 ? -11.484 13.195 -16.922 1 91.5 32 ALA B O 1
ATOM 3061 N N . LYS B 1 33 ? -11.531 14.641 -18.672 1 96 33 LYS B N 1
ATOM 3062 C CA . LYS B 1 33 ? -10.188 15.141 -18.422 1 96 33 LYS B CA 1
ATOM 3063 C C . LYS B 1 33 ? -10.219 16.594 -17.938 1 96 33 LYS B C 1
ATOM 3065 O O . LYS B 1 33 ? -10.836 17.438 -18.578 1 96 33 LYS B O 1
ATOM 3070 N N . LEU B 1 34 ? -9.617 16.812 -16.812 1 97.94 34 LEU B N 1
ATOM 3071 C CA . LEU B 1 34 ? -9.477 18.156 -16.25 1 97.94 34 LEU B CA 1
ATOM 3072 C C . LEU B 1 34 ? -8.008 18.531 -16.094 1 97.94 34 LEU B C 1
ATOM 3074 O O . LEU B 1 34 ? -7.168 17.656 -15.844 1 97.94 34 LEU B O 1
ATOM 3078 N N . THR B 1 35 ? -7.727 19.781 -16.25 1 98.62 35 THR B N 1
ATOM 3079 C CA . THR B 1 35 ? -6.379 20.281 -16 1 98.62 35 THR B CA 1
ATOM 3080 C C . THR B 1 35 ? -6.395 21.375 -14.945 1 98.62 35 THR B C 1
ATOM 3082 O O . THR B 1 35 ? -7.18 22.328 -15.031 1 98.62 35 THR B O 1
ATOM 3085 N N . TYR B 1 36 ? -5.641 21.156 -13.945 1 98.69 36 TYR B N 1
ATOM 3086 C CA . TYR B 1 36 ? -5.449 22.156 -12.898 1 98.69 36 TYR B CA 1
ATOM 3087 C C . TYR B 1 36 ? -4.004 22.641 -12.867 1 98.69 36 TYR B C 1
ATOM 3089 O O . TYR B 1 36 ? -3.105 21.984 -13.383 1 98.69 36 TYR B O 1
ATOM 3097 N N . GLU B 1 37 ? -3.838 23.766 -12.32 1 98.75 37 GLU B N 1
ATOM 3098 C CA . GLU B 1 37 ? -2.496 24.281 -12.062 1 98.75 37 GLU B CA 1
ATOM 3099 C C . GLU B 1 37 ? -2.355 24.766 -10.625 1 98.75 37 GLU B C 1
ATOM 3101 O O . GLU B 1 37 ? -3.197 25.516 -10.133 1 98.75 37 GLU B O 1
ATOM 3106 N N . GLY B 1 38 ? -1.337 24.297 -9.977 1 98.44 38 GLY B N 1
ATOM 3107 C CA . GLY B 1 38 ? -1.07 24.797 -8.641 1 98.44 38 GLY B CA 1
ATOM 3108 C C . GLY B 1 38 ? -0.792 26.281 -8.602 1 98.44 38 GLY B C 1
ATOM 3109 O O . GLY B 1 38 ? -0.272 26.844 -9.562 1 98.44 38 GLY B O 1
ATOM 3110 N N . VAL B 1 39 ? -1.086 26.891 -7.48 1 98.25 39 VAL B N 1
ATOM 3111 C CA . VAL B 1 39 ? -0.862 28.328 -7.324 1 98.25 39 VAL B CA 1
ATOM 3112 C C . VAL B 1 39 ? 0.588 28.578 -6.918 1 98.25 39 VAL B C 1
ATOM 3114 O O . VAL B 1 39 ? 1.188 29.578 -7.332 1 98.25 39 VAL B O 1
ATOM 3117 N N . TYR B 1 40 ? 1.152 27.641 -6.145 1 97.94 40 TYR B N 1
ATOM 3118 C CA . TYR B 1 40 ? 2.518 27.781 -5.652 1 97.94 40 TYR B CA 1
ATOM 3119 C C . TYR B 1 40 ? 3.361 26.578 -6.008 1 97.94 40 TYR B C 1
ATOM 3121 O O . TYR B 1 40 ? 2.84 25.453 -6.129 1 97.94 40 TYR B O 1
ATOM 3129 N N . PRO B 1 41 ? 4.652 26.75 -6.16 1 97 41 PRO B N 1
ATOM 3130 C CA . PRO B 1 41 ? 5.531 25.609 -6.422 1 97 41 PRO B CA 1
ATOM 3131 C C . PRO B 1 41 ? 5.727 24.719 -5.199 1 97 41 PRO B C 1
ATOM 3133 O O . PRO B 1 41 ? 5.457 25.141 -4.074 1 97 41 PRO B O 1
ATOM 3136 N N . VAL B 1 42 ? 6.102 23.516 -5.453 1 96 42 VAL B N 1
ATOM 3137 C CA . VAL B 1 42 ? 6.566 22.656 -4.375 1 96 42 VAL B CA 1
ATOM 3138 C C . VAL B 1 42 ? 7.891 23.188 -3.826 1 96 42 VAL B C 1
ATOM 3140 O O . VAL B 1 42 ? 8.641 23.859 -4.539 1 96 42 VAL B O 1
ATOM 3143 N N . GLU B 1 43 ? 8.18 22.844 -2.586 1 94.88 43 GLU B N 1
ATOM 3144 C CA . GLU B 1 43 ? 9.336 23.438 -1.923 1 94.88 43 GLU B CA 1
ATOM 3145 C C . GLU B 1 43 ? 10.477 22.438 -1.785 1 94.88 43 GLU B C 1
ATOM 3147 O O . GLU B 1 43 ? 10.234 21.234 -1.666 1 94.88 43 GLU B O 1
ATOM 3152 N N . LEU B 1 44 ? 11.641 22.984 -1.737 1 88.19 44 LEU B N 1
ATOM 3153 C CA . LEU B 1 44 ? 12.82 22.188 -1.43 1 88.19 44 LEU B CA 1
ATOM 3154 C C . LEU B 1 44 ? 12.797 21.703 0.02 1 88.19 44 LEU B C 1
ATOM 3156 O O . LEU B 1 44 ? 12.328 22.438 0.903 1 88.19 44 LEU B O 1
ATOM 3160 N N . VAL B 1 45 ? 13.273 20.5 0.197 1 77.25 45 VAL B N 1
ATOM 3161 C CA . VAL B 1 45 ? 13.375 20.016 1.569 1 77.25 45 VAL B CA 1
ATOM 3162 C C . VAL B 1 45 ? 14.32 20.906 2.367 1 77.25 45 VAL B C 1
ATOM 3164 O O . VAL B 1 45 ? 14.016 21.297 3.494 1 77.25 45 VAL B O 1
ATOM 3167 N N . ARG B 1 46 ? 15.469 21.094 1.79 1 73.62 46 ARG B N 1
ATOM 3168 C CA . ARG B 1 46 ? 16.516 21.953 2.318 1 73.62 46 ARG B CA 1
ATOM 3169 C C . ARG B 1 46 ? 17.297 22.625 1.188 1 73.62 46 ARG B C 1
ATOM 3171 O O . ARG B 1 46 ? 17.438 22.062 0.101 1 73.62 46 ARG B O 1
ATOM 3178 N N . LYS B 1 47 ? 17.766 23.812 1.574 1 70.19 47 LYS B N 1
ATOM 3179 C CA . LYS B 1 47 ? 18.578 24.5 0.569 1 70.19 47 LYS B CA 1
ATOM 3180 C C . LYS B 1 47 ? 19.797 23.656 0.175 1 70.19 47 LYS B C 1
ATOM 3182 O O . LYS B 1 47 ? 20.469 23.094 1.035 1 70.19 47 LYS B O 1
ATOM 3187 N N . GLY B 1 48 ? 19.938 23.406 -1.036 1 66.12 48 GLY B N 1
ATOM 3188 C CA . GLY B 1 48 ? 21.109 22.688 -1.525 1 66.12 48 GLY B CA 1
ATOM 3189 C C . GLY B 1 48 ? 20.828 21.234 -1.848 1 66.12 48 GLY B C 1
ATOM 3190 O O . GLY B 1 48 ? 21.625 20.562 -2.514 1 66.12 48 GLY B O 1
ATOM 3191 N N . LEU B 1 49 ? 19.828 20.656 -1.313 1 66.69 49 LEU B N 1
ATOM 3192 C CA . LEU B 1 49 ? 19.484 19.266 -1.627 1 66.69 49 LEU B CA 1
ATOM 3193 C C . LEU B 1 49 ? 18.75 19.172 -2.957 1 66.69 49 LEU B C 1
ATOM 3195 O O . LEU B 1 49 ? 18.031 20.109 -3.334 1 66.69 49 LEU B O 1
ATOM 3199 N N . ARG B 1 50 ? 19.203 18.156 -3.592 1 67.19 50 ARG B N 1
ATOM 3200 C CA . ARG B 1 50 ? 18.5 17.875 -4.84 1 67.19 50 ARG B CA 1
ATOM 3201 C C . ARG B 1 50 ? 17.109 17.312 -4.566 1 67.19 50 ARG B C 1
ATOM 3203 O O . ARG B 1 50 ? 16.922 16.5 -3.668 1 67.19 50 ARG B O 1
ATOM 3210 N N . GLY B 1 51 ? 16.016 18.047 -5.02 1 82.56 51 GLY B N 1
ATOM 3211 C CA . GLY B 1 51 ? 14.664 17.516 -4.961 1 82.56 51 GLY B CA 1
ATOM 3212 C C . GLY B 1 51 ? 13.75 18.312 -4.047 1 82.56 51 GLY B C 1
ATOM 3213 O O . GLY B 1 51 ? 14.203 19.188 -3.322 1 82.56 51 GLY B O 1
ATOM 3214 N N . THR B 1 52 ? 12.562 18.094 -4.152 1 93.44 52 THR B N 1
ATOM 3215 C CA . THR B 1 52 ? 11.531 18.781 -3.383 1 93.44 52 THR B CA 1
ATOM 3216 C C . THR B 1 52 ? 10.828 17.828 -2.43 1 93.44 52 THR B C 1
ATOM 3218 O O . THR B 1 52 ? 11.047 16.609 -2.488 1 93.44 52 THR B O 1
ATOM 3221 N N . TYR B 1 53 ? 10.164 18.328 -1.418 1 95.06 53 TYR B N 1
ATOM 3222 C CA . TYR B 1 53 ? 9.5 17.547 -0.375 1 95.06 53 TYR B CA 1
ATOM 3223 C C . TYR B 1 53 ? 8.297 16.797 -0.935 1 95.06 53 TYR B C 1
ATOM 3225 O O . TYR B 1 53 ? 7.375 17.422 -1.479 1 95.06 53 TYR B O 1
ATOM 3233 N N . GLY B 1 54 ? 8.258 15.484 -0.761 1 96.25 54 GLY B N 1
ATOM 3234 C CA . GLY B 1 54 ? 7.227 14.633 -1.327 1 96.25 54 GLY B CA 1
ATOM 3235 C C . GLY B 1 54 ? 5.84 14.938 -0.796 1 96.25 54 GLY B C 1
ATOM 3236 O O . GLY B 1 54 ? 4.848 14.781 -1.511 1 96.25 54 GLY B O 1
ATOM 3237 N N . GLY B 1 55 ? 5.766 15.391 0.433 1 97.38 55 GLY B N 1
ATOM 3238 C CA . GLY B 1 55 ? 4.488 15.711 1.044 1 97.38 55 GLY B CA 1
ATOM 3239 C C . GLY B 1 55 ? 3.74 16.812 0.323 1 97.38 55 GLY B C 1
ATOM 3240 O O . GLY B 1 55 ? 2.514 16.906 0.409 1 97.38 55 GLY B O 1
ATOM 3241 N N . ASP B 1 56 ? 4.48 17.688 -0.35 1 97.69 56 ASP B N 1
ATOM 3242 C CA . ASP B 1 56 ? 3.85 18.734 -1.145 1 97.69 56 ASP B CA 1
ATOM 3243 C C . ASP B 1 56 ? 3.045 18.141 -2.299 1 97.69 56 ASP B C 1
ATOM 3245 O O . ASP B 1 56 ? 1.929 18.578 -2.576 1 97.69 56 ASP B O 1
ATOM 3249 N N . PHE B 1 57 ? 3.645 17.156 -2.961 1 98.44 57 PHE B N 1
ATOM 3250 C CA . PHE B 1 57 ? 2.963 16.5 -4.07 1 98.44 57 PHE B CA 1
ATOM 3251 C C . PHE B 1 57 ? 1.692 15.805 -3.588 1 98.44 57 PHE B C 1
ATOM 3253 O O . PHE B 1 57 ? 0.638 15.93 -4.215 1 98.44 57 PHE B O 1
ATOM 3260 N N . ILE B 1 58 ? 1.801 15.141 -2.514 1 98.69 58 ILE B N 1
ATOM 3261 C CA . ILE B 1 58 ? 0.701 14.336 -1.998 1 98.69 58 ILE B CA 1
ATOM 3262 C C . ILE B 1 58 ? -0.447 15.242 -1.565 1 98.69 58 ILE B C 1
ATOM 3264 O O . ILE B 1 58 ? -1.593 15.047 -1.978 1 98.69 58 ILE B O 1
ATOM 3268 N N . ALA B 1 59 ? -0.146 16.25 -0.768 1 98.69 59 ALA B N 1
ATOM 3269 C CA . ALA B 1 59 ? -1.175 17.141 -0.242 1 98.69 59 ALA B CA 1
ATOM 3270 C C . ALA B 1 59 ? -1.843 17.922 -1.364 1 98.69 59 ALA B C 1
ATOM 3272 O O . ALA B 1 59 ? -3.072 18.016 -1.427 1 98.69 59 ALA B O 1
ATOM 3273 N N . GLN B 1 60 ? -1.046 18.531 -2.256 1 98.75 60 GLN B N 1
ATOM 3274 C CA . GLN B 1 60 ? -1.633 19.266 -3.363 1 98.75 60 GLN B CA 1
ATOM 3275 C C . GLN B 1 60 ? -2.43 18.359 -4.285 1 98.75 60 GLN B C 1
ATOM 3277 O O . GLN B 1 60 ? -3.496 18.734 -4.777 1 98.75 60 GLN B O 1
ATOM 3282 N N . GLY B 1 61 ? -1.897 17.156 -4.52 1 98.75 61 GLY B N 1
ATOM 3283 C CA . GLY B 1 61 ? -2.621 16.172 -5.316 1 98.75 61 GLY B CA 1
ATOM 3284 C C . GLY B 1 61 ? -3.986 15.836 -4.746 1 98.75 61 GLY B C 1
ATOM 3285 O O . GLY B 1 61 ? -4.977 15.797 -5.477 1 98.75 61 GLY B O 1
ATOM 3286 N N . ILE B 1 62 ? -4.039 15.586 -3.484 1 98.44 62 ILE B N 1
ATOM 3287 C CA . ILE B 1 62 ? -5.309 15.297 -2.822 1 98.44 62 ILE B CA 1
ATOM 3288 C C . ILE B 1 62 ? -6.262 16.469 -2.998 1 98.44 62 ILE B C 1
ATOM 3290 O O . ILE B 1 62 ? -7.441 16.281 -3.309 1 98.44 62 ILE B O 1
ATOM 3294 N N . ASN B 1 63 ? -5.742 17.641 -2.779 1 97.56 63 ASN B N 1
ATOM 3295 C CA . ASN B 1 63 ? -6.602 18.812 -2.877 1 97.56 63 ASN B CA 1
ATOM 3296 C C . ASN B 1 63 ? -7.16 18.984 -4.289 1 97.56 63 ASN B C 1
ATOM 3298 O O . ASN B 1 63 ? -8.344 19.281 -4.461 1 97.56 63 ASN B O 1
ATOM 3302 N N . VAL B 1 64 ? -6.32 18.844 -5.297 1 98.12 64 VAL B N 1
ATOM 3303 C CA . VAL B 1 64 ? -6.734 18.953 -6.691 1 98.12 64 VAL B CA 1
ATOM 3304 C C . VAL B 1 64 ? -7.793 17.891 -6.996 1 98.12 64 VAL B C 1
ATOM 3306 O O . VAL B 1 64 ? -8.82 18.188 -7.602 1 98.12 64 VAL B O 1
ATOM 3309 N N . ALA B 1 65 ? -7.543 16.656 -6.586 1 98.19 65 ALA B N 1
ATOM 3310 C CA . ALA B 1 65 ? -8.516 15.586 -6.797 1 98.19 65 ALA B CA 1
ATOM 3311 C C . ALA B 1 65 ? -9.844 15.906 -6.121 1 98.19 65 ALA B C 1
ATOM 3313 O O . ALA B 1 65 ? -10.914 15.656 -6.688 1 98.19 65 ALA B O 1
ATOM 3314 N N . TRP B 1 66 ? -9.711 16.406 -4.902 1 96.5 66 TRP B N 1
ATOM 3315 C CA . TRP B 1 66 ? -10.898 16.75 -4.129 1 96.5 66 TRP B CA 1
ATOM 3316 C C . TRP B 1 66 ? -11.719 17.828 -4.824 1 96.5 66 TRP B C 1
ATOM 3318 O O . TRP B 1 66 ? -12.945 17.75 -4.887 1 96.5 66 TRP B O 1
ATOM 3328 N N . GLU B 1 67 ? -11.078 18.812 -5.418 1 95.31 67 GLU B N 1
ATOM 3329 C CA . GLU B 1 67 ? -11.742 19.859 -6.199 1 95.31 67 GLU B CA 1
ATOM 3330 C C . GLU B 1 67 ? -12.453 19.266 -7.414 1 95.31 67 GLU B C 1
ATOM 3332 O O . GLU B 1 67 ? -13.531 19.734 -7.797 1 95.31 67 GLU B O 1
ATOM 3337 N N . SER B 1 68 ? -11.914 18.297 -7.977 1 96.19 68 SER B N 1
ATOM 3338 C CA . SER B 1 68 ? -12.422 17.719 -9.219 1 96.19 68 SER B CA 1
ATOM 3339 C C . SER B 1 68 ? -13.703 16.922 -8.984 1 96.19 68 SER B C 1
ATOM 3341 O O . SER B 1 68 ? -14.422 16.609 -9.93 1 96.19 68 SER B O 1
ATOM 3343 N N . ILE B 1 69 ? -13.938 16.484 -7.781 1 93.06 69 ILE B N 1
ATOM 3344 C CA . ILE B 1 69 ? -15.148 15.711 -7.516 1 93.06 69 ILE B CA 1
ATOM 3345 C C . ILE B 1 69 ? -16.312 16.656 -7.246 1 93.06 69 ILE B C 1
ATOM 3347 O O . ILE B 1 69 ? -17.469 16.219 -7.164 1 93.06 69 ILE B O 1
ATOM 3351 N N . GLY B 1 70 ? -16.094 17.938 -7.309 1 78.19 70 GLY B N 1
ATOM 3352 C CA . GLY B 1 70 ? -17.125 18.953 -7.32 1 78.19 70 GLY B CA 1
ATOM 3353 C C . GLY B 1 70 ? -17.812 19.125 -5.977 1 78.19 70 GLY B C 1
ATOM 3354 O O . GLY B 1 70 ? -17.141 19.219 -4.941 1 78.19 70 GLY B O 1
ATOM 3355 N N . ASN B 1 71 ? -19.156 19.094 -6.082 1 66.19 71 ASN B N 1
ATOM 3356 C CA . ASN B 1 71 ? -20.016 19.5 -4.973 1 66.19 71 ASN B CA 1
ATOM 3357 C C . ASN B 1 71 ? -20.312 18.328 -4.039 1 66.19 71 ASN B C 1
ATOM 3359 O O . ASN B 1 71 ? -21.172 18.422 -3.166 1 66.19 71 ASN B O 1
ATOM 3363 N N . LYS B 1 72 ? -19.688 17.281 -4.246 1 68.25 72 LYS B N 1
ATOM 3364 C CA . LYS B 1 72 ? -19.859 16.188 -3.299 1 68.25 72 LYS B CA 1
ATOM 3365 C C . LYS B 1 72 ? -19.156 16.484 -1.979 1 68.25 72 LYS B C 1
ATOM 3367 O O . LYS B 1 72 ? -18.062 15.961 -1.722 1 68.25 72 LYS B O 1
ATOM 3372 N N . THR B 1 73 ? -19.812 17.219 -1.168 1 72 73 THR B N 1
ATOM 3373 C CA . THR B 1 73 ? -19.188 17.781 0.026 1 72 73 THR B CA 1
ATOM 3374 C C . THR B 1 73 ? -19.031 16.719 1.109 1 72 73 THR B C 1
ATOM 3376 O O . THR B 1 73 ? -18.297 16.922 2.082 1 72 73 THR B O 1
ATOM 3379 N N . ASP B 1 74 ? -19.531 15.586 0.8 1 88.56 74 ASP B N 1
ATOM 3380 C CA . ASP B 1 74 ? -19.5 14.594 1.874 1 88.56 74 ASP B CA 1
ATOM 3381 C C . ASP B 1 74 ? -18.484 13.492 1.569 1 88.56 74 ASP B C 1
ATOM 3383 O O . ASP B 1 74 ? -18.484 12.453 2.232 1 88.56 74 ASP B O 1
ATOM 3387 N N . PHE B 1 75 ? -17.719 13.703 0.53 1 94.62 75 PHE B N 1
ATOM 3388 C CA . PHE B 1 75 ? -16.703 12.711 0.184 1 94.62 75 PHE B CA 1
ATOM 3389 C C . PHE B 1 75 ? -15.359 13.086 0.794 1 94.62 75 PHE B C 1
ATOM 3391 O O . PHE B 1 75 ? -14.977 14.258 0.807 1 94.62 75 PHE B O 1
ATOM 3398 N N . GLN B 1 76 ? -14.68 12.164 1.344 1 96.5 76 GLN B N 1
ATOM 3399 C CA . GLN B 1 76 ? -13.305 12.266 1.822 1 96.5 76 GLN B CA 1
ATOM 3400 C C . GLN B 1 76 ? -12.43 11.172 1.212 1 96.5 76 GLN B C 1
ATOM 3402 O O . GLN B 1 76 ? -12.922 10.094 0.861 1 96.5 76 GLN B O 1
ATOM 3407 N N . PRO B 1 77 ? -11.164 11.469 1.05 1 97.62 77 PRO B N 1
ATOM 3408 C CA . PRO B 1 77 ? -10.305 10.391 0.559 1 97.62 77 PRO B CA 1
ATOM 3409 C C . PRO B 1 77 ? -10.203 9.227 1.541 1 97.62 77 PRO B C 1
ATOM 3411 O O . PRO B 1 77 ? -10.125 9.438 2.752 1 97.62 77 PRO B O 1
ATOM 3414 N N . HIS B 1 78 ? -10.273 7.992 1.012 1 98.25 78 HIS B N 1
ATOM 3415 C CA . HIS B 1 78 ? -10.039 6.855 1.896 1 98.25 78 HIS B CA 1
ATOM 3416 C C . HIS B 1 78 ? -8.742 6.129 1.53 1 98.25 78 HIS B C 1
ATOM 3418 O O . HIS B 1 78 ? -8.211 5.363 2.334 1 98.25 78 HIS B O 1
ATOM 3424 N N . SER B 1 79 ? -8.227 6.379 0.279 1 98.69 79 SER B N 1
ATOM 3425 C CA . SER B 1 79 ? -6.926 5.801 -0.046 1 98.69 79 SER B CA 1
ATOM 3426 C C . SER B 1 79 ? -6.301 6.496 -1.251 1 98.69 79 SER B C 1
ATOM 3428 O O . SER B 1 79 ? -7.004 7.109 -2.055 1 98.69 79 SER B O 1
ATOM 3430 N N . LEU B 1 80 ? -5.016 6.457 -1.368 1 98.81 80 LEU B N 1
ATOM 3431 C CA . LEU B 1 80 ? -4.285 6.922 -2.541 1 98.81 80 LEU B CA 1
ATOM 3432 C C . LEU B 1 80 ? -3.033 6.082 -2.775 1 98.81 80 LEU B C 1
ATOM 3434 O O . LEU B 1 80 ? -2.525 5.445 -1.848 1 98.81 80 LEU B O 1
ATOM 3438 N N . HIS B 1 81 ? -2.562 6.016 -3.963 1 98.75 81 HIS B N 1
ATOM 3439 C CA . HIS B 1 81 ? -1.383 5.309 -4.445 1 98.75 81 HIS B CA 1
ATOM 3440 C C . HIS B 1 81 ? -0.58 6.172 -5.414 1 98.75 81 HIS B C 1
ATOM 3442 O O . HIS B 1 81 ? -1.079 6.551 -6.473 1 98.75 81 HIS B O 1
ATOM 3448 N N . ALA B 1 82 ? 0.677 6.402 -5.055 1 98.75 82 ALA B N 1
ATOM 3449 C CA . ALA B 1 82 ? 1.42 7.379 -5.852 1 98.75 82 ALA B CA 1
ATOM 3450 C C . ALA B 1 82 ? 2.84 6.895 -6.125 1 98.75 82 ALA B C 1
ATOM 3452 O O . ALA B 1 82 ? 3.35 6.016 -5.426 1 98.75 82 ALA B O 1
ATOM 3453 N N . TYR B 1 83 ? 3.424 7.383 -7.223 1 98.69 83 TYR B N 1
ATOM 3454 C CA . TYR B 1 83 ? 4.848 7.238 -7.5 1 98.69 83 TYR B CA 1
ATOM 3455 C C . TYR B 1 83 ? 5.52 8.602 -7.633 1 98.69 83 TYR B C 1
ATOM 3457 O O . TYR B 1 83 ? 4.988 9.5 -8.281 1 98.69 83 TYR B O 1
ATOM 3465 N N . PHE B 1 84 ? 6.656 8.719 -6.973 1 97.62 84 PHE B N 1
ATOM 3466 C CA . PHE B 1 84 ? 7.578 9.805 -7.27 1 97.62 84 PHE B CA 1
ATOM 3467 C C . PHE B 1 84 ? 8.422 9.484 -8.5 1 97.62 84 PHE B C 1
ATOM 3469 O O . PHE B 1 84 ? 9.422 8.781 -8.406 1 97.62 84 PHE B O 1
ATOM 3476 N N . VAL B 1 85 ? 8.125 10.062 -9.617 1 97 85 VAL B N 1
ATOM 3477 C CA . VAL B 1 85 ? 8.656 9.641 -10.906 1 97 85 VAL B CA 1
ATOM 3478 C C . VAL B 1 85 ? 10.016 10.305 -11.133 1 97 85 VAL B C 1
ATOM 3480 O O . VAL B 1 85 ? 10.969 9.648 -11.578 1 97 85 VAL B O 1
ATOM 3483 N N . LYS B 1 86 ? 10.094 11.578 -10.898 1 95.12 86 LYS B N 1
ATOM 3484 C CA . LYS B 1 86 ? 11.305 12.383 -10.992 1 95.12 86 LYS B CA 1
ATOM 3485 C C . LYS B 1 86 ? 11.375 13.414 -9.875 1 95.12 86 LYS B C 1
ATOM 3487 O O . LYS B 1 86 ? 10.359 13.727 -9.25 1 95.12 86 LYS B O 1
ATOM 3492 N N . ALA B 1 87 ? 12.578 13.906 -9.68 1 93 87 ALA B N 1
ATOM 3493 C CA . ALA B 1 87 ? 12.75 14.961 -8.68 1 93 87 ALA B CA 1
ATOM 3494 C C . ALA B 1 87 ? 11.953 16.203 -9.062 1 93 87 ALA B C 1
ATOM 3496 O O . ALA B 1 87 ? 11.945 16.625 -10.219 1 93 87 ALA B O 1
ATOM 3497 N N . GLY B 1 88 ? 11.242 16.75 -8.078 1 94.31 88 GLY B N 1
ATOM 3498 C CA . GLY B 1 88 ? 10.555 18.016 -8.289 1 94.31 88 GLY B CA 1
ATOM 3499 C C . GLY B 1 88 ? 11.492 19.203 -8.312 1 94.31 88 GLY B C 1
ATOM 3500 O O . GLY B 1 88 ? 12.672 19.078 -7.977 1 94.31 88 GLY B O 1
ATOM 3501 N N . SER B 1 89 ? 10.883 20.312 -8.742 1 94.56 89 SER B N 1
ATOM 3502 C CA . SER B 1 89 ? 11.602 21.578 -8.82 1 94.56 89 SER B CA 1
ATOM 3503 C C . SER B 1 89 ? 10.758 22.734 -8.289 1 94.56 89 SER B C 1
ATOM 3505 O O . SER B 1 89 ? 9.539 22.75 -8.484 1 94.56 89 SER B O 1
ATOM 3507 N N . ASP B 1 90 ? 11.453 23.641 -7.652 1 94.88 90 ASP B N 1
ATOM 3508 C CA . ASP B 1 90 ? 10.727 24.812 -7.152 1 94.88 90 ASP B CA 1
ATOM 3509 C C . ASP B 1 90 ? 10.719 25.938 -8.188 1 94.88 90 ASP B C 1
ATOM 3511 O O . ASP B 1 90 ? 10.312 27.062 -7.883 1 94.88 90 ASP B O 1
ATOM 3515 N N . LEU B 1 91 ? 11.125 25.641 -9.391 1 94.94 91 LEU B N 1
ATOM 3516 C CA . LEU B 1 91 ? 11.281 26.656 -10.43 1 94.94 91 LEU B CA 1
ATOM 3517 C C . LEU B 1 91 ? 9.938 26.969 -11.078 1 94.94 91 LEU B C 1
ATOM 3519 O O . LEU B 1 91 ? 9.797 28 -11.75 1 94.94 91 LEU B O 1
ATOM 3523 N N . SER B 1 92 ? 8.992 26.094 -10.969 1 97.25 92 SER B N 1
ATOM 3524 C CA . SER B 1 92 ? 7.672 26.328 -11.539 1 97.25 92 SER B CA 1
ATOM 3525 C C . SER B 1 92 ? 6.594 25.578 -10.758 1 97.25 92 SER B C 1
ATOM 3527 O O . SER B 1 92 ? 6.898 24.703 -9.945 1 97.25 92 SER B O 1
ATOM 3529 N N . VAL B 1 93 ? 5.398 25.953 -11 1 98.25 93 VAL B N 1
ATOM 3530 C CA . VAL B 1 93 ? 4.254 25.281 -10.391 1 98.25 93 VAL B CA 1
ATOM 3531 C C . VAL B 1 93 ? 3.998 23.953 -11.102 1 98.25 93 VAL B C 1
ATOM 3533 O O . VAL B 1 93 ? 4.629 23.641 -12.117 1 98.25 93 VAL B O 1
ATOM 3536 N N . LEU B 1 94 ? 3.119 23.156 -10.508 1 98.69 94 LEU B N 1
ATOM 3537 C CA . LEU B 1 94 ? 2.721 21.875 -11.094 1 98.69 94 LEU B CA 1
ATOM 3538 C C . LEU B 1 94 ? 1.453 22.031 -11.93 1 98.69 94 LEU B C 1
ATOM 3540 O O . LEU B 1 94 ? 0.512 22.719 -11.516 1 98.69 94 LEU B O 1
ATOM 3544 N N . ARG B 1 95 ? 1.46 21.5 -13.094 1 98.88 95 ARG B N 1
ATOM 3545 C CA . ARG B 1 95 ? 0.24 21.25 -13.859 1 98.88 95 ARG B CA 1
ATOM 3546 C C . ARG B 1 95 ? -0.287 19.844 -13.594 1 98.88 95 ARG B C 1
ATOM 3548 O O . ARG B 1 95 ? 0.434 18.859 -13.781 1 98.88 95 ARG B O 1
ATOM 3555 N N . TRP B 1 96 ? -1.534 19.766 -13.195 1 98.81 96 TRP B N 1
ATOM 3556 C CA . TRP B 1 96 ? -2.166 18.484 -12.883 1 98.81 96 TRP B CA 1
ATOM 3557 C C . TRP B 1 96 ? -3.152 18.094 -13.969 1 98.81 96 TRP B C 1
ATOM 3559 O O . TRP B 1 96 ? -4.102 18.828 -14.258 1 98.81 96 TRP B O 1
ATOM 3569 N N . GLU B 1 97 ? -2.916 17 -14.578 1 98.62 97 GLU B N 1
ATOM 3570 C CA . GLU B 1 97 ? -3.91 16.359 -15.438 1 98.62 97 GLU B CA 1
ATOM 3571 C C . GLU B 1 97 ? -4.715 15.312 -14.664 1 98.62 97 GLU B C 1
ATOM 3573 O O . GLU B 1 97 ? -4.148 14.359 -14.125 1 98.62 97 GLU B O 1
ATOM 3578 N N . VAL B 1 98 ? -5.988 15.531 -14.609 1 98.44 98 VAL B N 1
ATOM 3579 C CA . VAL B 1 98 ? -6.883 14.695 -13.82 1 98.44 98 VAL B CA 1
ATOM 3580 C C . VAL B 1 98 ? -7.809 13.906 -14.742 1 98.44 98 VAL B C 1
ATOM 3582 O O . VAL B 1 98 ? -8.523 14.492 -15.562 1 98.44 98 VAL B O 1
ATOM 3585 N N . LEU B 1 99 ? -7.762 12.617 -14.641 1 97.75 99 LEU B N 1
ATOM 3586 C CA . LEU B 1 99 ? -8.711 11.75 -15.336 1 97.75 99 LEU B CA 1
ATOM 3587 C C . LEU B 1 99 ? -9.789 11.25 -14.383 1 97.75 99 LEU B C 1
ATOM 3589 O O . LEU B 1 99 ? -9.484 10.641 -13.352 1 97.75 99 LEU B O 1
ATOM 3593 N N . LYS B 1 100 ? -11.039 11.562 -14.773 1 96.69 100 LYS B N 1
ATOM 3594 C CA . LYS B 1 100 ? -12.164 10.977 -14.039 1 96.69 100 LYS B CA 1
ATOM 3595 C C . LYS B 1 100 ? -12.289 9.484 -14.328 1 96.69 100 LYS B C 1
ATOM 3597 O O . LYS B 1 100 ? -12.672 9.086 -15.438 1 96.69 100 LYS B O 1
ATOM 3602 N N . VAL B 1 101 ? -12.039 8.672 -13.375 1 97.38 101 VAL B N 1
ATOM 3603 C CA . VAL B 1 101 ? -12.062 7.219 -13.531 1 97.38 101 VAL B CA 1
ATOM 3604 C C . VAL B 1 101 ? -13.469 6.691 -13.281 1 97.38 101 VAL B C 1
ATOM 3606 O O . VAL B 1 101 ? -13.992 5.895 -14.062 1 97.38 101 VAL B O 1
ATOM 3609 N N . SER B 1 102 ? -14.047 7.18 -12.148 1 95.38 102 SER B N 1
ATOM 3610 C CA . SER B 1 102 ? -15.422 6.777 -11.836 1 95.38 102 SER B CA 1
ATOM 3611 C C . SER B 1 102 ? -16.062 7.73 -10.828 1 95.38 102 SER B C 1
ATOM 3613 O O . SER B 1 102 ? -15.367 8.32 -10 1 95.38 102 SER B O 1
ATOM 3615 N N . ASP B 1 103 ? -17.359 7.93 -10.945 1 93.56 103 ASP B N 1
ATOM 3616 C CA . ASP B 1 103 ? -18.234 8.586 -9.969 1 93.56 103 ASP B CA 1
ATOM 3617 C C . ASP B 1 103 ? -19.469 7.746 -9.68 1 93.56 103 ASP B C 1
ATOM 3619 O O . ASP B 1 103 ? -20.406 7.711 -10.484 1 93.56 103 ASP B O 1
ATOM 3623 N N . SER B 1 104 ? -19.391 7.074 -8.594 1 90.94 104 SER B N 1
ATOM 3624 C CA . SER B 1 104 ? -20.547 6.305 -8.164 1 90.94 104 SER B CA 1
ATOM 3625 C C . SER B 1 104 ? -21.25 6.98 -6.988 1 90.94 104 SER B C 1
ATOM 3627 O O . SER B 1 104 ? -20.922 8.109 -6.621 1 90.94 104 SER B O 1
ATOM 3629 N N . ARG B 1 105 ? -22.25 6.336 -6.496 1 89.75 105 ARG B N 1
ATOM 3630 C CA . ARG B 1 105 ? -23.031 6.867 -5.379 1 89.75 105 ARG B CA 1
ATOM 3631 C C . ARG B 1 105 ? -22.156 7.039 -4.141 1 89.75 105 ARG B C 1
ATOM 3633 O O . ARG B 1 105 ? -22.297 8.023 -3.41 1 89.75 105 ARG B O 1
ATOM 3640 N N . ASN B 1 106 ? -21.219 6.039 -3.975 1 91.44 106 ASN B N 1
ATOM 3641 C CA . ASN B 1 106 ? -20.531 6.016 -2.693 1 91.44 106 ASN B CA 1
ATOM 3642 C C . ASN B 1 106 ? -19.031 6.242 -2.863 1 91.44 106 ASN B C 1
ATOM 3644 O O . ASN B 1 106 ? -18.328 6.488 -1.887 1 91.44 106 ASN B O 1
ATOM 3648 N N . PHE B 1 107 ? -18.547 6.18 -4.152 1 95.06 107 PHE B N 1
ATOM 3649 C CA . PHE B 1 107 ? -17.109 6.297 -4.379 1 95.06 107 PHE B CA 1
ATOM 3650 C C . PHE B 1 107 ? -16.812 7.191 -5.578 1 95.06 107 PHE B C 1
ATOM 3652 O O . PHE B 1 107 ? -17.641 7.293 -6.496 1 95.06 107 PHE B O 1
ATOM 3659 N N . ALA B 1 108 ? -15.75 7.82 -5.582 1 96.69 108 ALA B N 1
ATOM 3660 C CA . ALA B 1 108 ? -15.219 8.586 -6.703 1 96.69 108 ALA B CA 1
ATOM 3661 C C . ALA B 1 108 ? -13.711 8.375 -6.852 1 96.69 108 ALA B C 1
ATOM 3663 O O . ALA B 1 108 ? -12.961 8.523 -5.883 1 96.69 108 ALA B O 1
ATOM 3664 N N . ASN B 1 109 ? -13.289 8 -8.039 1 97.69 109 ASN B N 1
ATOM 3665 C CA . ASN B 1 109 ? -11.883 7.707 -8.297 1 97.69 109 ASN B CA 1
ATOM 3666 C C . ASN B 1 109 ? -11.289 8.664 -9.32 1 97.69 109 ASN B C 1
ATOM 3668 O O . ASN B 1 109 ? -11.945 9.016 -10.305 1 97.69 109 ASN B O 1
ATOM 3672 N N . ARG B 1 110 ? -10.102 9.102 -9.07 1 98.44 110 ARG B N 1
ATOM 3673 C CA . ARG B 1 110 ? -9.359 9.969 -9.977 1 98.44 110 ARG B CA 1
ATOM 3674 C C . ARG B 1 110 ? -7.953 9.43 -10.219 1 98.44 110 ARG B C 1
ATOM 3676 O O . ARG B 1 110 ? -7.352 8.828 -9.336 1 98.44 110 ARG B O 1
ATOM 3683 N N . LEU B 1 111 ? -7.48 9.578 -11.391 1 98.62 111 LEU B N 1
ATOM 3684 C CA . LEU B 1 111 ? -6.094 9.359 -11.781 1 98.62 111 LEU B CA 1
ATOM 3685 C C . LEU B 1 111 ? -5.418 10.68 -12.141 1 98.62 111 LEU B C 1
ATOM 3687 O O . LEU B 1 111 ? -5.945 11.453 -12.945 1 98.62 111 LEU B O 1
ATOM 3691 N N . MET B 1 112 ? -4.242 10.914 -11.531 1 98.12 112 MET B N 1
ATOM 3692 C CA . MET B 1 112 ? -3.602 12.227 -11.609 1 98.12 112 MET B CA 1
ATOM 3693 C C . MET B 1 112 ? -2.178 12.109 -12.141 1 98.12 112 MET B C 1
ATOM 3695 O O . MET B 1 112 ? -1.425 11.227 -11.719 1 98.12 112 MET B O 1
ATOM 3699 N N . LEU B 1 113 ? -1.822 13.008 -13.039 1 98.62 113 LEU B N 1
ATOM 3700 C CA . LEU B 1 113 ? -0.451 13.195 -13.5 1 98.62 113 LEU B CA 1
ATOM 3701 C C . LEU B 1 113 ? 0.023 14.625 -13.227 1 98.62 113 LEU B C 1
ATOM 3703 O O . LEU B 1 113 ? -0.647 15.586 -13.602 1 98.62 113 LEU B O 1
ATOM 3707 N N . ALA B 1 114 ? 1.091 14.758 -12.57 1 98.88 114 ALA B N 1
ATOM 3708 C CA . ALA B 1 114 ? 1.629 16.078 -12.273 1 98.88 114 ALA B CA 1
ATOM 3709 C C . ALA B 1 114 ? 2.863 16.375 -13.125 1 98.88 114 ALA B C 1
ATOM 3711 O O . ALA B 1 114 ? 3.82 15.602 -13.125 1 98.88 114 ALA B O 1
ATOM 3712 N N . TYR B 1 115 ? 2.859 17.484 -13.781 1 98.69 115 TYR B N 1
ATOM 3713 C CA . TYR B 1 115 ? 3.953 17.938 -14.633 1 98.69 115 TYR B CA 1
ATOM 3714 C C . TYR B 1 115 ? 4.559 19.234 -14.109 1 98.69 115 TYR B C 1
ATOM 3716 O O . TYR B 1 115 ? 3.84 20.109 -13.641 1 98.69 115 TYR B O 1
ATOM 3724 N N . GLN B 1 116 ? 5.895 19.25 -14.164 1 98.06 116 GLN B N 1
ATOM 3725 C CA . GLN B 1 116 ? 6.539 20.547 -13.977 1 98.06 116 GLN B CA 1
ATOM 3726 C C . GLN B 1 116 ? 6.293 21.469 -15.172 1 98.06 116 GLN B C 1
ATOM 3728 O O . GLN B 1 116 ? 6.633 21.125 -16.312 1 98.06 116 GLN B O 1
ATOM 3733 N N . THR B 1 117 ? 5.762 22.656 -14.961 1 97.81 117 THR B N 1
ATOM 3734 C CA . THR B 1 117 ? 5.301 23.484 -16.078 1 97.81 117 THR B CA 1
ATOM 3735 C C . THR B 1 117 ? 6.484 23.984 -16.891 1 97.81 117 THR B C 1
ATOM 3737 O O . THR B 1 117 ? 6.375 24.156 -18.109 1 97.81 117 THR B O 1
ATOM 3740 N N . HIS B 1 118 ? 7.641 24.25 -16.312 1 97.12 118 HIS B N 1
ATOM 3741 C CA . HIS B 1 118 ? 8.75 24.859 -17.031 1 97.12 118 HIS B CA 1
ATOM 3742 C C . HIS B 1 118 ? 9.453 23.844 -17.922 1 97.12 118 HIS B C 1
ATOM 3744 O O . HIS B 1 118 ? 10.109 24.203 -18.906 1 97.12 118 HIS B O 1
ATOM 3750 N N . THR B 1 119 ? 9.336 22.516 -17.703 1 97.06 119 THR B N 1
ATOM 3751 C CA . THR B 1 119 ? 10.008 21.5 -18.5 1 97.06 119 THR B CA 1
ATOM 3752 C C . THR B 1 119 ? 8.992 20.578 -19.172 1 97.06 119 THR B C 1
ATOM 3754 O O . THR B 1 119 ? 9.336 19.812 -20.078 1 97.06 119 THR B O 1
ATOM 3757 N N . ASN B 1 120 ? 7.727 20.625 -18.688 1 97.56 120 ASN B N 1
ATOM 3758 C CA . ASN B 1 120 ? 6.672 19.719 -19.109 1 97.56 120 ASN B CA 1
ATOM 3759 C C . ASN B 1 120 ? 7.031 18.266 -18.812 1 97.56 120 ASN B C 1
ATOM 3761 O O . ASN B 1 120 ? 6.695 17.359 -19.594 1 97.56 120 ASN B O 1
ATOM 3765 N N . GLU B 1 121 ? 7.812 18.031 -17.781 1 96.56 121 GLU B N 1
ATOM 3766 C CA . GLU B 1 121 ? 8.195 16.688 -17.375 1 96.56 121 GLU B CA 1
ATOM 3767 C C . GLU B 1 121 ? 7.223 16.125 -16.344 1 96.56 121 GLU B C 1
ATOM 3769 O O . GLU B 1 121 ? 6.82 16.828 -15.406 1 96.56 121 GLU B O 1
ATOM 3774 N N . LEU B 1 122 ? 6.824 14.906 -16.609 1 97.94 122 LEU B N 1
ATOM 3775 C CA . LEU B 1 122 ? 6.012 14.195 -15.625 1 97.94 122 LEU B CA 1
ATOM 3776 C C . LEU B 1 122 ? 6.84 13.836 -14.391 1 97.94 122 LEU B C 1
ATOM 3778 O O . LEU B 1 122 ? 7.832 13.117 -14.5 1 97.94 122 LEU B O 1
ATOM 3782 N N . VAL B 1 123 ? 6.398 14.305 -13.18 1 97.62 123 VAL B N 1
ATOM 3783 C CA . VAL B 1 123 ? 7.273 14.156 -12.023 1 97.62 123 VAL B CA 1
ATOM 3784 C C . VAL B 1 123 ? 6.574 13.328 -10.953 1 97.62 123 VAL B C 1
ATOM 3786 O O . VAL B 1 123 ? 7.219 12.82 -10.031 1 97.62 123 VAL B O 1
ATOM 3789 N N . PHE B 1 124 ? 5.273 13.195 -11.062 1 98.44 124 PHE B N 1
ATOM 3790 C CA . PHE B 1 124 ? 4.496 12.531 -10.016 1 98.44 124 PHE B CA 1
ATOM 3791 C C . PHE B 1 124 ? 3.207 11.953 -10.578 1 98.44 124 PHE B C 1
ATOM 3793 O O . PHE B 1 124 ? 2.555 12.578 -11.422 1 98.44 124 PHE B O 1
ATOM 3800 N N . THR B 1 125 ? 2.83 10.711 -10.203 1 98.81 125 THR B N 1
ATOM 3801 C CA . THR B 1 125 ? 1.552 10.102 -10.555 1 98.81 125 THR B CA 1
ATOM 3802 C C . THR B 1 125 ? 0.805 9.656 -9.297 1 98.81 125 THR B C 1
ATOM 3804 O O . THR B 1 125 ? 1.423 9.25 -8.312 1 98.81 125 THR B O 1
ATOM 3807 N N . MET B 1 126 ? -0.521 9.711 -9.359 1 98.75 126 MET B N 1
ATOM 3808 C CA . MET B 1 126 ? -1.321 9.344 -8.195 1 98.75 126 MET B CA 1
ATOM 3809 C C . MET B 1 126 ? -2.711 8.875 -8.617 1 98.75 126 MET B C 1
ATOM 3811 O O . MET B 1 126 ? -3.316 9.453 -9.523 1 98.75 126 MET B O 1
ATOM 3815 N N . GLN B 1 127 ? -3.127 7.824 -8.062 1 98.75 127 GLN B N 1
ATOM 3816 C CA . GLN B 1 127 ? -4.539 7.453 -8.062 1 98.75 127 GLN B CA 1
ATOM 3817 C C . GLN B 1 127 ? -5.145 7.617 -6.672 1 98.75 127 GLN B C 1
ATOM 3819 O O . GLN B 1 127 ? -4.484 7.344 -5.664 1 98.75 127 GLN B O 1
ATOM 3824 N N . ILE B 1 128 ? -6.383 8.031 -6.633 1 98.75 128 ILE B N 1
ATOM 3825 C CA . ILE B 1 128 ? -7 8.312 -5.34 1 98.75 128 ILE B CA 1
ATOM 3826 C C . ILE B 1 128 ? -8.484 7.938 -5.383 1 98.75 128 ILE B C 1
ATOM 3828 O O . ILE B 1 128 ? -9.125 8.07 -6.426 1 98.75 128 ILE B O 1
ATOM 3832 N N . SER B 1 129 ? -8.945 7.438 -4.297 1 98.62 129 SER B N 1
ATOM 3833 C CA . SER B 1 129 ? -10.344 7.066 -4.133 1 98.62 129 SER B CA 1
ATOM 3834 C C . SER B 1 129 ? -10.977 7.801 -2.957 1 98.62 129 SER B C 1
ATOM 3836 O O . SER B 1 129 ? -10.359 7.941 -1.901 1 98.62 129 SER B O 1
ATOM 3838 N N . PHE B 1 130 ? -12.164 8.352 -3.182 1 97.81 130 PHE B N 1
ATOM 3839 C CA . PHE B 1 130 ? -12.961 9.047 -2.176 1 97.81 130 PHE B CA 1
ATOM 3840 C C . PHE B 1 130 ? -14.195 8.227 -1.808 1 97.81 130 PHE B C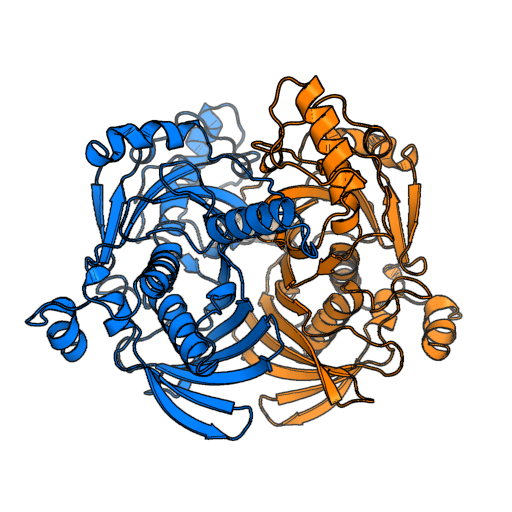 1
ATOM 3842 O O . PHE B 1 130 ? -14.656 7.402 -2.596 1 97.81 130 PHE B O 1
ATOM 3849 N N . THR B 1 131 ? -14.664 8.43 -0.616 1 96.5 131 THR B N 1
ATOM 3850 C CA . THR B 1 131 ? -15.883 7.758 -0.185 1 96.5 131 THR B CA 1
ATOM 3851 C C . THR B 1 131 ? -16.719 8.672 0.716 1 96.5 131 THR B C 1
ATOM 3853 O O . THR B 1 131 ? -16.203 9.648 1.261 1 96.5 131 THR B O 1
ATOM 3856 N N . LYS B 1 132 ? -17.938 8.32 0.823 1 92.25 132 LYS B N 1
ATOM 3857 C CA . LYS B 1 132 ? -18.828 8.969 1.789 1 92.25 132 LYS B CA 1
ATOM 3858 C C . LYS B 1 132 ? -18.812 8.227 3.125 1 92.25 132 LYS B C 1
ATOM 3860 O O . LYS B 1 132 ? -18.25 7.141 3.234 1 92.25 132 LYS B O 1
ATOM 3865 N N . ASP B 1 133 ? -19.344 8.812 4.145 1 88 133 ASP B N 1
ATOM 3866 C CA . ASP B 1 133 ? -19.594 8.172 5.438 1 88 133 ASP B CA 1
ATOM 3867 C C . ASP B 1 133 ? -18.297 7.652 6.051 1 88 133 ASP B C 1
ATOM 3869 O O . ASP B 1 133 ? -18.219 6.484 6.438 1 88 133 ASP B O 1
ATOM 3873 N N . ASN B 1 134 ? -17.312 8.508 6.098 1 93.56 134 ASN B N 1
ATOM 3874 C CA . ASN B 1 134 ? -15.992 8.109 6.586 1 93.56 134 ASN B CA 1
ATOM 3875 C C . ASN B 1 134 ? -15.75 8.609 8.008 1 93.56 134 ASN B C 1
ATOM 3877 O O . ASN B 1 134 ? -14.617 8.938 8.375 1 93.56 134 ASN B O 1
ATOM 3881 N N . ASN B 1 135 ? -16.812 8.766 8.742 1 95.12 135 ASN B N 1
ATOM 3882 C CA . ASN B 1 135 ? -16.75 9.188 10.141 1 95.12 135 ASN B CA 1
ATOM 3883 C C . ASN B 1 135 ? -17.422 8.172 11.055 1 95.12 135 ASN B C 1
ATOM 3885 O O . ASN B 1 135 ? -18.656 8.086 11.109 1 95.12 135 ASN B O 1
ATOM 3889 N N . GLU B 1 136 ? -16.594 7.523 11.836 1 95.62 136 GLU B N 1
ATOM 3890 C CA . GLU B 1 136 ? -17.078 6.422 12.656 1 95.62 136 GLU B CA 1
ATOM 3891 C C . GLU B 1 136 ? -18.078 6.914 13.703 1 95.62 136 GLU B C 1
ATOM 3893 O O . GLU B 1 136 ? -19.094 6.258 13.953 1 95.62 136 GLU B O 1
ATOM 3898 N N . GLU B 1 137 ? -17.812 8.023 14.328 1 94.88 137 GLU B N 1
ATOM 3899 C CA . GLU B 1 137 ? -18.688 8.562 15.375 1 94.88 137 GLU B CA 1
ATOM 3900 C C . GLU B 1 137 ? -20.062 8.883 14.828 1 94.88 137 GLU B C 1
ATOM 3902 O O . GLU B 1 137 ? -21.078 8.547 15.445 1 94.88 137 GLU B O 1
ATOM 3907 N N . ILE B 1 138 ? -20.078 9.5 13.727 1 94.94 138 ILE B N 1
ATOM 3908 C CA . ILE B 1 138 ? -21.359 9.836 13.094 1 94.94 138 ILE B CA 1
ATOM 3909 C C . ILE B 1 138 ? -22.094 8.555 12.719 1 94.94 138 ILE B C 1
ATOM 3911 O O . ILE B 1 138 ? -23.297 8.43 12.961 1 94.94 138 ILE B O 1
ATOM 3915 N N . LYS B 1 139 ? -21.406 7.621 12.172 1 93.94 139 LYS B N 1
ATOM 3916 C CA . LYS B 1 139 ? -22.016 6.359 11.758 1 93.94 139 LYS B CA 1
ATOM 3917 C C . LYS B 1 139 ? -22.625 5.629 12.945 1 93.94 139 LYS B C 1
ATOM 3919 O O . LYS B 1 139 ? -23.719 5.062 12.836 1 93.94 139 LYS B O 1
ATOM 3924 N N . ARG B 1 140 ? -21.938 5.602 14.008 1 95.25 140 ARG B N 1
ATOM 3925 C CA . ARG B 1 140 ? -22.438 4.938 15.211 1 95.25 140 ARG B CA 1
ATOM 3926 C C . ARG B 1 140 ? -23.672 5.645 15.758 1 95.25 140 ARG B C 1
ATOM 3928 O O . ARG B 1 140 ? -24.609 5 16.219 1 95.25 140 ARG B O 1
ATOM 3935 N N . ALA B 1 141 ? -23.609 6.945 15.742 1 95.56 141 ALA B N 1
ATOM 3936 C CA . ALA B 1 141 ? -24.766 7.715 16.203 1 95.56 141 ALA B CA 1
ATOM 3937 C C . ALA B 1 141 ? -26 7.449 15.344 1 95.56 141 ALA B C 1
ATOM 3939 O O . ALA B 1 141 ? -27.094 7.254 15.859 1 95.56 141 ALA B O 1
ATOM 3940 N N . GLU B 1 142 ? -25.781 7.469 14.078 1 94.94 142 GLU B N 1
ATOM 3941 C CA . GLU B 1 142 ? -26.859 7.191 13.148 1 94.94 142 GLU B CA 1
ATOM 3942 C C . GLU B 1 142 ? -27.422 5.785 13.352 1 94.94 142 GLU B C 1
ATOM 3944 O O . GLU B 1 142 ? -28.641 5.582 13.297 1 94.94 142 GLU B O 1
ATOM 3949 N N . TYR B 1 143 ? -26.578 4.871 13.555 1 95 143 TYR B N 1
ATOM 3950 C CA . TYR B 1 143 ? -26.984 3.492 13.797 1 95 143 TYR B CA 1
ATOM 3951 C C . TYR B 1 143 ? -27.859 3.389 15.039 1 95 143 TYR B C 1
ATOM 3953 O O . TYR B 1 143 ? -28.891 2.715 15.023 1 95 143 TYR B O 1
ATOM 3961 N N . LYS B 1 144 ? -27.469 4.016 16.062 1 94.5 144 LYS B N 1
ATOM 3962 C CA . LYS B 1 144 ? -28.234 4.016 17.297 1 94.5 144 LYS B CA 1
ATOM 3963 C C . LYS B 1 144 ? -29.625 4.582 17.078 1 94.5 144 LYS B C 1
ATOM 3965 O O . LYS B 1 144 ? -30.609 4.051 17.609 1 94.5 144 LYS B O 1
ATOM 3970 N N . GLN B 1 145 ? -29.656 5.594 16.328 1 95.25 145 GLN B N 1
ATOM 3971 C CA . GLN B 1 145 ? -30.953 6.203 16.016 1 95.25 145 GLN B CA 1
ATOM 3972 C C . GLN B 1 145 ? -31.844 5.246 15.227 1 95.25 145 GLN B C 1
ATOM 3974 O O . GLN B 1 145 ? -33.031 5.152 15.477 1 95.25 145 GLN B O 1
ATOM 3979 N N . LEU B 1 146 ? -31.266 4.633 14.312 1 94.31 146 LEU B N 1
ATOM 3980 C CA . LEU B 1 146 ? -32 3.68 13.5 1 94.31 146 LEU B CA 1
ATOM 3981 C C . LEU B 1 146 ? -32.5 2.52 14.352 1 94.31 146 LEU B C 1
ATOM 3983 O O . LEU B 1 146 ? -33.625 2.057 14.172 1 94.31 146 LEU B O 1
ATOM 3987 N N . LEU B 1 147 ? -31.672 2.043 15.188 1 92.38 147 LEU B N 1
ATOM 3988 C CA . LEU B 1 147 ? -32.062 0.956 16.078 1 92.38 147 LEU B CA 1
ATOM 3989 C C . LEU B 1 147 ? -33.25 1.352 16.938 1 92.38 147 LEU B C 1
ATOM 3991 O O . LEU B 1 147 ? -34.188 0.557 17.125 1 92.38 147 LEU B O 1
ATOM 3995 N N . GLN B 1 148 ? -33.25 2.508 17.391 1 92.88 148 GLN B N 1
ATOM 3996 C CA . GLN B 1 148 ? -34.312 3.008 18.266 1 92.88 148 GLN B CA 1
ATOM 3997 C C . GLN B 1 148 ? -35.594 3.23 17.5 1 92.88 148 GLN B C 1
ATOM 3999 O O . GLN B 1 148 ? -36.688 2.943 18 1 92.88 148 GLN B O 1
ATOM 4004 N N . SER B 1 149 ? -35.469 3.637 16.297 1 93.69 149 SER B N 1
ATOM 4005 C CA . SER B 1 149 ? -36.656 3.996 15.523 1 93.69 149 SER B CA 1
ATOM 4006 C C . SER B 1 149 ? -37.156 2.805 14.727 1 93.69 149 SER B C 1
ATOM 4008 O O . SER B 1 149 ? -38.25 2.865 14.156 1 93.69 149 SER B O 1
ATOM 4010 N N . GLY B 1 150 ? -36.375 1.78 14.695 1 89.75 150 GLY B N 1
ATOM 4011 C CA . GLY B 1 150 ? -36.75 0.627 13.891 1 89.75 150 GLY B CA 1
ATOM 4012 C C . GLY B 1 150 ? -36.531 0.844 12.406 1 89.75 150 GLY B C 1
ATOM 4013 O O . GLY B 1 150 ? -37.219 0.222 11.578 1 89.75 150 GLY B O 1
ATOM 4014 N N . GLY B 1 151 ? -35.656 1.746 12.188 1 90.5 151 GLY B N 1
ATOM 4015 C CA . GLY B 1 151 ? -35.375 2 10.789 1 90.5 151 GLY B CA 1
ATOM 4016 C C . GLY B 1 151 ? -34.562 0.889 10.141 1 90.5 151 GLY B C 1
ATOM 4017 O O . GLY B 1 151 ? -34.125 -0.04 10.82 1 90.5 151 GLY B O 1
ATOM 4018 N N . LYS B 1 152 ? -34.438 0.987 8.836 1 89.44 152 LYS B N 1
ATOM 4019 C CA . LYS B 1 152 ? -33.719 -0.026 8.078 1 89.44 152 LYS B CA 1
ATOM 4020 C C . LYS B 1 152 ? -32.219 0.084 8.312 1 89.44 152 LYS B C 1
ATOM 4022 O O . LYS B 1 152 ? -31.625 1.14 8.078 1 89.44 152 LYS B O 1
ATOM 4027 N N . ILE B 1 153 ? -31.656 -1 8.758 1 89 153 ILE B N 1
ATOM 4028 C CA . ILE B 1 153 ? -30.219 -1.046 9.031 1 89 153 ILE B CA 1
ATOM 4029 C C . ILE B 1 153 ? -29.484 -1.667 7.84 1 89 153 ILE B C 1
ATOM 4031 O O . ILE B 1 153 ? -29.719 -2.83 7.5 1 89 153 ILE B O 1
ATOM 4035 N N . ARG B 1 154 ? -28.641 -0.879 7.289 1 83.19 154 ARG B N 1
ATOM 4036 C CA . ARG B 1 154 ? -27.875 -1.343 6.133 1 83.19 154 ARG B CA 1
ATOM 4037 C C . ARG B 1 154 ? -26.547 -1.951 6.555 1 83.19 154 ARG B C 1
ATOM 4039 O O . ARG B 1 154 ? -26.031 -2.848 5.887 1 83.19 154 ARG B O 1
ATOM 4046 N N . SER B 1 155 ? -25.984 -1.341 7.543 1 89.69 155 SER B N 1
ATOM 4047 C CA . SER B 1 155 ? -24.688 -1.794 8.031 1 89.69 155 SER B CA 1
ATOM 4048 C C . SER B 1 155 ? -24.547 -1.564 9.531 1 89.69 155 SER B C 1
ATOM 4050 O O . SER B 1 155 ? -24.984 -0.536 10.047 1 89.69 155 SER B O 1
ATOM 4052 N N . ILE B 1 156 ? -24.016 -2.547 10.188 1 94 156 ILE B N 1
ATOM 4053 C CA . ILE B 1 156 ? -23.719 -2.447 11.617 1 94 156 ILE B CA 1
ATOM 4054 C C . ILE B 1 156 ? -22.312 -1.922 11.812 1 94 156 ILE B C 1
ATOM 4056 O O . ILE B 1 156 ? -21.344 -2.477 11.273 1 94 156 ILE B O 1
ATOM 4060 N N . PRO B 1 157 ? -22.188 -0.809 12.516 1 94.69 157 PRO B N 1
ATOM 4061 C CA . PRO B 1 157 ? -20.828 -0.265 12.719 1 94.69 157 PRO B CA 1
ATOM 4062 C C . PRO B 1 157 ? -19.969 -1.142 13.625 1 94.69 157 PRO B C 1
ATOM 4064 O O . PRO B 1 157 ? -20.109 -1.095 14.852 1 94.69 157 PRO B O 1
ATOM 4067 N N . PHE B 1 158 ? -19.188 -2 13.07 1 94.81 158 PHE B N 1
ATOM 4068 C CA . PHE B 1 158 ? -18.25 -2.902 13.734 1 94.81 158 PHE B CA 1
ATOM 4069 C C . PHE B 1 158 ? -16.812 -2.576 13.344 1 94.81 158 PHE B C 1
ATOM 4071 O O . PHE B 1 158 ? -16.547 -2.242 12.188 1 94.81 158 PHE B O 1
ATOM 4078 N N . ALA B 1 159 ? -15.922 -2.611 14.367 1 95.75 159 ALA B N 1
ATOM 4079 C CA . ALA B 1 159 ? -14.547 -2.201 14.094 1 95.75 159 ALA B CA 1
ATOM 4080 C C . ALA B 1 159 ? -13.547 -3.133 14.773 1 95.75 159 ALA B C 1
ATOM 4082 O O . ALA B 1 159 ? -13.852 -3.713 15.82 1 95.75 159 ALA B O 1
ATOM 4083 N N . ILE B 1 160 ? -12.453 -3.334 14.164 1 96.12 160 ILE B N 1
ATOM 4084 C CA . ILE B 1 160 ? -11.25 -3.898 14.758 1 96.12 160 ILE B CA 1
ATOM 4085 C C . ILE B 1 160 ? -10.055 -2.98 14.492 1 96.12 160 ILE B C 1
ATOM 4087 O O . ILE B 1 160 ? -10.07 -2.205 13.531 1 96.12 160 ILE B O 1
ATOM 4091 N N . LYS B 1 161 ? -9.07 -3.014 15.312 1 93.94 161 LYS B N 1
ATOM 4092 C CA . LYS B 1 161 ? -7.918 -2.141 15.086 1 93.94 161 LYS B CA 1
ATOM 4093 C C . LYS B 1 161 ? -6.641 -2.756 15.641 1 93.94 161 LYS B C 1
ATOM 4095 O O . LYS B 1 161 ? -6.695 -3.666 16.469 1 93.94 161 LYS B O 1
ATOM 4100 N N . LYS B 1 162 ? -5.555 -2.305 15.125 1 96.56 162 LYS B N 1
ATOM 4101 C CA . LYS B 1 162 ? -4.238 -2.492 15.727 1 96.56 162 LYS B CA 1
ATOM 4102 C C . LYS B 1 162 ? -3.949 -1.414 16.766 1 96.56 162 LYS B C 1
ATOM 4104 O O . LYS B 1 162 ? -3.99 -0.221 16.453 1 96.56 162 LYS B O 1
ATOM 4109 N N . PRO B 1 163 ? -3.711 -1.836 17.969 1 96.75 163 PRO B N 1
ATOM 4110 C CA . PRO B 1 163 ? -3.328 -0.816 18.953 1 96.75 163 PRO B CA 1
ATOM 4111 C C . PRO B 1 163 ? -1.926 -0.262 18.719 1 96.75 163 PRO B C 1
ATOM 4113 O O . PRO B 1 163 ? -1.094 -0.927 18.094 1 96.75 163 PRO B O 1
ATOM 4116 N N . PRO B 1 164 ? -1.73 0.975 19.109 1 97.62 164 PRO B N 1
ATOM 4117 C CA . PRO B 1 164 ? -0.368 1.502 18.984 1 97.62 164 PRO B CA 1
ATOM 4118 C C . PRO B 1 164 ? 0.64 0.723 19.828 1 97.62 164 PRO B C 1
ATOM 4120 O O . PRO B 1 164 ? 0.265 0.092 20.828 1 97.62 164 PRO B O 1
ATOM 4123 N N . ASN B 1 165 ? 1.884 0.715 19.375 1 96.38 165 ASN B N 1
ATOM 4124 C CA . ASN B 1 165 ? 2.891 0.035 20.188 1 96.38 165 ASN B CA 1
ATOM 4125 C C . ASN B 1 165 ? 3.072 0.711 21.531 1 96.38 165 ASN B C 1
ATOM 4127 O O . ASN B 1 165 ? 3.246 1.929 21.609 1 96.38 165 ASN B O 1
ATOM 4131 N N . GLU B 1 166 ? 3.09 -0.032 22.516 1 96.06 166 GLU B N 1
ATOM 4132 C CA . GLU B 1 166 ? 3.027 0.483 23.875 1 96.06 166 GLU B CA 1
ATOM 4133 C C . GLU B 1 166 ? 4.348 1.131 24.297 1 96.06 166 GLU B C 1
ATOM 4135 O O . GLU B 1 166 ? 4.363 2.082 25.078 1 96.06 166 GLU B O 1
ATOM 4140 N N . LYS B 1 167 ? 5.43 0.635 23.766 1 95.94 167 LYS B N 1
ATOM 4141 C CA . LYS B 1 167 ? 6.754 1.108 24.156 1 95.94 167 LYS B CA 1
ATOM 4142 C C . LYS B 1 167 ? 6.875 2.619 23.969 1 95.94 167 LYS B C 1
ATOM 4144 O O . LYS B 1 167 ? 7.367 3.32 24.859 1 95.94 167 LYS B O 1
ATOM 4149 N N . TYR B 1 168 ? 6.406 3.076 22.906 1 97.81 168 TYR B N 1
ATOM 4150 C CA . TYR B 1 168 ? 6.594 4.488 22.594 1 97.81 168 TYR B CA 1
ATOM 4151 C C . TYR B 1 168 ? 5.309 5.273 22.828 1 97.81 168 TYR B C 1
ATOM 4153 O O . TYR B 1 168 ? 5.352 6.473 23.109 1 97.81 168 TYR B O 1
ATOM 4161 N N . PHE B 1 169 ? 4.164 4.656 22.719 1 98.25 169 PHE B N 1
ATOM 4162 C CA . PHE B 1 169 ? 2.891 5.344 22.875 1 98.25 169 PHE B CA 1
ATOM 4163 C C . PHE B 1 169 ? 2.744 5.883 24.297 1 98.25 169 PHE B C 1
ATOM 4165 O O . PHE B 1 169 ? 2.123 6.926 24.516 1 98.25 169 PHE B O 1
ATOM 4172 N N . LYS B 1 170 ? 3.33 5.238 25.234 1 97.62 170 LYS B N 1
ATOM 4173 C CA . LYS B 1 170 ? 3.229 5.645 26.641 1 97.62 170 LYS B CA 1
ATOM 4174 C C . LYS B 1 170 ? 3.822 7.031 26.859 1 97.62 170 LYS B C 1
ATOM 4176 O O . LYS B 1 170 ? 3.541 7.684 27.859 1 97.62 170 LYS B O 1
ATOM 4181 N N . LEU B 1 171 ? 4.652 7.469 25.953 1 98 171 LEU B N 1
ATOM 4182 C CA . LEU B 1 171 ? 5.301 8.773 26.078 1 98 171 LEU B CA 1
ATOM 4183 C C . LEU B 1 171 ? 4.336 9.898 25.719 1 98 171 LEU B C 1
ATOM 4185 O O . LEU B 1 171 ? 4.684 11.07 25.812 1 98 171 LEU B O 1
ATOM 4189 N N . LYS B 1 172 ? 3.154 9.562 25.312 1 97.69 172 LYS B N 1
ATOM 4190 C CA . LYS B 1 172 ? 2.186 10.547 24.844 1 97.69 172 LYS B CA 1
ATOM 4191 C C . LYS B 1 172 ? 1.875 11.578 25.922 1 97.69 172 LYS B C 1
ATOM 4193 O O . LYS B 1 172 ? 1.6 12.742 25.625 1 97.69 172 LYS B O 1
ATOM 4198 N N . ASP B 1 173 ? 1.93 11.195 27.172 1 96.62 173 ASP B N 1
ATOM 4199 C CA . ASP B 1 173 ? 1.568 12.062 28.297 1 96.62 173 ASP B CA 1
ATOM 4200 C C . ASP B 1 173 ? 2.676 13.078 28.578 1 96.62 173 ASP B C 1
ATOM 4202 O O . ASP B 1 173 ? 2.453 14.055 29.297 1 96.62 173 ASP B O 1
ATOM 4206 N N . LYS B 1 174 ? 3.818 12.875 28.031 1 96.56 174 LYS B N 1
ATOM 4207 C CA . LYS B 1 174 ? 4.953 13.766 28.25 1 96.56 174 LYS B CA 1
ATOM 4208 C C . LYS B 1 174 ? 5.582 14.188 26.922 1 96.56 174 LYS B C 1
ATOM 4210 O O . LYS B 1 174 ? 6.801 14.359 26.828 1 96.56 174 LYS B O 1
ATOM 4215 N N . VAL B 1 175 ? 4.777 14.258 25.938 1 97.38 175 VAL B N 1
ATOM 4216 C CA . VAL B 1 175 ? 5.285 14.539 24.609 1 97.38 175 VAL B CA 1
ATOM 4217 C C . VAL B 1 175 ? 6.008 15.883 24.609 1 97.38 175 VAL B C 1
ATOM 4219 O O . VAL B 1 175 ? 7.039 16.031 23.938 1 97.38 175 VAL B O 1
ATOM 4222 N N . ASP B 1 176 ? 5.59 16.828 25.375 1 95.12 176 ASP B N 1
ATOM 4223 C CA . ASP B 1 176 ? 6.148 18.172 25.406 1 95.12 176 ASP B CA 1
ATOM 4224 C C . ASP B 1 176 ? 7.531 18.188 26.047 1 95.12 176 ASP B C 1
ATOM 4226 O O . ASP B 1 176 ? 8.273 19.156 25.922 1 95.12 176 ASP B O 1
ATOM 4230 N N . ASP B 1 177 ? 7.875 17.141 26.75 1 96.81 177 ASP B N 1
ATOM 4231 C CA . ASP B 1 177 ? 9.172 17.031 27.422 1 96.81 177 ASP B CA 1
ATOM 4232 C C . ASP B 1 177 ? 10.188 16.312 26.531 1 96.81 177 ASP B C 1
ATOM 4234 O O . ASP B 1 177 ? 11.375 16.266 26.859 1 96.81 177 ASP B O 1
ATOM 4238 N N . LEU B 1 178 ? 9.758 15.797 25.453 1 97.56 178 LEU B N 1
ATOM 4239 C CA . LEU B 1 178 ? 10.648 15.07 24.562 1 97.56 178 LEU B CA 1
ATOM 4240 C C . LEU B 1 178 ? 11.5 16.031 23.734 1 97.56 178 LEU B C 1
ATOM 4242 O O . LEU B 1 178 ? 11.117 17.188 23.531 1 97.56 178 LEU B O 1
ATOM 4246 N N . PRO B 1 179 ? 12.703 15.5 23.297 1 96 179 PRO B N 1
ATOM 4247 C CA . PRO B 1 179 ? 13.414 16.297 22.297 1 96 179 PRO B CA 1
ATOM 4248 C C . PRO B 1 179 ? 12.516 16.703 21.125 1 96 179 PRO B C 1
ATOM 4250 O O . PRO B 1 179 ? 11.742 15.883 20.625 1 96 179 PRO B O 1
ATOM 4253 N N . TYR B 1 180 ? 12.602 17.969 20.75 1 94.19 180 TYR B N 1
ATOM 4254 C CA . TYR B 1 180 ? 11.664 18.594 19.828 1 94.19 180 TYR B CA 1
ATOM 4255 C C . TYR B 1 180 ? 12.398 19.406 18.766 1 94.19 180 TYR B C 1
ATOM 4257 O O . TYR B 1 180 ? 13.414 20.047 19.062 1 94.19 180 TYR B O 1
ATOM 4265 N N . PHE B 1 181 ? 11.898 19.281 17.484 1 94.06 181 PHE B N 1
ATOM 4266 C CA . PHE B 1 181 ? 12.422 20.156 16.438 1 94.06 181 PHE B CA 1
ATOM 4267 C C . PHE B 1 181 ? 11.359 20.453 15.391 1 94.06 181 PHE B C 1
ATOM 4269 O O . PHE B 1 181 ? 10.461 19.641 15.156 1 94.06 181 PHE B O 1
ATOM 4276 N N . GLU B 1 182 ? 11.453 21.625 14.805 1 95.19 182 GLU B N 1
ATOM 4277 C CA . GLU B 1 182 ? 10.617 22.047 13.68 1 95.19 182 GLU B CA 1
ATOM 4278 C C . GLU B 1 182 ? 11.359 21.891 12.352 1 95.19 182 GLU B C 1
ATOM 4280 O O . GLU B 1 182 ? 12.578 22.078 12.289 1 95.19 182 GLU B O 1
ATOM 4285 N N . HIS B 1 183 ? 10.68 21.484 11.344 1 91.94 183 HIS B N 1
ATOM 4286 C CA . HIS B 1 183 ? 11.328 21.203 10.062 1 91.94 183 HIS B CA 1
ATOM 4287 C C . HIS B 1 183 ? 10.367 21.453 8.906 1 91.94 183 HIS B C 1
ATOM 4289 O O . HIS B 1 183 ? 9.242 21.906 9.109 1 91.94 183 HIS B O 1
ATOM 4295 N N . THR B 1 184 ? 10.883 21.234 7.637 1 91.56 184 THR B N 1
ATOM 4296 C CA . THR B 1 184 ? 10.109 21.375 6.406 1 91.56 184 THR B CA 1
ATOM 4297 C C . THR B 1 184 ? 9.547 22.797 6.297 1 91.56 184 THR B C 1
ATOM 4299 O O . THR B 1 184 ? 8.336 22.969 6.148 1 91.56 184 THR B O 1
ATOM 4302 N N . ASN B 1 185 ? 10.445 23.781 6.414 1 89.88 185 ASN B N 1
ATOM 4303 C CA . ASN B 1 185 ? 10.141 25.203 6.285 1 89.88 185 ASN B CA 1
ATOM 4304 C C . ASN B 1 185 ? 9.18 25.672 7.375 1 89.88 185 ASN B C 1
ATOM 4306 O O . ASN B 1 185 ? 8.289 26.469 7.113 1 89.88 185 ASN B O 1
ATOM 4310 N N . GLY B 1 186 ? 9.234 24.969 8.531 1 93 186 GLY B N 1
ATOM 4311 C CA . GLY B 1 186 ? 8.484 25.391 9.703 1 93 186 GLY B CA 1
ATOM 4312 C C . GLY B 1 186 ? 7.047 24.906 9.695 1 93 186 GLY B C 1
ATOM 4313 O O . GLY B 1 186 ? 6.227 25.375 10.492 1 93 186 GLY B O 1
ATOM 4314 N N . ASN B 1 187 ? 6.738 23.953 8.852 1 95.69 187 ASN B N 1
ATOM 4315 C CA . ASN B 1 187 ? 5.352 23.531 8.703 1 95.69 187 ASN B CA 1
ATOM 4316 C C . ASN B 1 187 ? 5.031 22.344 9.609 1 95.69 187 ASN B C 1
ATOM 4318 O O . ASN B 1 187 ? 3.865 21.969 9.773 1 95.69 187 ASN B O 1
ATOM 4322 N N . MET B 1 188 ? 6.043 21.75 10.25 1 96.25 188 MET B N 1
ATOM 4323 C CA . MET B 1 188 ? 5.809 20.562 11.07 1 96.25 188 MET B CA 1
ATOM 4324 C C . MET B 1 188 ? 6.715 20.562 12.297 1 96.25 188 MET B C 1
ATOM 4326 O O . MET B 1 188 ? 7.781 21.188 12.289 1 96.25 188 MET B O 1
ATOM 4330 N N . ALA B 1 189 ? 6.273 19.875 13.266 1 97.69 189 ALA B N 1
ATOM 4331 C CA . ALA B 1 189 ? 7.062 19.609 14.469 1 97.69 189 ALA B CA 1
ATOM 4332 C C . ALA B 1 189 ? 7.137 18.109 14.742 1 97.69 189 ALA B C 1
ATOM 4334 O O . ALA B 1 189 ? 6.184 17.375 14.477 1 97.69 189 ALA B O 1
ATOM 4335 N N . THR B 1 190 ? 8.258 17.703 15.25 1 97.25 190 THR B N 1
ATOM 4336 C CA . THR B 1 190 ? 8.484 16.312 15.625 1 97.25 190 THR B CA 1
ATOM 4337 C C . THR B 1 190 ? 9.07 16.203 17.031 1 97.25 190 THR B C 1
ATOM 4339 O O . THR B 1 190 ? 9.953 16.984 17.391 1 97.25 190 THR B O 1
ATOM 4342 N N . ALA B 1 191 ? 8.508 15.406 17.828 1 98.25 191 ALA B N 1
ATOM 4343 C CA . ALA B 1 191 ? 9.062 15 19.125 1 98.25 191 ALA B CA 1
ATOM 4344 C C . ALA B 1 191 ? 9.531 13.547 19.094 1 98.25 191 ALA B C 1
ATOM 4346 O O . ALA B 1 191 ? 8.797 12.664 18.625 1 98.25 191 ALA B O 1
ATOM 4347 N N . ILE B 1 192 ? 10.773 13.289 19.547 1 96.62 192 ILE B N 1
ATOM 4348 C CA . ILE B 1 192 ? 11.344 11.953 19.375 1 96.62 192 ILE B CA 1
ATOM 4349 C C . ILE B 1 192 ? 11.719 11.391 20.75 1 96.62 192 ILE B C 1
ATOM 4351 O O . ILE B 1 192 ? 12.141 12.133 21.641 1 96.62 192 ILE B O 1
ATOM 4355 N N . PRO B 1 193 ? 11.578 10.078 20.906 1 95.88 193 PRO B N 1
ATOM 4356 C CA . PRO B 1 193 ? 12.094 9.445 22.125 1 95.88 193 PRO B CA 1
ATOM 4357 C C . PRO B 1 193 ? 13.609 9.578 22.266 1 95.88 193 PRO B C 1
ATOM 4359 O O . PRO B 1 193 ? 14.328 9.523 21.266 1 95.88 193 PRO B O 1
ATOM 4362 N N . PRO B 1 194 ? 14.125 9.602 23.484 1 93.75 194 PRO B N 1
ATOM 4363 C CA . PRO B 1 194 ? 15.562 9.805 23.703 1 93.75 194 PRO B CA 1
ATOM 4364 C C . PRO B 1 194 ? 16.406 8.68 23.125 1 93.75 194 PRO B C 1
ATOM 4366 O O . PRO B 1 194 ? 17.547 8.914 22.703 1 93.75 194 PRO B O 1
ATOM 4369 N N . ASP B 1 195 ? 15.891 7.543 23.031 1 93.12 195 ASP B N 1
ATOM 4370 C CA . ASP B 1 195 ? 16.688 6.414 22.562 1 93.12 195 ASP B CA 1
ATOM 4371 C C . ASP B 1 195 ? 17.016 6.555 21.078 1 93.12 195 ASP B C 1
ATOM 4373 O O . ASP B 1 195 ? 17.922 5.875 20.578 1 93.12 195 ASP B O 1
ATOM 4377 N N . PHE B 1 196 ? 16.344 7.438 20.391 1 94.38 196 PHE B N 1
ATOM 4378 C CA . PHE B 1 196 ? 16.656 7.699 18.984 1 94.38 196 PHE B CA 1
ATOM 4379 C C . PHE B 1 196 ? 17.969 8.453 18.844 1 94.38 196 PHE B C 1
ATOM 4381 O O . PHE B 1 196 ? 18.547 8.531 17.766 1 94.38 196 PHE B O 1
ATOM 4388 N N . LEU B 1 197 ? 18.438 8.969 19.938 1 94.94 197 LEU B N 1
ATOM 4389 C CA . LEU B 1 197 ? 19.641 9.789 19.906 1 94.94 197 LEU B CA 1
ATOM 4390 C C . LEU B 1 197 ? 20.844 9.023 20.469 1 94.94 197 LEU B C 1
ATOM 4392 O O . LEU B 1 197 ? 21.922 9.594 20.609 1 94.94 197 LEU B O 1
ATOM 4396 N N . GLU B 1 198 ? 20.641 7.766 20.734 1 95.75 198 GLU B N 1
ATOM 4397 C CA . GLU B 1 198 ? 21.688 6.934 21.328 1 95.75 198 GLU B CA 1
ATOM 4398 C C . GLU B 1 198 ? 21.969 5.699 20.469 1 95.75 198 GLU B C 1
ATOM 4400 O O . GLU B 1 198 ? 21.125 5.309 19.656 1 95.75 198 GLU B O 1
ATOM 4405 N N . TYR B 1 199 ? 23.125 5.188 20.641 1 96 199 TYR B N 1
ATOM 4406 C CA . TYR B 1 199 ? 23.422 3.898 20.016 1 96 199 TYR B CA 1
ATOM 4407 C C . TYR B 1 199 ? 22.625 2.779 20.688 1 96 199 TYR B C 1
ATOM 4409 O O . TYR B 1 199 ? 22.469 2.771 21.906 1 96 199 TYR B O 1
ATOM 4417 N N . ALA B 1 200 ? 22.172 1.911 19.828 1 95.19 200 ALA B N 1
ATOM 4418 C CA . ALA B 1 200 ? 21.5 0.74 20.375 1 95.19 200 ALA B CA 1
ATOM 4419 C C . ALA B 1 200 ? 22.5 -0.174 21.094 1 95.19 200 ALA B C 1
ATOM 4421 O O . ALA B 1 200 ? 23.688 -0.146 20.797 1 95.19 200 ALA B O 1
ATOM 4422 N N . THR B 1 201 ? 21.922 -0.931 22.031 1 94.06 201 THR B N 1
ATOM 4423 C CA . THR B 1 201 ? 22.75 -1.881 22.766 1 94.06 201 THR B CA 1
ATOM 4424 C C . THR B 1 201 ? 22.656 -3.273 22.141 1 94.06 201 THR B C 1
ATOM 4426 O O . THR B 1 201 ? 23.484 -4.145 22.422 1 94.06 201 THR B O 1
ATOM 4429 N N . GLU B 1 202 ? 21.641 -3.424 21.391 1 93.75 202 GLU B N 1
ATOM 4430 C CA . GLU B 1 202 ? 21.422 -4.703 20.719 1 93.75 202 GLU B CA 1
ATOM 4431 C C . GLU B 1 202 ? 20.969 -4.504 19.281 1 93.75 202 GLU B C 1
ATOM 4433 O O . GLU B 1 202 ? 20.281 -3.527 18.969 1 93.75 202 GLU B O 1
ATOM 4438 N N . MET B 1 203 ? 21.375 -5.5 18.453 1 94.31 203 MET B N 1
ATOM 4439 C CA . MET B 1 203 ? 21 -5.441 17.047 1 94.31 203 MET B CA 1
ATOM 4440 C C . MET B 1 203 ? 20.969 -6.84 16.438 1 94.31 203 MET B C 1
ATOM 4442 O O . MET B 1 203 ? 21.859 -7.648 16.672 1 94.31 203 MET B O 1
ATOM 4446 N N . ASN B 1 204 ? 19.922 -7.168 15.844 1 95.25 204 ASN B N 1
ATOM 4447 C CA . ASN B 1 204 ? 19.766 -8.359 15.023 1 95.25 204 ASN B CA 1
ATOM 4448 C C . ASN B 1 204 ? 19.094 -8.047 13.695 1 95.25 204 ASN B C 1
ATOM 4450 O O . ASN B 1 204 ? 17.875 -7.859 13.641 1 95.25 204 ASN B O 1
ATOM 4454 N N . HIS B 1 205 ? 19.844 -8.07 12.641 1 95.06 205 HIS B N 1
ATOM 4455 C CA . HIS B 1 205 ? 19.375 -7.645 11.336 1 95.06 205 HIS B CA 1
ATOM 4456 C C . HIS B 1 205 ? 18.281 -8.578 10.812 1 95.06 205 HIS B C 1
ATOM 4458 O O . HIS B 1 205 ? 17.453 -8.18 10 1 95.06 205 HIS B O 1
ATOM 4464 N N . ASP B 1 206 ? 18.203 -9.781 11.281 1 92.94 206 ASP B N 1
ATOM 4465 C CA . ASP B 1 206 ? 17.266 -10.781 10.805 1 92.94 206 ASP B CA 1
ATOM 4466 C C . ASP B 1 206 ? 15.891 -10.594 11.453 1 92.94 206 ASP B C 1
ATOM 4468 O O . ASP B 1 206 ? 14.906 -11.195 11.023 1 92.94 206 ASP B O 1
ATOM 4472 N N . THR B 1 207 ? 15.836 -9.68 12.43 1 93.31 207 THR B N 1
ATOM 4473 C CA . THR B 1 207 ? 14.562 -9.516 13.125 1 93.31 207 THR B CA 1
ATOM 4474 C C . THR B 1 207 ? 14.18 -8.047 13.227 1 93.31 207 THR B C 1
ATOM 4476 O O . THR B 1 207 ? 13.164 -7.699 13.828 1 93.31 207 THR B O 1
ATOM 4479 N N . VAL B 1 208 ? 14.977 -7.223 12.664 1 92.62 208 VAL B N 1
ATOM 4480 C CA . VAL B 1 208 ? 14.75 -5.785 12.75 1 92.62 208 VAL B CA 1
ATOM 4481 C C . VAL B 1 208 ? 13.367 -5.445 12.195 1 92.62 208 VAL B C 1
ATOM 4483 O O . VAL B 1 208 ? 12.711 -4.523 12.68 1 92.62 208 VAL B O 1
ATOM 4486 N N . GLY B 1 209 ? 12.938 -6.211 11.258 1 92.06 209 GLY B N 1
ATOM 4487 C CA . GLY B 1 209 ? 11.656 -5.969 10.617 1 92.06 209 GLY B CA 1
ATOM 4488 C C . GLY B 1 209 ? 10.477 -6.086 11.57 1 92.06 209 GLY B C 1
ATOM 4489 O O . GLY B 1 209 ? 9.391 -5.586 11.289 1 92.06 209 GLY B O 1
ATOM 4490 N N . ASN B 1 210 ? 10.672 -6.711 12.695 1 90.56 210 ASN B N 1
ATOM 4491 C CA . ASN B 1 210 ? 9.633 -6.879 13.703 1 90.56 210 ASN B CA 1
ATOM 4492 C C . ASN B 1 210 ? 9.617 -5.711 14.688 1 90.56 210 ASN B C 1
ATOM 4494 O O . ASN B 1 210 ? 8.664 -5.562 15.461 1 90.56 210 ASN B O 1
ATOM 4498 N N . LYS B 1 211 ? 10.672 -5 14.664 1 93.69 211 LYS B N 1
ATOM 4499 C CA . LYS B 1 211 ? 10.766 -3.912 15.633 1 93.69 211 LYS B CA 1
ATOM 4500 C C . LYS B 1 211 ? 9.867 -2.744 15.242 1 93.69 211 LYS B C 1
ATOM 4502 O O . LYS B 1 211 ? 9.773 -2.391 14.062 1 93.69 211 LYS B O 1
ATOM 4507 N N . GLU B 1 212 ? 9.172 -2.27 16.234 1 95 212 GLU B N 1
ATOM 4508 C CA . GLU B 1 212 ? 8.32 -1.096 16.047 1 95 212 GLU B CA 1
ATOM 4509 C C . GLU B 1 212 ? 8.945 0.142 16.688 1 95 212 GLU B C 1
ATOM 4511 O O . GLU B 1 212 ? 9.547 0.056 17.766 1 95 212 GLU B O 1
ATOM 4516 N N . PHE B 1 213 ? 8.805 1.232 16.016 1 96.31 213 PHE B N 1
ATOM 4517 C CA . PHE B 1 213 ? 9.297 2.527 16.484 1 96.31 213 PHE B CA 1
ATOM 4518 C C . PHE B 1 213 ? 8.148 3.521 16.625 1 96.31 213 PHE B C 1
ATOM 4520 O O . PHE B 1 213 ? 7.031 3.254 16.172 1 96.31 213 PHE B O 1
ATOM 4527 N N . GLY B 1 214 ? 8.422 4.586 17.359 1 97.25 214 GLY B N 1
ATOM 4528 C CA . GLY B 1 214 ? 7.371 5.57 17.562 1 97.25 214 GLY B CA 1
ATOM 4529 C C . GLY B 1 214 ? 7.902 6.973 17.797 1 97.25 214 GLY B C 1
ATOM 4530 O O . GLY B 1 214 ? 8.875 7.156 18.531 1 97.25 214 GLY B O 1
ATOM 4531 N N . ILE B 1 215 ? 7.328 7.938 17.156 1 97.88 215 ILE B N 1
ATOM 4532 C CA . ILE B 1 215 ? 7.574 9.359 17.375 1 97.88 215 ILE B CA 1
ATOM 4533 C C . ILE B 1 215 ? 6.25 10.117 17.375 1 97.88 215 ILE B C 1
ATOM 4535 O O . ILE B 1 215 ? 5.188 9.523 17.172 1 97.88 215 ILE B O 1
ATOM 4539 N N . PHE B 1 216 ? 6.281 11.359 17.734 1 98.62 216 PHE B N 1
ATOM 4540 C CA . PHE B 1 216 ? 5.109 12.227 17.688 1 98.62 216 PHE B CA 1
ATOM 4541 C C . PHE B 1 216 ? 5.32 13.375 16.703 1 98.62 216 PHE B C 1
ATOM 4543 O O . PHE B 1 216 ? 6.402 13.969 16.656 1 98.62 216 PHE B O 1
ATOM 4550 N N . MET B 1 217 ? 4.328 13.648 15.906 1 98.38 217 MET B N 1
ATOM 4551 C CA . MET B 1 217 ? 4.418 14.742 14.945 1 98.38 217 MET B CA 1
ATOM 4552 C C . MET B 1 217 ? 3.127 15.555 14.922 1 98.38 217 MET B C 1
ATOM 4554 O O . MET B 1 217 ? 2.062 15.039 15.273 1 98.38 217 MET B O 1
ATOM 4558 N N . LYS B 1 218 ? 3.195 16.766 14.516 1 98.44 218 LYS B N 1
ATOM 4559 C CA . LYS B 1 218 ? 2.016 17.578 14.242 1 98.44 218 LYS B CA 1
ATOM 4560 C C . LYS B 1 218 ? 2.312 18.641 13.195 1 98.44 218 LYS B C 1
ATOM 4562 O O . LYS B 1 218 ? 3.467 19.031 13 1 98.44 218 LYS B O 1
ATOM 4567 N N . VAL B 1 219 ? 1.309 19.016 12.508 1 98.31 219 VAL B N 1
ATOM 4568 C CA . VAL B 1 219 ? 1.396 20.109 11.555 1 98.31 219 VAL B CA 1
ATOM 4569 C C . VAL B 1 219 ? 1.267 21.453 12.289 1 98.31 219 VAL B C 1
ATOM 4571 O O . VAL B 1 219 ? 0.389 21.609 13.141 1 98.31 219 VAL B O 1
ATOM 4574 N N . LEU B 1 220 ? 2.178 22.328 12.023 1 98 220 LEU B N 1
ATOM 4575 C CA . LEU B 1 220 ? 2.139 23.656 12.625 1 98 220 LEU B CA 1
ATOM 4576 C C . LEU B 1 220 ? 1.279 24.594 11.797 1 98 220 LEU B C 1
ATOM 4578 O O . LEU B 1 220 ? 1.805 25.438 11.055 1 98 220 LEU B O 1
ATOM 4582 N N . ASP B 1 221 ? 0.018 24.484 11.953 1 97.81 221 ASP B N 1
ATOM 4583 C CA . ASP B 1 221 ? -0.981 25.25 11.211 1 97.81 221 ASP B CA 1
ATOM 4584 C C . ASP B 1 221 ? -2.223 25.5 12.062 1 97.81 221 ASP B C 1
ATOM 4586 O O . ASP B 1 221 ? -2.5 24.75 13 1 97.81 221 ASP B O 1
ATOM 4590 N N . ASP B 1 222 ? -2.9 26.656 11.844 1 97 222 ASP B N 1
ATOM 4591 C CA . ASP B 1 222 ? -4.191 26.938 12.461 1 97 222 ASP B CA 1
ATOM 4592 C C . ASP B 1 222 ? -5.336 26.672 11.492 1 97 222 ASP B C 1
ATOM 4594 O O . ASP B 1 222 ? -5.703 27.547 10.703 1 97 222 ASP B O 1
ATOM 4598 N N . TYR B 1 223 ? -5.961 25.578 11.68 1 96.31 223 TYR B N 1
ATOM 4599 C CA . TYR B 1 223 ? -6.965 25.109 10.727 1 96.31 223 TYR B CA 1
ATOM 4600 C C . TYR B 1 223 ? -8.242 25.938 10.836 1 96.31 223 TYR B C 1
ATOM 4602 O O . TYR B 1 223 ? -9.078 25.922 9.93 1 96.31 223 TYR B O 1
ATOM 4610 N N . SER B 1 224 ? -8.422 26.641 11.914 1 95.44 224 SER B N 1
ATOM 4611 C CA . SER B 1 224 ? -9.602 27.484 12.094 1 95.44 224 SER B CA 1
ATOM 4612 C C . SER B 1 224 ? -9.602 28.656 11.117 1 95.44 224 SER B C 1
ATOM 4614 O O . SER B 1 224 ? -10.633 29.281 10.891 1 95.44 224 SER B O 1
ATOM 4616 N N . LEU B 1 225 ? -8.5 28.953 10.555 1 96.19 225 LEU B N 1
ATOM 4617 C CA . LEU B 1 225 ? -8.359 30.062 9.617 1 96.19 225 LEU B CA 1
ATOM 4618 C C . LEU B 1 225 ? -8.781 29.641 8.211 1 96.19 225 LEU B C 1
ATOM 4620 O O . LEU B 1 225 ? -8.898 30.484 7.32 1 96.19 225 LEU B O 1
ATOM 4624 N N . GLY B 1 226 ? -8.953 28.359 8 1 94 226 GLY B N 1
ATOM 4625 C CA . GLY B 1 226 ? -9.297 27.859 6.68 1 94 226 GLY B CA 1
ATOM 4626 C C . GLY B 1 226 ? -10.797 27.781 6.445 1 94 226 GLY B C 1
ATOM 4627 O O . GLY B 1 226 ? -11.586 28.219 7.285 1 94 226 GLY B O 1
ATOM 4628 N N . LYS B 1 227 ? -11.141 27.281 5.281 1 90.88 227 LYS B N 1
ATOM 4629 C CA . LYS B 1 227 ? -12.547 27.188 4.875 1 90.88 227 LYS B CA 1
ATOM 4630 C C . LYS B 1 227 ? -13.164 25.859 5.34 1 90.88 227 LYS B C 1
ATOM 4632 O O . LYS B 1 227 ? -14.367 25.781 5.574 1 90.88 227 LYS B O 1
ATOM 4637 N N . ASN B 1 228 ? -12.375 24.844 5.344 1 91.88 228 ASN B N 1
ATOM 4638 C CA . ASN B 1 228 ? -12.852 23.516 5.68 1 91.88 228 ASN B CA 1
ATOM 4639 C C . ASN B 1 228 ? -11.898 22.812 6.645 1 91.88 228 ASN B C 1
ATOM 4641 O O . ASN B 1 228 ? -10.906 22.203 6.219 1 91.88 228 ASN B O 1
ATOM 4645 N N . TYR B 1 229 ? -12.289 22.781 7.891 1 93.56 229 TYR B N 1
ATOM 4646 C CA . TYR B 1 229 ? -11.453 22.281 8.977 1 93.56 229 TYR B CA 1
ATOM 4647 C C . TYR B 1 229 ? -11.102 20.812 8.75 1 93.56 229 TYR B C 1
ATOM 4649 O O . TYR B 1 229 ? -9.945 20.406 8.914 1 93.56 229 TYR B O 1
ATOM 4657 N N . GLU B 1 230 ? -12.07 20.016 8.406 1 92.94 230 GLU B N 1
ATOM 4658 C CA . GLU B 1 230 ? -11.859 18.594 8.164 1 92.94 230 GLU B CA 1
ATOM 4659 C C . GLU B 1 230 ? -10.891 18.359 7.008 1 92.94 230 GLU B C 1
ATOM 4661 O O . GLU B 1 230 ? -9.969 17.547 7.105 1 92.94 230 GLU B O 1
ATOM 4666 N N . ARG B 1 231 ? -11.117 19.062 5.957 1 94.38 231 ARG B N 1
ATOM 4667 C CA . ARG B 1 231 ? -10.25 18.953 4.789 1 94.38 231 ARG B CA 1
ATOM 4668 C C . ARG B 1 231 ? -8.812 19.312 5.141 1 94.38 231 ARG B C 1
ATOM 4670 O O . ARG B 1 231 ? -7.875 18.641 4.68 1 94.38 231 ARG B O 1
ATOM 4677 N N . GLN B 1 232 ? -8.68 20.281 5.988 1 96.44 232 GLN B N 1
ATOM 4678 C CA . GLN B 1 232 ? -7.344 20.719 6.398 1 96.44 232 GLN B CA 1
ATOM 4679 C C . GLN B 1 232 ? -6.617 19.609 7.156 1 96.44 232 GLN B C 1
ATOM 4681 O O . GLN B 1 232 ? -5.41 19.422 7 1 96.44 232 GLN B O 1
ATOM 4686 N N . SER B 1 233 ? -7.316 18.891 7.922 1 97.56 233 SER B N 1
ATOM 4687 C CA . SER B 1 233 ? -6.699 17.812 8.688 1 97.56 233 SER B CA 1
ATOM 4688 C C . SER B 1 233 ? -6.203 16.703 7.766 1 97.56 233 SER B C 1
ATOM 4690 O O . SER B 1 233 ? -5.133 16.141 7.992 1 97.56 233 SER B O 1
ATOM 4692 N N . PHE B 1 234 ? -7 16.406 6.707 1 97.75 234 PHE B N 1
ATOM 4693 C CA . PHE B 1 234 ? -6.57 15.43 5.719 1 97.75 234 PHE B CA 1
ATOM 4694 C C . PHE B 1 234 ? -5.328 15.906 4.98 1 97.75 234 PHE B C 1
ATOM 4696 O O . PHE B 1 234 ? -4.363 15.156 4.828 1 97.75 234 PHE B O 1
ATOM 4703 N N . LEU B 1 235 ? -5.352 17.156 4.539 1 98.06 235 LEU B N 1
ATOM 4704 C CA . LEU B 1 235 ? -4.215 17.719 3.824 1 98.06 235 LEU B CA 1
ATOM 4705 C C . LEU B 1 235 ? -2.975 17.75 4.711 1 98.06 235 LEU B C 1
ATOM 4707 O O . LEU B 1 235 ? -1.874 17.438 4.258 1 98.06 235 LEU B O 1
ATOM 4711 N N . GLY B 1 236 ? -3.229 18.141 5.934 1 98.44 236 GLY B N 1
ATOM 4712 C CA . GLY B 1 236 ? -2.129 18.172 6.883 1 98.44 236 GLY B CA 1
ATOM 4713 C C . GLY B 1 236 ? -1.497 16.812 7.121 1 98.44 236 GLY B C 1
ATOM 4714 O O . GLY B 1 236 ? -0.271 16.688 7.129 1 98.44 236 GLY B O 1
ATOM 4715 N N . LEU B 1 237 ? -2.303 15.82 7.336 1 98.62 237 LEU B N 1
ATOM 4716 C CA . LEU B 1 237 ? -1.777 14.477 7.57 1 98.62 237 LEU B CA 1
ATOM 4717 C C . LEU B 1 237 ? -1.048 13.953 6.336 1 98.62 237 LEU B C 1
ATOM 4719 O O . LEU B 1 237 ? -0.013 13.297 6.457 1 98.62 237 LEU B O 1
ATOM 4723 N N . ALA B 1 238 ? -1.611 14.234 5.191 1 98.5 238 ALA B N 1
ATOM 4724 C CA . ALA B 1 238 ? -0.958 13.844 3.943 1 98.5 238 ALA B CA 1
ATOM 4725 C C . ALA B 1 238 ? 0.423 14.484 3.824 1 98.5 238 ALA B C 1
ATOM 4727 O O . ALA B 1 238 ? 1.396 13.812 3.471 1 98.5 238 ALA B O 1
ATOM 4728 N N . PHE B 1 239 ? 0.507 15.719 4.133 1 98.19 239 PHE B N 1
ATOM 4729 C CA . PHE B 1 239 ? 1.756 16.469 4.113 1 98.19 239 PHE B CA 1
ATOM 4730 C C . PHE B 1 239 ? 2.754 15.891 5.105 1 98.19 239 PHE B C 1
ATOM 4732 O O . PHE B 1 239 ? 3.922 15.68 4.77 1 98.19 239 PHE B O 1
ATOM 4739 N N . LEU B 1 240 ? 2.295 15.586 6.215 1 97.88 240 LEU B N 1
ATOM 4740 C CA . LEU B 1 240 ? 3.098 15.102 7.332 1 97.88 240 LEU B CA 1
ATOM 4741 C C . LEU B 1 240 ? 3.592 13.68 7.078 1 97.88 240 LEU B C 1
ATOM 4743 O O . LEU B 1 240 ? 4.672 13.305 7.535 1 97.88 240 LEU B O 1
ATOM 4747 N N . SER B 1 241 ? 2.902 12.922 6.316 1 98.06 241 SER B N 1
ATOM 4748 C CA . SER B 1 241 ? 3.074 11.477 6.215 1 98.06 241 SER B CA 1
ATOM 4749 C C . SER B 1 241 ? 4.383 11.117 5.516 1 98.06 241 SER B C 1
ATOM 4751 O O . SER B 1 241 ? 4.883 10 5.652 1 98.06 241 SER B O 1
ATOM 4753 N N . ASP B 1 242 ? 4.914 12.047 4.785 1 96.44 242 ASP B N 1
ATOM 4754 C CA . ASP B 1 242 ? 6.141 11.773 4.047 1 96.44 242 ASP B CA 1
ATOM 4755 C C . ASP B 1 242 ? 7.371 12.25 4.816 1 96.44 242 ASP B C 1
ATOM 4757 O O . ASP B 1 242 ? 8.484 12.219 4.301 1 96.44 242 ASP B O 1
ATOM 4761 N N . ALA B 1 243 ? 7.191 12.656 6 1 92.44 243 ALA B N 1
ATOM 4762 C CA . ALA B 1 243 ? 8.297 13.266 6.734 1 92.44 243 ALA B CA 1
ATOM 4763 C C . ALA B 1 243 ? 8.977 12.258 7.648 1 92.44 243 ALA B C 1
ATOM 4765 O O . ALA B 1 243 ? 8.336 11.336 8.156 1 92.44 243 ALA B O 1
ATOM 4766 N N . VAL B 1 244 ? 10.227 12.328 7.855 1 82.56 244 VAL B N 1
ATOM 4767 C CA . VAL B 1 244 ? 11.094 11.836 8.922 1 82.56 244 VAL B CA 1
ATOM 4768 C C . VAL B 1 244 ? 11.234 10.32 8.812 1 82.56 244 VAL B C 1
ATOM 4770 O O . VAL B 1 244 ? 12.148 9.734 9.406 1 82.56 244 VAL B O 1
ATOM 4773 N N . TRP B 1 245 ? 10.484 9.602 7.984 1 80.81 245 TRP B N 1
ATOM 4774 C CA . TRP B 1 245 ? 10.516 8.148 8.078 1 80.81 245 TRP B CA 1
ATOM 4775 C C . TRP B 1 245 ? 11.836 7.594 7.559 1 80.81 245 TRP B C 1
ATOM 4777 O O . TRP B 1 245 ? 12.398 6.664 8.141 1 80.81 245 TRP B O 1
ATOM 4787 N N . LEU B 1 246 ? 12.375 8.203 6.492 1 84 246 LEU B N 1
ATOM 4788 C CA . LEU B 1 246 ? 13.633 7.703 5.945 1 84 246 LEU B CA 1
ATOM 4789 C C . LEU B 1 246 ? 14.797 8.008 6.891 1 84 246 LEU B C 1
ATOM 4791 O O . LEU B 1 246 ? 15.711 7.195 7.031 1 84 246 LEU B O 1
ATOM 4795 N N . SER B 1 247 ? 14.695 9.141 7.508 1 86.31 247 SER B N 1
ATOM 4796 C CA . SER B 1 247 ? 15.742 9.5 8.453 1 86.31 247 SER B CA 1
ATOM 4797 C C . SER B 1 247 ? 15.719 8.586 9.672 1 86.31 247 SER B C 1
ATOM 4799 O O . SER B 1 247 ? 16.75 8.391 10.328 1 86.31 247 SER B O 1
ATOM 4801 N N . SER B 1 248 ? 14.617 8.031 9.898 1 90.31 248 SER B N 1
ATOM 4802 C CA . SER B 1 248 ? 14.461 7.184 11.078 1 90.31 248 SER B CA 1
ATOM 4803 C C . SER B 1 248 ? 15.008 5.781 10.836 1 90.31 248 SER B C 1
ATOM 4805 O O . SER B 1 248 ? 15.031 4.949 11.742 1 90.31 248 SER B O 1
ATOM 4807 N N . PHE B 1 249 ? 15.523 5.547 9.625 1 93.31 249 PHE B N 1
ATOM 4808 C CA . PHE B 1 249 ? 16.078 4.227 9.344 1 93.31 249 PHE B CA 1
ATOM 4809 C C . PHE B 1 249 ? 17.406 4.027 10.078 1 93.31 249 PHE B C 1
ATOM 4811 O O . PHE B 1 249 ? 17.734 2.904 10.461 1 93.31 249 PHE B O 1
ATOM 4818 N N . THR B 1 250 ? 18.172 5.09 10.336 1 93.5 250 THR B N 1
ATOM 4819 C CA . THR B 1 250 ? 19.453 4.949 11.031 1 93.5 250 THR B CA 1
ATOM 4820 C C . THR B 1 250 ? 19.234 4.449 12.461 1 93.5 250 THR B C 1
ATOM 4822 O O . THR B 1 250 ? 19.922 3.529 12.906 1 93.5 250 THR B O 1
ATOM 4825 N N . PRO B 1 251 ? 18.266 5.004 13.195 1 93.25 251 PRO B N 1
ATOM 4826 C CA . PRO B 1 251 ? 17.969 4.422 14.516 1 93.25 251 PRO B CA 1
ATOM 4827 C C . PRO B 1 251 ? 17.578 2.949 14.43 1 93.25 251 PRO B C 1
ATOM 4829 O O . PRO B 1 251 ? 17.859 2.174 15.344 1 93.25 251 PRO B O 1
ATOM 4832 N N . ALA B 1 252 ? 16.922 2.562 13.422 1 93.69 252 ALA B N 1
ATOM 4833 C CA . ALA B 1 252 ? 16.531 1.167 13.242 1 93.69 252 ALA B CA 1
ATOM 4834 C C . ALA B 1 252 ? 17.75 0.269 13.07 1 93.69 252 ALA B C 1
ATOM 4836 O O . ALA B 1 252 ? 17.672 -0.937 13.32 1 93.69 252 ALA B O 1
ATOM 4837 N N . LEU B 1 253 ? 18.828 0.883 12.633 1 95.31 253 LEU B N 1
ATOM 4838 C CA . LEU B 1 253 ? 20.078 0.143 12.469 1 95.31 253 LEU B CA 1
ATOM 4839 C C . LEU B 1 253 ? 20.969 0.301 13.695 1 95.31 253 LEU B C 1
ATOM 4841 O O . LEU B 1 253 ? 22.141 -0.107 13.68 1 95.31 253 LEU B O 1
ATOM 4845 N N . GLY B 1 254 ? 20.438 0.982 14.68 1 95.81 254 GLY B N 1
ATOM 4846 C CA . GLY B 1 254 ? 21.125 1.074 15.953 1 95.81 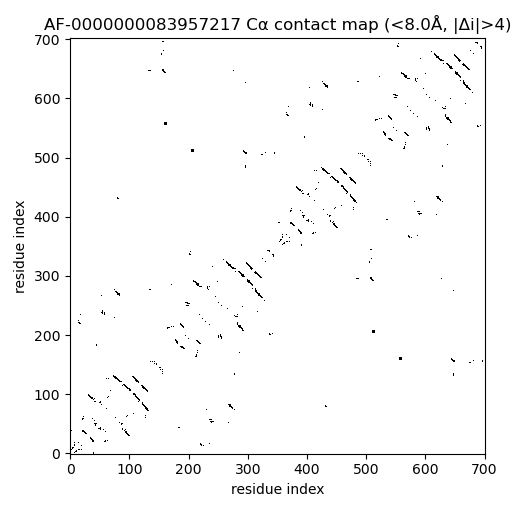254 GLY B CA 1
ATOM 4847 C C . GLY B 1 254 ? 22 2.309 16.078 1 95.81 254 GLY B C 1
ATOM 4848 O O . GLY B 1 254 ? 22.828 2.406 16.984 1 95.81 254 GLY B O 1
ATOM 4849 N N . LEU B 1 255 ? 21.906 3.23 15.18 1 96.12 255 LEU B N 1
ATOM 4850 C CA . LEU B 1 255 ? 22.688 4.461 15.203 1 96.12 255 LEU B CA 1
ATOM 4851 C C . LEU B 1 255 ? 21.812 5.656 15.562 1 96.12 255 LEU B C 1
ATOM 4853 O O . LEU B 1 255 ? 20.609 5.645 15.32 1 96.12 255 LEU B O 1
ATOM 4857 N N . PRO B 1 256 ? 22.422 6.684 16.125 1 94.44 256 PRO B N 1
ATOM 4858 C CA . PRO B 1 256 ? 21.641 7.879 16.453 1 94.44 256 PRO B CA 1
ATOM 4859 C C . PRO B 1 256 ? 21.031 8.539 15.211 1 94.44 256 PRO B C 1
ATOM 4861 O O . PRO B 1 256 ? 21.641 8.523 14.141 1 94.44 256 PRO B O 1
ATOM 4864 N N . LEU B 1 257 ? 19.906 9.133 15.445 1 91.5 257 LEU B N 1
ATOM 4865 C CA . LEU B 1 257 ? 19.234 9.875 14.391 1 91.5 257 LEU B CA 1
ATOM 4866 C C . LEU B 1 257 ? 20.156 10.93 13.789 1 91.5 257 LEU B C 1
ATOM 4868 O O . LEU B 1 257 ? 20.844 11.641 14.523 1 91.5 257 LEU B O 1
ATOM 4872 N N . GLY B 1 258 ? 20.141 10.969 12.477 1 85 258 GLY B N 1
ATOM 4873 C CA . GLY B 1 258 ? 20.922 11.992 11.812 1 85 258 GLY B CA 1
ATOM 4874 C C . GLY B 1 258 ? 22.328 11.539 11.469 1 85 258 GLY B C 1
ATOM 4875 O O . GLY B 1 258 ? 23.078 12.266 10.812 1 85 258 GLY B O 1
ATOM 4876 N N . THR B 1 259 ? 22.719 10.359 11.867 1 87.31 259 THR B N 1
ATOM 4877 C CA . THR B 1 259 ? 24.047 9.844 11.562 1 87.31 259 THR B CA 1
ATOM 4878 C C . THR B 1 259 ? 24.297 9.828 10.062 1 87.31 259 THR B C 1
ATOM 4880 O O . THR B 1 259 ? 23.562 9.164 9.32 1 87.31 259 THR B O 1
ATOM 4883 N N . LEU B 1 260 ? 25.266 10.586 9.594 1 81.81 260 LEU B N 1
ATOM 4884 C CA . LEU B 1 260 ? 25.734 10.625 8.211 1 81.81 260 LEU B CA 1
ATOM 4885 C C . LEU B 1 260 ? 24.578 10.914 7.262 1 81.81 260 LEU B C 1
ATOM 4887 O O . LEU B 1 260 ? 24.516 10.352 6.164 1 81.81 260 LEU B O 1
ATOM 4891 N N . GLU B 1 261 ? 23.594 11.594 7.656 1 74.5 261 GLU B N 1
ATOM 4892 C CA . GLU B 1 261 ? 22.359 11.867 6.941 1 74.5 261 GLU B CA 1
ATOM 4893 C C . GLU B 1 261 ? 22.625 12.406 5.539 1 74.5 261 GLU B C 1
ATOM 4895 O O . GLU B 1 261 ? 21.891 12.109 4.598 1 74.5 261 GLU B O 1
ATOM 4900 N N . ARG B 1 262 ? 23.688 13.102 5.379 1 72.56 262 ARG B N 1
ATOM 4901 C CA . ARG B 1 262 ? 23.953 13.742 4.094 1 72.56 262 ARG B CA 1
ATOM 4902 C C . ARG B 1 262 ? 24.906 12.906 3.254 1 72.56 262 ARG B C 1
ATOM 4904 O O . ARG B 1 262 ? 25.266 13.297 2.137 1 72.56 262 ARG B O 1
ATOM 4911 N N . LYS B 1 263 ? 25.188 11.773 3.738 1 76 263 LYS B N 1
ATOM 4912 C CA . LYS B 1 263 ? 26.312 11.094 3.104 1 76 263 LYS B CA 1
ATOM 4913 C C . LYS B 1 263 ? 25.844 9.867 2.318 1 76 263 LYS B C 1
ATOM 4915 O O . LYS B 1 263 ? 26.656 9.148 1.74 1 76 263 LYS B O 1
ATOM 4920 N N . PHE B 1 264 ? 24.578 9.648 2.371 1 73.44 264 PHE B N 1
ATOM 4921 C CA . PHE B 1 264 ? 24.172 8.508 1.547 1 73.44 264 PHE B CA 1
ATOM 4922 C C . PHE B 1 264 ? 22.875 8.812 0.799 1 73.44 264 PHE B C 1
ATOM 4924 O O . PHE B 1 264 ? 22.094 9.664 1.226 1 73.44 264 PHE B O 1
ATOM 4931 N N . PHE B 1 265 ? 22.797 8.203 -0.262 1 79.75 265 PHE B N 1
ATOM 4932 C CA . PHE B 1 265 ? 21.719 8.438 -1.21 1 79.75 265 PHE B CA 1
ATOM 4933 C C . PHE B 1 265 ? 20.438 7.73 -0.757 1 79.75 265 PHE B C 1
ATOM 4935 O O . PHE B 1 265 ? 20.484 6.559 -0.377 1 79.75 265 PHE B O 1
ATOM 4942 N N . ARG B 1 266 ? 19.375 8.445 -0.679 1 86.81 266 ARG B N 1
ATOM 4943 C CA . ARG B 1 266 ? 18.062 7.891 -0.415 1 86.81 266 ARG B CA 1
ATOM 4944 C C . ARG B 1 266 ? 16.969 8.695 -1.125 1 86.81 266 ARG B C 1
ATOM 4946 O O . ARG B 1 266 ? 17 9.93 -1.117 1 86.81 266 ARG B O 1
ATOM 4953 N N . VAL B 1 267 ? 16.078 8 -1.789 1 91 267 VAL B N 1
ATOM 4954 C CA . VAL B 1 267 ? 14.938 8.648 -2.441 1 91 267 VAL B CA 1
ATOM 4955 C C . VAL B 1 267 ? 13.68 7.816 -2.236 1 91 267 VAL B C 1
ATOM 4957 O O . VAL B 1 267 ? 13.734 6.586 -2.236 1 91 267 VAL B O 1
ATOM 4960 N N . SER B 1 268 ? 12.578 8.539 -2.01 1 95 268 SER B N 1
ATOM 4961 C CA . SER B 1 268 ? 11.289 7.871 -1.962 1 95 268 SER B CA 1
ATOM 4962 C C . SER B 1 268 ? 10.844 7.426 -3.352 1 95 268 SER B C 1
ATOM 4964 O O . SER B 1 268 ? 11 8.164 -4.324 1 95 268 SER B O 1
ATOM 4966 N N . LEU B 1 269 ? 10.328 6.223 -3.447 1 97.25 269 LEU B N 1
ATOM 4967 C CA . LEU B 1 269 ? 9.891 5.699 -4.734 1 97.25 269 LEU B CA 1
ATOM 4968 C C . LEU B 1 269 ? 8.375 5.844 -4.895 1 97.25 269 LEU B C 1
ATOM 4970 O O . LEU B 1 269 ? 7.891 6.168 -5.977 1 97.25 269 LEU B O 1
ATOM 4974 N N . ASP B 1 270 ? 7.672 5.59 -3.863 1 98.38 270 ASP B N 1
ATOM 4975 C CA . ASP B 1 270 ? 6.211 5.625 -3.916 1 98.38 270 ASP B CA 1
ATOM 4976 C C . ASP B 1 270 ? 5.625 6.051 -2.572 1 98.38 270 ASP B C 1
ATOM 4978 O O . ASP B 1 270 ? 6.363 6.344 -1.63 1 98.38 270 ASP B O 1
ATOM 4982 N N . HIS B 1 271 ? 4.344 6.23 -2.531 1 98.56 271 HIS B N 1
ATOM 4983 C CA . HIS B 1 271 ? 3.605 6.578 -1.321 1 98.56 271 HIS B CA 1
ATOM 4984 C C . HIS B 1 271 ? 2.16 6.098 -1.403 1 98.56 271 HIS B C 1
ATOM 4986 O O . HIS B 1 271 ? 1.431 6.469 -2.324 1 98.56 271 HIS B O 1
ATOM 4992 N N . THR B 1 272 ? 1.781 5.23 -0.512 1 98.69 272 THR B N 1
ATOM 4993 C CA . THR B 1 272 ? 0.415 4.734 -0.392 1 98.69 272 THR B CA 1
ATOM 4994 C C . THR B 1 272 ? -0.171 5.086 0.973 1 98.69 272 THR B C 1
ATOM 4996 O O . THR B 1 272 ? 0.485 4.906 2 1 98.69 272 THR B O 1
ATOM 4999 N N . MET B 1 273 ? -1.378 5.57 0.964 1 98.69 273 MET B N 1
ATOM 5000 C CA . MET B 1 273 ? -2.008 6.004 2.209 1 98.69 273 MET B CA 1
ATOM 5001 C C . MET B 1 273 ? -3.447 5.504 2.291 1 98.69 273 MET B C 1
ATOM 5003 O O . MET B 1 273 ? -4.172 5.52 1.296 1 98.69 273 MET B O 1
ATOM 5007 N N . TYR B 1 274 ? -3.822 5.062 3.441 1 98.81 274 TYR B N 1
ATOM 5008 C CA . TYR B 1 274 ? -5.195 4.703 3.777 1 98.81 274 TYR B CA 1
ATOM 5009 C C . TYR B 1 274 ? -5.711 5.543 4.941 1 98.81 274 TYR B C 1
ATOM 5011 O O . TYR B 1 274 ? -5.113 5.555 6.02 1 98.81 274 TYR B O 1
ATOM 5019 N N . PHE B 1 275 ? -6.793 6.246 4.727 1 98.62 275 PHE B N 1
ATOM 5020 C CA . PHE B 1 275 ? -7.473 6.969 5.797 1 98.62 275 PHE B CA 1
ATOM 5021 C C . PHE B 1 275 ? -8.602 6.129 6.387 1 98.62 275 PHE B C 1
ATOM 5023 O O . PHE B 1 275 ? -9.523 5.73 5.676 1 98.62 275 PHE B O 1
ATOM 5030 N N . HIS B 1 276 ? -8.539 5.934 7.676 1 98 276 HIS B N 1
ATOM 5031 C CA . HIS B 1 276 ? -9.469 4.996 8.305 1 98 276 HIS B CA 1
ATOM 5032 C C . HIS B 1 276 ? -10.664 5.727 8.898 1 98 276 HIS B C 1
ATOM 5034 O O . HIS B 1 276 ? -11.711 5.117 9.141 1 98 276 HIS B O 1
ATOM 5040 N N . ASP B 1 277 ? -10.422 6.996 9.188 1 97.44 277 ASP B N 1
ATOM 5041 C CA . ASP B 1 277 ? -11.469 7.801 9.812 1 97.44 277 ASP B CA 1
ATOM 5042 C C . ASP B 1 277 ? -11.289 9.281 9.5 1 97.44 277 ASP B C 1
ATOM 5044 O O . ASP B 1 277 ? -10.164 9.742 9.273 1 97.44 277 ASP B O 1
ATOM 5048 N N . ALA B 1 278 ? -12.398 10.008 9.484 1 96.25 278 ALA B N 1
ATOM 5049 C CA . ALA B 1 278 ? -12.336 11.43 9.164 1 96.25 278 ALA B CA 1
ATOM 5050 C C . ALA B 1 278 ? -12.172 12.273 10.422 1 96.25 278 ALA B C 1
ATOM 5052 O O . ALA B 1 278 ? -11.828 13.453 10.352 1 96.25 278 ALA B O 1
ATOM 5053 N N . ASN B 1 279 ? -12.43 11.664 11.531 1 95.44 279 ASN B N 1
ATOM 5054 C CA . ASN B 1 279 ? -12.422 12.406 12.781 1 95.44 279 ASN B CA 1
ATOM 5055 C C . ASN B 1 279 ? -11.031 12.445 13.406 1 95.44 279 ASN B C 1
ATOM 5057 O O . ASN B 1 279 ? -10.727 11.672 14.312 1 95.44 279 ASN B O 1
ATOM 5061 N N . PHE B 1 280 ? -10.203 13.398 13.039 1 97.5 280 PHE B N 1
ATOM 5062 C CA . PHE B 1 280 ? -8.883 13.664 13.586 1 97.5 280 PHE B CA 1
ATOM 5063 C C . PHE B 1 280 ? -8.422 15.07 13.25 1 97.5 280 PHE B C 1
ATOM 5065 O O . PHE B 1 280 ? -9.031 15.742 12.414 1 97.5 280 PHE B O 1
ATOM 5072 N N . ASP B 1 281 ? -7.457 15.523 13.969 1 98.06 281 ASP B N 1
ATOM 5073 C CA . ASP B 1 281 ? -6.844 16.828 13.766 1 98.06 281 ASP B CA 1
ATOM 5074 C C . ASP B 1 281 ? -5.328 16.719 13.648 1 98.06 281 ASP B C 1
ATOM 5076 O O . ASP B 1 281 ? -4.641 16.484 14.641 1 98.06 281 ASP B O 1
ATOM 5080 N N . SER B 1 282 ? -4.805 16.953 12.445 1 98.5 282 SER B N 1
ATOM 5081 C CA . SER B 1 282 ? -3.377 16.766 12.203 1 98.5 282 SER B CA 1
ATOM 5082 C C . SER B 1 282 ? -2.562 17.938 12.742 1 98.5 282 SER B C 1
ATOM 5084 O O . SER B 1 282 ? -1.331 17.891 12.75 1 98.5 282 SER B O 1
ATOM 5086 N N . SER B 1 283 ? -3.234 19 13.18 1 98.31 283 SER B N 1
ATOM 5087 C CA . SER B 1 283 ? -2.527 20.094 13.828 1 98.31 283 SER B CA 1
ATOM 5088 C C . SER B 1 283 ? -2.277 19.797 15.297 1 98.31 283 SER B C 1
ATOM 5090 O O . SER B 1 283 ? -1.59 20.562 15.984 1 98.31 283 SER B O 1
ATOM 5092 N N . GLU B 1 284 ? -2.852 18.719 15.82 1 97.88 284 GLU B N 1
ATOM 5093 C CA . GLU B 1 284 ? -2.529 18.188 17.141 1 97.88 284 GLU B CA 1
ATOM 5094 C C . GLU B 1 284 ? -1.499 17.062 17.031 1 97.88 284 GLU B C 1
ATOM 5096 O O . GLU B 1 284 ? -1.252 16.531 15.945 1 97.88 284 GLU B O 1
ATOM 5101 N N . TRP B 1 285 ? -0.928 16.734 18.188 1 98.56 285 TRP B N 1
ATOM 5102 C CA . TRP B 1 285 ? 0.059 15.664 18.188 1 98.56 285 TRP B CA 1
ATOM 5103 C C . TRP B 1 285 ? -0.555 14.359 17.688 1 98.56 285 TRP B C 1
ATOM 5105 O O . TRP B 1 285 ? -1.618 13.953 18.156 1 98.56 285 TRP B O 1
ATOM 5115 N N . ILE B 1 286 ? 0.102 13.789 16.734 1 98.5 286 ILE B N 1
ATOM 5116 C CA . ILE B 1 286 ? -0.202 12.469 16.172 1 98.5 286 ILE B CA 1
ATOM 5117 C C . ILE B 1 286 ? 0.919 11.492 16.516 1 98.5 286 ILE B C 1
ATOM 5119 O O . ILE B 1 286 ? 2.1 11.82 16.375 1 98.5 286 ILE B O 1
ATOM 5123 N N . PHE B 1 287 ? 0.531 10.344 17.109 1 98.62 287 PHE B N 1
ATOM 5124 C CA . PHE B 1 287 ? 1.519 9.289 17.328 1 98.62 287 PHE B CA 1
ATOM 5125 C C . PHE B 1 287 ? 1.8 8.539 16.031 1 98.62 287 PHE B C 1
ATOM 5127 O O . PHE B 1 287 ? 0.881 8.008 15.398 1 98.62 287 PHE B O 1
ATOM 5134 N N . VAL B 1 288 ? 3.035 8.562 15.633 1 98.44 288 VAL B N 1
ATOM 5135 C CA . VAL B 1 288 ? 3.49 7.891 14.422 1 98.44 288 VAL B CA 1
ATOM 5136 C C . VAL B 1 288 ? 4.195 6.582 14.781 1 98.44 288 VAL B C 1
ATOM 5138 O O . VAL B 1 288 ? 5.309 6.598 15.312 1 98.44 288 VAL B O 1
ATOM 5141 N N . ASP B 1 289 ? 3.533 5.516 14.461 1 97.44 289 ASP B N 1
ATOM 5142 C CA . ASP B 1 289 ? 3.973 4.156 14.75 1 97.44 289 ASP B CA 1
ATOM 5143 C C . ASP B 1 289 ? 4.5 3.469 13.492 1 97.44 289 ASP B C 1
ATOM 5145 O O . ASP B 1 289 ? 3.736 3.178 12.57 1 97.44 289 ASP B O 1
ATOM 5149 N N . PHE B 1 290 ? 5.852 3.176 13.469 1 96.69 290 PHE B N 1
ATOM 5150 C CA . PHE B 1 290 ? 6.332 2.701 12.172 1 96.69 290 PHE B CA 1
ATOM 5151 C C . PHE B 1 290 ? 7.281 1.521 12.352 1 96.69 290 PHE B C 1
ATOM 5153 O O . PHE B 1 290 ? 7.836 1.32 13.43 1 96.69 290 PHE B O 1
ATOM 5160 N N . ARG B 1 291 ? 7.406 0.754 11.344 1 95.62 291 ARG B N 1
ATOM 5161 C CA . ARG B 1 291 ? 8.336 -0.364 11.227 1 95.62 291 ARG B CA 1
ATOM 5162 C C . ARG B 1 291 ? 8.938 -0.43 9.828 1 95.62 291 ARG B C 1
ATOM 5164 O O . ARG B 1 291 ? 8.344 0.053 8.859 1 95.62 291 ARG B O 1
ATOM 5171 N N . PHE B 1 292 ? 10.102 -0.921 9.742 1 96.94 292 PHE B N 1
ATOM 5172 C CA . PHE B 1 292 ? 10.766 -1.215 8.477 1 96.94 292 PHE B CA 1
ATOM 5173 C C . PHE B 1 292 ? 10.727 -2.709 8.18 1 96.94 292 PHE B C 1
ATOM 5175 O O . PHE B 1 292 ? 11.5 -3.48 8.758 1 96.94 292 PHE B O 1
ATOM 5182 N N . VAL B 1 293 ? 9.977 -3.066 7.188 1 96.5 293 VAL B N 1
ATOM 5183 C CA . VAL B 1 293 ? 9.617 -4.461 6.953 1 96.5 293 VAL B CA 1
ATOM 5184 C C . VAL B 1 293 ? 10.797 -5.195 6.309 1 96.5 293 VAL B C 1
ATOM 5186 O O . VAL B 1 293 ? 11.078 -6.344 6.652 1 96.5 293 VAL B O 1
ATOM 5189 N N . ASN B 1 294 ? 11.406 -4.477 5.359 1 96.56 294 ASN B N 1
ATOM 5190 C CA . ASN B 1 294 ? 12.414 -5.148 4.551 1 96.56 294 ASN B CA 1
ATOM 5191 C C . ASN B 1 294 ? 13.336 -4.148 3.861 1 96.56 294 ASN B C 1
ATOM 5193 O O . ASN B 1 294 ? 12.883 -3.115 3.369 1 96.56 294 ASN B O 1
ATOM 5197 N N . LEU B 1 295 ? 14.547 -4.383 3.988 1 97 295 LEU B N 1
ATOM 5198 C CA . LEU B 1 295 ? 15.539 -3.807 3.092 1 97 295 LEU B CA 1
ATOM 5199 C C . LEU B 1 295 ? 16.25 -4.895 2.299 1 97 295 LEU B C 1
ATOM 5201 O O . LEU B 1 295 ? 16.828 -5.816 2.881 1 97 295 LEU B O 1
ATOM 5205 N N . ASN B 1 296 ? 16.156 -4.871 1.133 1 96.19 296 ASN B N 1
ATOM 5206 C CA . ASN B 1 296 ? 16.797 -5.805 0.219 1 96.19 296 ASN B CA 1
ATOM 5207 C C . ASN B 1 296 ? 16.938 -5.211 -1.182 1 96.19 296 ASN B C 1
ATOM 5209 O O . ASN B 1 296 ? 16.125 -4.375 -1.589 1 96.19 296 ASN B O 1
ATOM 5213 N N . ASN B 1 297 ? 18.047 -5.543 -1.862 1 96.38 297 ASN B N 1
ATOM 5214 C CA . ASN B 1 297 ? 18.281 -5.027 -3.207 1 96.38 297 ASN B CA 1
ATOM 5215 C C . ASN B 1 297 ? 18.156 -3.51 -3.256 1 96.38 297 ASN B C 1
ATOM 5217 O O . ASN B 1 297 ? 17.547 -2.963 -4.184 1 96.38 297 ASN B O 1
ATOM 5221 N N . ASN B 1 298 ? 18.562 -2.842 -2.201 1 95.81 298 ASN B N 1
ATOM 5222 C CA . ASN B 1 298 ? 18.672 -1.394 -2.061 1 95.81 298 ASN B CA 1
ATOM 5223 C C . ASN B 1 298 ? 17.297 -0.733 -1.964 1 95.81 298 ASN B C 1
ATOM 5225 O O . ASN B 1 298 ? 17.156 0.468 -2.205 1 95.81 298 ASN B O 1
ATOM 5229 N N . ARG B 1 299 ? 16.281 -1.529 -1.681 1 97.25 299 ARG B N 1
ATOM 5230 C CA . ARG B 1 299 ? 14.953 -0.971 -1.504 1 97.25 299 ARG B CA 1
ATOM 5231 C C . ARG B 1 299 ? 14.438 -1.224 -0.091 1 97.25 299 ARG B C 1
ATOM 5233 O O . ARG B 1 299 ? 14.484 -2.352 0.402 1 97.25 299 ARG B O 1
ATOM 5240 N N . LEU B 1 300 ? 14.047 -0.167 0.537 1 97.25 300 LEU B N 1
ATOM 5241 C CA . LEU B 1 300 ? 13.516 -0.197 1.896 1 97.25 300 LEU B CA 1
ATOM 5242 C C . LEU B 1 300 ? 12 -0.044 1.893 1 97.25 300 LEU B C 1
ATOM 5244 O O . LEU B 1 300 ? 11.469 0.855 1.24 1 97.25 300 LEU B O 1
ATOM 5248 N N . LEU B 1 301 ? 11.312 -0.933 2.566 1 98.25 301 LEU B N 1
ATOM 5249 C CA . LEU B 1 301 ? 9.867 -0.832 2.699 1 98.25 301 LEU B CA 1
ATOM 5250 C C . LEU B 1 301 ? 9.469 -0.527 4.141 1 98.25 301 LEU B C 1
ATOM 5252 O O . LEU B 1 301 ? 9.906 -1.217 5.066 1 98.25 301 LEU B O 1
ATOM 5256 N N . GLY B 1 302 ? 8.688 0.499 4.305 1 97.19 302 GLY B N 1
ATOM 5257 C CA . GLY B 1 302 ? 8.172 0.859 5.617 1 97.19 302 GLY B CA 1
ATOM 5258 C C . GLY B 1 302 ? 6.656 0.861 5.688 1 97.19 302 GLY B C 1
ATOM 5259 O O . GLY B 1 302 ? 5.984 1.102 4.68 1 97.19 302 GLY B O 1
ATOM 5260 N N . VAL B 1 303 ? 6.141 0.535 6.84 1 97.12 303 VAL B N 1
ATOM 5261 C CA . VAL B 1 303 ? 4.723 0.648 7.176 1 97.12 303 VAL B CA 1
ATOM 5262 C C . VAL B 1 303 ? 4.551 1.576 8.375 1 97.12 303 VAL B C 1
ATOM 5264 O O . VAL B 1 303 ? 5.203 1.399 9.406 1 97.12 303 VAL B O 1
ATOM 5267 N N . VAL B 1 304 ? 3.672 2.527 8.227 1 97.88 304 VAL B N 1
ATOM 5268 C CA . VAL B 1 304 ? 3.488 3.549 9.25 1 97.88 304 VAL B CA 1
ATOM 5269 C C . VAL B 1 304 ? 2.012 3.643 9.625 1 97.88 304 VAL B C 1
ATOM 5271 O O . VAL B 1 304 ? 1.147 3.766 8.75 1 97.88 304 VAL B O 1
ATOM 5274 N N . ASN B 1 305 ? 1.735 3.576 10.875 1 97.75 305 ASN B N 1
ATOM 5275 C CA . ASN B 1 305 ? 0.398 3.803 11.414 1 97.75 305 ASN B CA 1
ATOM 5276 C C . ASN B 1 305 ? 0.322 5.113 12.195 1 97.75 305 ASN B C 1
ATOM 5278 O O . ASN B 1 305 ? 1.239 5.445 12.945 1 97.75 305 ASN B O 1
ATOM 5282 N N . PHE B 1 306 ? -0.727 5.867 11.992 1 98.56 306 PHE B N 1
ATOM 5283 C CA . PHE B 1 306 ? -0.93 7.152 12.641 1 98.56 306 PHE B CA 1
ATOM 5284 C C . PHE B 1 306 ? -2.086 7.082 13.633 1 98.56 306 PHE B C 1
ATOM 5286 O O . PHE B 1 306 ? -3.199 6.699 13.266 1 98.56 306 PHE B O 1
ATOM 5293 N N . TYR B 1 307 ? -1.822 7.473 14.852 1 98.62 307 TYR B N 1
ATOM 5294 C CA . TYR B 1 307 ? -2.826 7.426 15.906 1 98.62 307 TYR B CA 1
ATOM 5295 C C . TYR B 1 307 ? -3.037 8.805 16.516 1 98.62 307 TYR B C 1
ATOM 5297 O O . TYR B 1 307 ? -2.086 9.57 16.672 1 98.62 307 TYR B O 1
ATOM 5305 N N . THR B 1 308 ? -4.281 9.117 16.828 1 98.19 308 THR B N 1
ATOM 5306 C CA . THR B 1 308 ? -4.477 10.219 17.75 1 98.19 308 THR B CA 1
ATOM 5307 C C . THR B 1 308 ? -3.9 9.875 19.125 1 98.19 308 THR B C 1
ATOM 5309 O O . THR B 1 308 ? -3.555 8.719 19.391 1 98.19 308 THR B O 1
ATOM 5312 N N . LEU B 1 309 ? -3.795 10.844 20.047 1 97.88 309 LEU B N 1
ATOM 5313 C CA . LEU B 1 309 ? -3.242 10.57 21.359 1 97.88 309 LEU B CA 1
ATOM 5314 C C . LEU B 1 309 ? -4.227 9.766 22.219 1 97.88 309 LEU B C 1
ATOM 5316 O O . LEU B 1 309 ? -3.859 9.234 23.266 1 97.88 309 LEU B O 1
ATOM 5320 N N . GLN B 1 310 ? -5.449 9.656 21.734 1 96.12 310 GLN B N 1
ATOM 5321 C CA . GLN B 1 310 ? -6.441 8.82 22.406 1 96.12 310 GLN B CA 1
ATOM 5322 C C . GLN B 1 310 ? -6.367 7.375 21.922 1 96.12 310 GLN B C 1
ATOM 5324 O O . GLN B 1 310 ? -7.086 6.508 22.422 1 96.12 310 GLN B O 1
ATOM 5329 N N . GLY B 1 311 ? -5.531 7.137 20.906 1 96.31 311 GLY B N 1
ATOM 5330 C CA . GLY B 1 311 ? -5.289 5.77 20.484 1 96.31 311 GLY B CA 1
ATOM 5331 C C . GLY B 1 311 ? -6.113 5.367 19.281 1 96.31 311 GLY B C 1
ATOM 5332 O O . GLY B 1 311 ? -6.16 4.191 18.906 1 96.31 311 GLY B O 1
ATOM 5333 N N . LYS B 1 312 ? -6.758 6.324 18.672 1 95.56 312 LYS B N 1
ATOM 5334 C CA . LYS B 1 312 ? -7.523 6.031 17.453 1 95.56 312 LYS B CA 1
ATOM 5335 C C . LYS B 1 312 ? -6.605 5.922 16.25 1 95.56 312 LYS B C 1
ATOM 5337 O O . LYS B 1 312 ? -5.836 6.84 15.953 1 95.56 312 LYS B O 1
ATOM 5342 N N . LEU B 1 313 ? -6.672 4.785 15.555 1 97.75 313 LEU B N 1
ATOM 5343 C CA . LEU B 1 313 ? -5.945 4.633 14.305 1 97.75 313 LEU B CA 1
ATOM 5344 C C . LEU B 1 313 ? -6.625 5.414 13.18 1 97.75 313 LEU B C 1
ATOM 5346 O O . LEU B 1 313 ? -7.742 5.082 12.781 1 97.75 313 LEU B O 1
ATOM 5350 N N . VAL B 1 314 ? -5.91 6.391 12.641 1 97.88 314 VAL B N 1
ATOM 5351 C CA . VAL B 1 314 ? -6.605 7.273 11.711 1 97.88 314 VAL B CA 1
ATOM 5352 C C . VAL B 1 314 ? -6.09 7.035 10.289 1 97.88 314 VAL B C 1
ATOM 5354 O O . VAL B 1 314 ? -6.793 7.305 9.312 1 97.88 314 VAL B O 1
ATOM 5357 N N . ALA B 1 315 ? -4.883 6.531 10.18 1 98.56 315 ALA B N 1
ATOM 5358 C CA . ALA B 1 315 ? -4.352 6.293 8.844 1 98.56 315 ALA B CA 1
ATOM 5359 C C . ALA B 1 315 ? -3.207 5.281 8.883 1 98.56 315 ALA B C 1
ATOM 5361 O O . ALA B 1 315 ? -2.619 5.039 9.938 1 98.56 315 ALA B O 1
ATOM 5362 N N . THR B 1 316 ? -2.957 4.684 7.781 1 98.5 316 THR B N 1
ATOM 5363 C CA . THR B 1 316 ? -1.817 3.809 7.523 1 98.5 316 THR B CA 1
ATOM 5364 C C . THR B 1 316 ? -1.105 4.211 6.234 1 98.5 316 THR B C 1
ATOM 5366 O O . THR B 1 316 ? -1.752 4.5 5.227 1 98.5 316 THR B O 1
ATOM 5369 N N . VAL B 1 317 ? 0.197 4.238 6.309 1 98.5 317 VAL B N 1
ATOM 5370 C CA . VAL B 1 317 ? 0.994 4.594 5.137 1 98.5 317 VAL B CA 1
ATOM 5371 C C . VAL B 1 317 ? 2.021 3.5 4.859 1 98.5 317 VAL B C 1
ATOM 5373 O O . VAL B 1 317 ? 2.607 2.939 5.789 1 98.5 317 VAL B O 1
ATOM 5376 N N . ILE B 1 318 ? 2.207 3.15 3.584 1 98.38 318 ILE B N 1
ATOM 5377 C CA . ILE B 1 318 ? 3.271 2.279 3.098 1 98.38 318 ILE B CA 1
ATOM 5378 C C . ILE B 1 318 ? 4.148 3.041 2.109 1 98.38 318 ILE B C 1
ATOM 5380 O O . ILE B 1 318 ? 3.643 3.723 1.215 1 98.38 318 ILE B O 1
ATOM 5384 N N . GLN B 1 319 ? 5.371 2.883 2.287 1 98.06 319 GLN B N 1
ATOM 5385 C CA . GLN B 1 319 ? 6.285 3.586 1.396 1 98.06 319 GLN B CA 1
ATOM 5386 C C . GLN B 1 319 ? 7.547 2.764 1.142 1 98.06 319 GLN B C 1
ATOM 5388 O O . GLN B 1 319 ? 8.078 2.135 2.059 1 98.06 319 GLN B O 1
ATOM 5393 N N . GLU B 1 320 ? 7.918 2.754 -0.092 1 98.25 320 GLU B N 1
ATOM 5394 C CA . GLU B 1 320 ? 9.195 2.164 -0.482 1 98.25 320 GLU B CA 1
ATOM 5395 C C . GLU B 1 320 ? 10.211 3.242 -0.848 1 98.25 320 GLU B C 1
ATOM 5397 O O . GLU B 1 320 ? 9.867 4.25 -1.467 1 98.25 320 GLU B O 1
ATOM 5402 N N . ALA B 1 321 ? 11.445 3.039 -0.471 1 96.94 321 ALA B N 1
ATOM 5403 C CA . ALA B 1 321 ? 12.547 3.939 -0.806 1 96.94 321 ALA B CA 1
ATOM 5404 C C . ALA B 1 321 ? 13.695 3.18 -1.461 1 96.94 321 ALA B C 1
ATOM 5406 O O . ALA B 1 321 ? 13.812 1.962 -1.305 1 96.94 321 ALA B O 1
ATOM 5407 N N . TYR B 1 322 ? 14.438 3.846 -2.256 1 95 322 TYR B N 1
ATOM 5408 C CA . TYR B 1 322 ? 15.688 3.377 -2.842 1 95 322 TYR B CA 1
ATOM 5409 C C . TYR B 1 322 ? 16.891 4.027 -2.16 1 95 322 TYR B C 1
ATOM 5411 O O . TYR B 1 322 ? 16.953 5.254 -2.039 1 95 322 TYR B O 1
ATOM 5419 N N . MET B 1 323 ? 17.828 3.145 -1.667 1 93.69 323 MET B N 1
ATOM 5420 C CA . MET B 1 323 ? 18.906 3.771 -0.917 1 93.69 323 MET B CA 1
ATOM 5421 C C . MET B 1 323 ? 20.188 2.961 -1.042 1 93.69 323 MET B C 1
ATOM 5423 O O . MET B 1 323 ? 20.156 1.738 -1.191 1 93.69 323 MET B O 1
ATOM 5427 N N . PHE B 1 324 ? 21.344 3.648 -0.966 1 93 324 PHE B N 1
ATOM 5428 C CA . PHE B 1 324 ? 22.688 3.105 -0.804 1 93 324 PHE B CA 1
ATOM 5429 C C . PHE B 1 324 ? 23.266 3.5 0.548 1 93 324 PHE B C 1
ATOM 5431 O O . PHE B 1 324 ? 23.719 4.633 0.728 1 93 324 PHE B O 1
ATOM 5438 N N . LEU B 1 325 ? 23.328 2.545 1.413 1 92.12 325 LEU B N 1
ATOM 5439 C CA . LEU B 1 325 ? 23.844 2.848 2.742 1 92.12 325 LEU B CA 1
ATOM 5440 C C . LEU B 1 325 ? 25.344 3.119 2.691 1 92.12 325 LEU B C 1
ATOM 5442 O O . LEU B 1 325 ? 26.078 2.445 1.963 1 92.12 325 LEU B O 1
ATOM 5446 N N . HIS B 1 326 ? 25.703 4.086 3.43 1 92.25 326 HIS B N 1
ATOM 5447 C CA . HIS B 1 326 ? 27.125 4.332 3.588 1 92.25 326 HIS B CA 1
ATOM 5448 C C . HIS B 1 326 ? 27.812 3.191 4.34 1 92.25 326 HIS B C 1
ATOM 5450 O O . HIS B 1 326 ? 27.25 2.666 5.309 1 92.25 326 HIS B O 1
ATOM 5456 N N . GLN B 1 327 ? 29 2.908 3.912 1 92.81 327 GLN B N 1
ATOM 5457 C CA . GLN B 1 327 ? 29.734 1.799 4.512 1 92.81 327 GLN B CA 1
ATOM 5458 C C . GLN B 1 327 ? 29.875 1.979 6.02 1 92.81 327 GLN B C 1
ATOM 5460 O O . GLN B 1 327 ? 29.781 1.01 6.777 1 92.81 327 GLN B O 1
ATOM 5465 N N . ALA B 1 328 ? 30.062 3.215 6.445 1 94 328 ALA B N 1
ATOM 5466 C CA . ALA B 1 328 ? 30.281 3.486 7.867 1 94 328 ALA B CA 1
ATOM 5467 C C . ALA B 1 328 ? 29.047 3.107 8.688 1 94 328 ALA B C 1
ATOM 5469 O O . ALA B 1 328 ? 29.156 2.662 9.828 1 94 328 ALA B O 1
ATOM 5470 N N . ILE B 1 329 ? 27.891 3.309 8.148 1 93.94 329 ILE B N 1
ATOM 5471 C CA . ILE B 1 329 ? 26.656 2.938 8.812 1 93.94 329 ILE B CA 1
ATOM 5472 C C . ILE B 1 329 ? 26.562 1.418 8.93 1 93.94 329 ILE B C 1
ATOM 5474 O O . ILE B 1 329 ? 26.25 0.891 10 1 93.94 329 ILE B O 1
ATOM 5478 N N . ILE B 1 330 ? 26.875 0.719 7.836 1 95.25 330 ILE B N 1
ATOM 5479 C CA . ILE B 1 330 ? 26.828 -0.739 7.805 1 95.25 330 ILE B CA 1
ATOM 5480 C C . ILE B 1 330 ? 27.812 -1.304 8.828 1 95.25 330 ILE B C 1
ATOM 5482 O O . ILE B 1 330 ? 27.453 -2.176 9.625 1 95.25 330 ILE B O 1
ATOM 5486 N N . ASP B 1 331 ? 29.016 -0.722 8.852 1 95.81 331 ASP B N 1
ATOM 5487 C CA . ASP B 1 331 ? 30.062 -1.194 9.758 1 95.81 331 ASP B CA 1
ATOM 5488 C C . ASP B 1 331 ? 29.641 -1.037 11.219 1 95.81 331 ASP B C 1
ATOM 5490 O O . ASP B 1 331 ? 29.766 -1.971 12.008 1 95.81 331 ASP B O 1
ATOM 5494 N N . LYS B 1 332 ? 29.172 0.111 11.516 1 95.56 332 LYS B N 1
ATOM 5495 C CA . LYS B 1 332 ? 28.781 0.372 12.891 1 95.56 332 LYS B CA 1
ATOM 5496 C C . LYS B 1 332 ? 27.609 -0.517 13.312 1 95.56 332 LYS B C 1
ATOM 5498 O O . LYS B 1 332 ? 27.578 -1.021 14.438 1 95.56 332 LYS B O 1
ATOM 5503 N N . SER B 1 333 ? 26.641 -0.647 12.461 1 96.38 333 SER B N 1
ATOM 5504 C CA . SER B 1 333 ? 25.484 -1.494 12.766 1 96.38 333 SER B CA 1
ATOM 5505 C C . SER B 1 333 ? 25.922 -2.943 12.977 1 96.38 333 SER B C 1
ATOM 5507 O O . SER B 1 333 ? 25.438 -3.605 13.898 1 96.38 333 SER B O 1
ATOM 5509 N N . GLN B 1 334 ? 26.828 -3.43 12.141 1 96.81 334 GLN B N 1
ATOM 5510 C CA . GLN B 1 334 ? 27.312 -4.801 12.266 1 96.81 334 GLN B CA 1
ATOM 5511 C C . GLN B 1 334 ? 28.141 -4.98 13.531 1 96.81 334 GLN B C 1
ATOM 5513 O O . GLN B 1 334 ? 28.125 -6.051 14.141 1 96.81 334 GLN B O 1
ATOM 5518 N N . GLU B 1 335 ? 28.828 -3.959 13.898 1 96.88 335 GLU B N 1
ATOM 5519 C CA . GLU B 1 335 ? 29.578 -4.008 15.148 1 96.88 335 GLU B CA 1
ATOM 5520 C C . GLU B 1 335 ? 28.641 -4.199 16.344 1 96.88 335 GLU B C 1
ATOM 5522 O O . GLU B 1 335 ? 28.922 -5.004 17.234 1 96.88 335 GLU B O 1
ATOM 5527 N N . ILE B 1 336 ? 27.594 -3.457 16.328 1 96.94 336 ILE B N 1
ATOM 5528 C CA . ILE B 1 336 ? 26.609 -3.586 17.406 1 96.94 336 ILE B CA 1
ATOM 5529 C C . ILE B 1 336 ? 26 -4.988 17.375 1 96.94 336 ILE B C 1
ATOM 5531 O O . ILE B 1 336 ? 25.828 -5.605 18.438 1 96.94 336 ILE B O 1
ATOM 5535 N N . ALA B 1 337 ? 25.688 -5.496 16.25 1 96.5 337 ALA B N 1
ATOM 5536 C CA . ALA B 1 337 ? 25.141 -6.84 16.109 1 96.5 337 ALA B CA 1
ATOM 5537 C C . ALA B 1 337 ? 26.109 -7.891 16.641 1 96.5 337 ALA B C 1
ATOM 5539 O O . ALA B 1 337 ? 25.688 -8.82 17.344 1 96.5 337 ALA B O 1
ATOM 5540 N N . GLU B 1 338 ? 27.375 -7.711 16.328 1 96.25 338 GLU B N 1
ATOM 5541 C CA . GLU B 1 338 ? 28.391 -8.648 16.797 1 96.25 338 GLU B CA 1
ATOM 5542 C C . GLU B 1 338 ? 28.469 -8.656 18.328 1 96.25 338 GLU B C 1
ATOM 5544 O O . GLU B 1 338 ? 28.594 -9.719 18.938 1 96.25 338 GLU B O 1
ATOM 5549 N N . LYS B 1 339 ? 28.438 -7.516 18.828 1 95.62 339 LYS B N 1
ATOM 5550 C CA . LYS B 1 339 ? 28.469 -7.398 20.281 1 95.62 339 LYS B CA 1
ATOM 5551 C C . LYS B 1 339 ? 27.234 -8.062 20.906 1 95.62 339 LYS B C 1
ATOM 5553 O O . LYS B 1 339 ? 27.281 -8.5 22.062 1 95.62 339 LYS B O 1
ATOM 5558 N N . SER B 1 340 ? 26.172 -8.156 20.172 1 94.31 340 SER B N 1
ATOM 5559 C CA . SER B 1 340 ? 24.922 -8.758 20.625 1 94.31 340 SER B CA 1
ATOM 5560 C C . SER B 1 340 ? 24.906 -10.258 20.375 1 94.31 340 SER B C 1
ATOM 5562 O O . SER B 1 340 ? 23.891 -10.922 20.594 1 94.31 340 SER B O 1
ATOM 5564 N N . GLY B 1 341 ? 25.953 -10.75 19.734 1 95 341 GLY B N 1
ATOM 5565 C CA . GLY B 1 341 ? 26.062 -12.188 19.562 1 95 341 GLY B CA 1
ATOM 5566 C C . GLY B 1 341 ? 25.656 -12.648 18.172 1 95 341 GLY B C 1
ATOM 5567 O O . GLY B 1 341 ? 25.406 -13.844 17.969 1 95 341 GLY B O 1
ATOM 5568 N N . HIS B 1 342 ? 25.578 -11.719 17.25 1 94.31 342 HIS B N 1
ATOM 5569 C CA . HIS B 1 342 ? 25.172 -12.07 15.898 1 94.31 342 HIS B CA 1
ATOM 5570 C C . HIS B 1 342 ? 26.312 -11.883 14.914 1 94.31 342 HIS B C 1
ATOM 5572 O O . HIS B 1 342 ? 27.172 -11.023 15.102 1 94.31 342 HIS B O 1
ATOM 5578 N N . LYS B 1 343 ? 26.359 -12.672 13.844 1 89.25 343 LYS B N 1
ATOM 5579 C CA . LYS B 1 343 ? 27.406 -12.609 12.828 1 89.25 343 LYS B CA 1
ATOM 5580 C C . LYS B 1 343 ? 27.188 -11.43 11.883 1 89.25 343 LYS B C 1
ATOM 5582 O O . LYS B 1 343 ? 26.047 -11.023 11.648 1 89.25 343 LYS B O 1
ATOM 5587 N N . LYS B 1 344 ? 28.266 -11.023 11.383 1 89.38 344 LYS B N 1
ATOM 5588 C CA . LYS B 1 344 ? 28.203 -10 10.344 1 89.38 344 LYS B CA 1
ATOM 5589 C C . LYS B 1 344 ? 27.531 -10.539 9.086 1 89.38 344 LYS B C 1
ATOM 5591 O O . LYS B 1 344 ? 27.766 -11.688 8.688 1 89.38 344 LYS B O 1
ATOM 5596 N N . GLN B 1 345 ? 26.812 -9.641 8.477 1 90.19 345 GLN B N 1
ATOM 5597 C CA . GLN B 1 345 ? 26.047 -10.047 7.297 1 90.19 345 GLN B CA 1
ATOM 5598 C C . GLN B 1 345 ? 26.891 -9.938 6.031 1 90.19 345 GLN B C 1
ATOM 5600 O O . GLN B 1 345 ? 26.672 -10.672 5.066 1 90.19 345 GLN B O 1
ATOM 5605 N N . VAL B 1 346 ? 27.75 -8.961 6.031 1 91.44 346 VAL B N 1
ATOM 5606 C CA . VAL B 1 346 ? 28.516 -8.695 4.82 1 91.44 346 VAL B CA 1
ATOM 5607 C C . VAL B 1 346 ? 29.922 -8.203 5.191 1 91.44 346 VAL B C 1
ATOM 5609 O O . VAL B 1 346 ? 30.094 -7.508 6.199 1 91.44 346 VAL B O 1
ATOM 5612 N N . ILE B 1 347 ? 30.859 -8.617 4.363 1 89.88 347 ILE B N 1
ATOM 5613 C CA . ILE B 1 347 ? 32.219 -8.109 4.508 1 89.88 347 ILE B CA 1
ATOM 5614 C C . ILE B 1 347 ? 32.344 -6.781 3.768 1 89.88 347 ILE B C 1
ATOM 5616 O O . ILE B 1 347 ? 31.906 -6.652 2.627 1 89.88 347 ILE B O 1
ATOM 5620 N N . THR B 1 348 ? 32.906 -5.812 4.488 1 89.38 348 THR B N 1
ATOM 5621 C CA . THR B 1 348 ? 33.062 -4.504 3.867 1 89.38 348 THR B CA 1
ATOM 5622 C C . THR B 1 348 ? 34.562 -4.23 3.602 1 89.38 348 THR B C 1
ATOM 5624 O O . THR B 1 348 ? 35.438 -4.785 4.277 1 89.38 348 THR B O 1
ATOM 5627 N N . PRO B 1 349 ? 34.719 -3.412 2.594 1 85.38 349 PRO B N 1
ATOM 5628 C CA . PRO B 1 349 ? 36.125 -3.068 2.33 1 85.38 349 PRO B CA 1
ATOM 5629 C C . PRO B 1 349 ? 36.781 -2.293 3.479 1 85.38 349 PRO B C 1
ATOM 5631 O O . PRO B 1 349 ? 36.062 -1.604 4.23 1 85.38 349 PRO B O 1
ATOM 5634 N N . LYS B 1 350 ? 38.094 -2.672 3.607 1 75.5 350 LYS B N 1
ATOM 5635 C CA . LYS B 1 350 ? 38.875 -1.901 4.59 1 75.5 350 LYS B CA 1
ATOM 5636 C C . LYS B 1 350 ? 39 -0.448 4.152 1 75.5 350 LYS B C 1
ATOM 5638 O O . LYS B 1 350 ? 39.406 -0.176 3.016 1 75.5 350 LYS B O 1
ATOM 5643 N N . LEU B 1 351 ? 38.188 0.523 4.852 1 61.06 351 LEU B N 1
ATOM 5644 C CA . LEU B 1 351 ? 38.25 1.942 4.523 1 61.06 351 LEU B CA 1
ATOM 5645 C C . LEU B 1 351 ? 39.656 2.486 4.777 1 61.06 351 LEU B C 1
ATOM 5647 O O . LEU B 1 351 ? 40.344 2.033 5.691 1 61.06 351 LEU B O 1
#

InterPro domains:
  IPR003703 Acyl-CoA thioesterase [PTHR11066] (35-324)
  IPR029069 HotDog domain superfamily [SSF54637] (37-135)
  IPR029069 HotDog domain superfamily [SSF54637] (205-324)
  IPR042171 Acyl-CoA thioesterase, double hotdog domain [G3DSA:2.40.160.210] (20-324)
  IPR049450 Acyl-CoA thioesterase-like, C-terminal domain [PF20789] (233-323)

Foldseek 3Di:
DVCLCDCAVVNVVHFFRLCLQLDWAWDDDDPQKTKIWGPAAAACQDPPDFAGQVLSVQLSVLVVQVVVLPPPVQKDWFKKKKFFAAGGDRPAIKMKMKGFPDDDPFKTKIKIWIAGPVVRDTGMIMITMIGGPQALVVVQVVVVVCVVVVHDDDDDRDDDDDFFDPVCLVCLVVQVVADKDAGRVRFKMKGAHPQLAAFDLADDPVCLQVDKGKIKMATQGDLVNYDDSLSSQVSRCSSVVRPDPVQSVLVSLRHHRPVCVVPKDKDWTMKMKGFRHSPDHRRDIKMKMKGWNDDDPQKTKMKIWIADSVGDTGMIMITMMGIDDDPVSLVVSQVSNVSNPHHRDDDDDDD/DVCLCDPAVVNVVHFFRLCLQLDWAWDDDDPQKTKIWGPAAAACQDPPDFAGQVLSVQLSVLVVQVVVLPPPVQKDWFKKKKFQAAGGDRPAIKMKMKGFPDDDPFKTKIKIWIAGPVVRDTGMIMITMIGGPQALVVVQVVVVVCVVVVHDDDDDRDDDDDFFDPVCLVCLVVQVVADKDAGRVRFKMKGAHPQLAAFDLADDPVCLQVDKGKIKMATQGDLVNYDDSLSSQVSRCSSVVRPDPVQSVLVSLRHHRPVCVVPKDKDWTMKMKGFRHSPDHRRDIKMKMKGWNDDDPQKTKMKIWIADSVRHTGMIMITMMGIDDDPVSLVVSQVSNVSNPHHRDDDDDDD

pLDDT: mean 94.36, std 6.08, range [61.0, 98.88]

Solvent-accessible surface area (backbone atoms only — not comparable to full-atom values): 36586 Å² total; per-residue (Å²): 101,68,64,47,44,50,65,34,79,58,24,83,72,72,53,18,41,66,62,59,57,30,31,61,44,81,74,47,76,58,90,54,36,34,32,32,31,38,75,40,46,46,48,57,57,44,92,86,52,89,36,39,41,65,17,48,56,49,21,26,48,52,44,49,54,54,58,71,64,55,84,56,80,62,52,40,69,38,34,36,40,33,36,51,69,42,76,50,56,56,86,34,31,39,35,34,42,36,37,62,70,47,80,57,96,56,39,38,32,40,38,38,40,31,21,36,61,85,76,66,40,71,25,35,40,36,36,38,36,29,27,47,73,46,35,57,68,60,50,47,53,52,45,53,50,28,65,73,70,66,48,89,78,86,64,74,82,59,64,36,26,39,58,72,60,62,87,47,54,68,46,62,86,47,46,88,75,36,58,71,51,68,40,70,89,60,42,29,39,39,29,42,55,73,68,39,68,33,66,48,82,59,41,53,53,66,46,42,19,69,44,74,46,51,37,36,35,26,29,62,55,53,48,84,59,44,92,47,53,62,61,39,21,53,37,37,40,43,32,52,68,64,53,66,60,75,56,48,47,42,36,71,49,31,32,28,56,64,66,66,60,86,65,40,56,68,45,66,43,36,45,32,40,37,43,50,42,57,84,66,57,29,56,38,67,27,38,39,36,32,30,48,42,32,29,34,68,44,32,37,34,36,43,34,38,34,21,43,82,87,55,48,66,35,32,41,37,40,36,38,29,42,43,42,76,40,66,68,58,53,50,51,29,38,51,36,12,39,75,55,72,36,80,69,88,63,90,70,78,89,127,102,67,64,48,43,51,66,36,77,59,25,83,74,72,53,18,39,66,61,58,56,30,33,60,43,84,75,49,75,58,91,54,37,35,30,32,32,38,76,40,46,46,47,58,56,44,92,86,52,90,35,39,40,65,17,48,55,48,22,25,48,50,45,51,53,54,58,71,62,55,82,56,81,63,52,43,71,38,35,39,42,33,38,50,70,42,74,49,54,58,87,34,32,39,34,34,43,37,36,62,69,46,78,56,96,56,38,37,32,40,40,38,41,32,21,38,60,84,77,67,41,71,25,35,40,35,36,37,37,29,27,48,72,46,34,57,68,60,50,46,52,51,45,52,50,27,64,73,69,68,48,89,81,87,66,76,82,58,64,35,28,40,57,72,60,63,86,49,53,67,44,61,87,48,46,88,75,35,58,70,51,70,41,71,90,60,42,30,38,39,29,40,54,73,68,40,68,34,67,48,82,59,42,53,52,66,45,42,18,69,45,75,46,49,38,34,35,24,30,61,56,54,47,83,58,43,93,46,54,62,59,40,19,54,38,37,41,41,32,52,68,64,52,67,61,75,55,48,47,40,34,71,48,29,32,26,57,64,67,66,61,88,66,39,56,69,44,67,42,36,44,30,41,37,45,49,42,56,83,64,56,28,56,39,67,28,38,38,36,33,31,47,42,33,29,34,69,42,32,39,34,36,45,35,37,34,20,43,84,87,56,49,65,34,34,39,36,40,38,37,30,42,42,43,77,39,64,68,58,54,52,54,31,38,50,35,12,41,76,53,74,37,79,69,89,63,89,72,79,89,126

Radius of gyration: 24.76 Å; Cα contacts (8 Å, |Δi|>4): 1625; chains: 2; bounding box: 76×72×61 Å